Protein AF-A0A550CIJ0-F1 (afdb_monomer_lite)

Sequence (759 aa):
MATFLWRVHLRMCKKSGADGKILPYISVFTTYPGNWCGNLCRLDPSELFADLLSFPNITYSDICFMHTDADVDGALDAFTRAWPRIETLQFVSRPALAHELWRGRRMRVNSLESLACLARRCPRLRLLNLEVDFTSFPEPVPSAKNELMHGRSMVLRVAKSQLKTKTNDYLVALARYLASIFPGRTLQMIESEHADQNGLLNTVDMTKPREKVLSERLRAEHVANTHKRRATNSIFSPRPRPECTKYTAGAHVASIPELMLPIMQQLQETAGNRALVPLTVASRFLGAIALDVLWESQSNLVPLFRVLSRVVLRDHVSIRVAGIPATQLDFKLLTVDGSKQVYDGNTKTFKMDYTLSDAEWKRLQVYASRIKDLDDSTLPDDAGYVSIDHSLLKAALQCGPLLPNLHSLYGGDHLDHFFRALSIRPEFLARADKIRHEPVASVIHICDLEQRHCLGTLFPLSRVRILTLEVDPELAILPVLRELESLESLSLAGVGEEPMTASKAAPAPGFRALRTFRIGAPDDLHSAALLLRKLSTEMLRLDELSVMGWSNENDDQAAALDFYAAVRATCDPDYLTRLSVTTGVVDTLPASELFADLLVFPNIETAAIGILHEDADVDGAVDLMTEAWPKLVEIYFVTPPVITLELEGQAQPQTGMHCGTLQALAPLARRCPRLELVTFTALDMTEVPAPLEVAEEEQMLDRRVSLYVLETEAEDGAVERAGAFLASVFPPETLVSVQTKSKAVWDRILEARLAKFQD

Structure (mmCIF, N/CA/C/O backbone):
data_AF-A0A550CIJ0-F1
#
_entry.id   AF-A0A550CIJ0-F1
#
loop_
_atom_site.group_PDB
_atom_site.id
_atom_site.type_symbol
_atom_site.label_atom_id
_atom_site.label_alt_id
_atom_site.label_comp_id
_atom_site.label_asym_id
_atom_site.label_entity_id
_atom_site.label_seq_id
_atom_site.pdbx_PDB_ins_code
_atom_site.Cartn_x
_atom_site.Cartn_y
_atom_site.Cartn_z
_atom_site.occupancy
_atom_site.B_iso_or_equiv
_atom_site.auth_seq_id
_atom_site.auth_comp_id
_atom_site.auth_asym_id
_atom_site.auth_atom_id
_atom_site.pdbx_PDB_model_num
ATOM 1 N N . MET A 1 1 ? -10.664 35.269 25.369 1.00 28.17 1 MET A N 1
ATOM 2 C CA . MET A 1 1 ? -9.228 34.972 25.185 1.00 28.17 1 MET A CA 1
ATOM 3 C C . MET A 1 1 ? -9.155 33.896 24.126 1.00 28.17 1 MET A C 1
ATOM 5 O O . MET A 1 1 ? -9.600 32.795 24.399 1.00 28.17 1 MET A O 1
ATOM 9 N N . ALA A 1 2 ? -8.763 34.246 22.903 1.00 23.61 2 ALA A N 1
ATOM 10 C CA . ALA A 1 2 ? -8.684 33.289 21.805 1.00 23.61 2 ALA A CA 1
ATOM 11 C C . ALA A 1 2 ? -7.323 32.584 21.861 1.00 23.61 2 ALA A C 1
ATOM 13 O O . ALA A 1 2 ? -6.283 33.241 21.806 1.00 23.61 2 ALA A O 1
ATOM 14 N N . THR A 1 3 ? -7.344 31.268 22.039 1.00 29.42 3 THR A N 1
ATOM 15 C CA . THR A 1 3 ? -6.171 30.395 21.990 1.00 29.42 3 THR A CA 1
ATOM 16 C C . THR A 1 3 ? -5.843 30.165 20.514 1.00 29.42 3 THR A C 1
ATOM 18 O O . THR A 1 3 ? -6.637 29.563 19.798 1.00 29.42 3 THR A O 1
ATOM 21 N N . PHE A 1 4 ? -4.729 30.706 20.020 1.00 33.28 4 PHE A N 1
ATOM 22 C CA . PHE A 1 4 ? -4.335 30.588 18.610 1.00 33.28 4 PHE A CA 1
ATOM 23 C C . PHE A 1 4 ? -3.301 29.463 18.441 1.00 33.28 4 PHE A C 1
ATOM 25 O O . PHE A 1 4 ? -2.239 29.501 19.059 1.00 33.28 4 PHE A O 1
ATOM 32 N N . LEU A 1 5 ? -3.617 28.465 17.609 1.00 36.47 5 LEU A N 1
ATOM 33 C CA . LEU A 1 5 ? -2.809 27.261 17.379 1.00 36.47 5 LEU A CA 1
ATOM 34 C C . LEU A 1 5 ? -1.725 27.498 16.314 1.00 36.47 5 LEU A C 1
ATOM 36 O O . LEU A 1 5 ? -2.019 27.607 15.126 1.00 36.47 5 LEU A O 1
ATOM 40 N N . TRP A 1 6 ? -0.458 27.516 16.727 1.00 37.88 6 TRP A N 1
ATOM 41 C CA . TRP A 1 6 ? 0.661 27.182 15.841 1.00 37.88 6 TRP A CA 1
ATOM 42 C C . TRP A 1 6 ? 0.775 25.654 15.772 1.00 37.88 6 TRP A C 1
ATOM 44 O O . TRP A 1 6 ? 0.900 25.009 16.812 1.00 37.88 6 TRP A O 1
ATOM 54 N N . ARG A 1 7 ? 0.767 25.055 14.573 1.00 41.97 7 ARG A N 1
ATOM 55 C CA . ARG A 1 7 ? 1.125 23.634 14.420 1.00 41.97 7 ARG A CA 1
ATOM 56 C C . ARG A 1 7 ? 2.640 23.525 14.272 1.00 41.97 7 ARG A C 1
ATOM 58 O O . ARG A 1 7 ? 3.210 23.869 13.236 1.00 41.97 7 ARG A O 1
ATOM 65 N N . VAL A 1 8 ? 3.289 23.072 15.341 1.00 46.56 8 VAL A N 1
ATOM 66 C CA . VAL A 1 8 ? 4.693 22.657 15.335 1.00 46.56 8 VAL A CA 1
ATOM 67 C C . VAL A 1 8 ? 4.709 21.139 15.187 1.00 46.56 8 VAL A C 1
ATOM 69 O O . VAL A 1 8 ? 4.397 20.415 16.130 1.00 46.56 8 VAL A O 1
ATOM 72 N N . HIS A 1 9 ? 5.062 20.636 14.004 1.00 44.03 9 HIS A N 1
ATOM 73 C CA . HIS A 1 9 ? 5.257 19.200 13.824 1.00 44.03 9 HIS A CA 1
ATOM 74 C C . HIS A 1 9 ? 6.630 18.823 14.378 1.00 44.03 9 HIS A C 1
ATOM 76 O O . HIS A 1 9 ? 7.657 19.104 13.756 1.00 44.03 9 HIS A O 1
ATOM 82 N N . LEU A 1 10 ? 6.642 18.211 15.563 1.00 42.16 10 LEU A N 1
ATOM 83 C CA . LEU A 1 10 ? 7.842 17.669 16.193 1.00 42.16 10 LEU A CA 1
ATOM 84 C C . LEU A 1 10 ? 7.969 16.184 15.853 1.00 42.16 10 LEU A C 1
ATOM 86 O O . LEU A 1 10 ? 7.147 15.372 16.273 1.00 42.16 10 LEU A O 1
ATOM 90 N N . ARG A 1 11 ? 9.034 15.807 15.141 1.00 43.12 11 ARG A N 1
ATOM 91 C CA . ARG A 1 11 ? 9.400 14.399 14.941 1.00 43.12 11 ARG A CA 1
ATOM 92 C C . ARG A 1 11 ? 10.673 14.096 15.723 1.00 43.12 11 ARG A C 1
ATOM 94 O O . ARG A 1 11 ? 11.761 14.527 15.337 1.00 43.12 11 ARG A O 1
ATOM 101 N N . MET A 1 12 ? 10.539 13.358 16.825 1.00 40.81 12 MET A N 1
ATOM 102 C CA . MET A 1 12 ? 11.679 12.811 17.565 1.00 40.81 12 MET A CA 1
ATOM 103 C C . MET A 1 12 ? 11.994 11.412 17.039 1.00 40.81 12 MET A C 1
ATOM 105 O O . MET A 1 12 ? 11.195 10.492 17.193 1.00 40.81 12 MET A O 1
ATOM 109 N N . CYS A 1 13 ? 13.163 11.242 16.425 1.00 48.78 13 CYS A N 1
ATOM 110 C CA . CYS A 1 13 ? 13.604 9.950 15.897 1.00 48.78 13 CYS A CA 1
ATOM 111 C C . CYS A 1 13 ? 14.932 9.524 16.524 1.00 48.78 13 CYS A C 1
ATOM 113 O O . CYS A 1 13 ? 15.751 10.342 16.945 1.00 48.78 13 CYS A O 1
ATOM 115 N N . LYS A 1 14 ? 15.181 8.214 16.528 1.00 43.41 14 LYS A N 1
ATOM 116 C CA . LYS A 1 14 ? 16.511 7.644 16.747 1.00 43.41 14 LYS A CA 1
ATOM 117 C C . LYS A 1 14 ? 17.178 7.500 15.382 1.00 43.41 14 LYS A C 1
ATOM 119 O O . LYS A 1 14 ? 16.807 6.617 14.617 1.00 43.41 14 LYS A O 1
ATOM 124 N N . LYS A 1 15 ? 18.137 8.370 15.050 1.00 45.22 15 LYS A N 1
ATOM 125 C CA . LYS A 1 15 ? 18.921 8.244 13.809 1.00 45.22 15 LYS A CA 1
ATOM 126 C C . LYS A 1 15 ? 20.241 7.545 14.130 1.00 45.22 15 LYS A C 1
ATOM 128 O O . LYS A 1 15 ? 20.956 7.974 15.037 1.00 45.22 15 LYS A O 1
ATOM 133 N N . SER A 1 16 ? 20.556 6.467 13.409 1.00 39.38 16 SER A N 1
ATOM 134 C CA . SER A 1 16 ? 21.871 5.828 13.503 1.00 39.38 16 SER A CA 1
ATOM 135 C C . SER A 1 16 ? 22.913 6.759 12.889 1.00 39.38 16 SER A C 1
ATOM 137 O O . SER A 1 16 ? 22.833 7.089 11.705 1.00 39.38 16 SER A O 1
ATOM 139 N N . GLY A 1 17 ? 23.890 7.187 13.687 1.00 47.50 17 GLY A N 1
ATOM 140 C CA . GLY A 1 17 ? 25.078 7.868 13.188 1.00 47.50 17 GLY A CA 1
ATOM 141 C C . GLY A 1 17 ? 25.874 6.976 12.231 1.00 47.50 17 GLY A C 1
ATOM 142 O O . GLY A 1 17 ? 25.705 5.754 12.204 1.00 47.50 17 GLY A O 1
ATOM 143 N N . ALA A 1 18 ? 26.785 7.582 11.463 1.00 43.53 1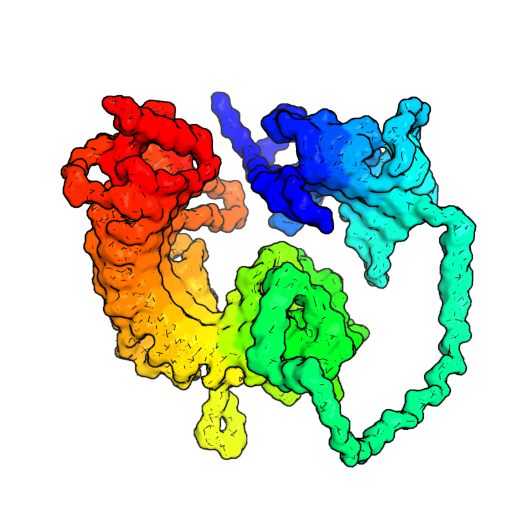8 ALA A N 1
ATOM 144 C CA . ALA A 1 18 ? 27.717 6.852 10.595 1.00 43.53 18 ALA A CA 1
ATOM 145 C C . ALA A 1 18 ? 28.642 5.888 11.374 1.00 43.53 18 ALA A C 1
ATOM 147 O O . ALA A 1 18 ? 29.263 5.013 10.778 1.00 43.53 18 ALA A O 1
ATOM 148 N N . ASP A 1 19 ? 28.720 6.044 12.700 1.00 44.81 19 ASP A N 1
ATOM 149 C CA . ASP A 1 19 ? 29.442 5.194 13.648 1.00 44.81 19 ASP A CA 1
ATOM 150 C C . ASP A 1 19 ? 28.536 4.197 14.405 1.00 44.81 19 ASP A C 1
ATOM 152 O O . ASP A 1 19 ? 29.002 3.527 15.324 1.00 44.81 19 ASP A O 1
ATOM 156 N N . GLY A 1 20 ? 27.250 4.093 14.048 1.00 45.53 20 GLY A N 1
ATOM 157 C CA . GLY A 1 20 ? 26.292 3.174 14.673 1.00 45.53 20 GLY A CA 1
ATOM 158 C C . GLY A 1 20 ? 25.722 3.640 16.017 1.00 45.53 20 GLY A C 1
ATOM 159 O O . GLY A 1 20 ? 24.955 2.906 16.639 1.00 45.53 20 GLY A O 1
ATOM 160 N N . LYS A 1 21 ? 26.056 4.848 16.495 1.00 51.50 21 LYS A N 1
ATOM 161 C CA . LYS A 1 21 ? 25.465 5.391 17.727 1.00 51.50 21 LYS A CA 1
ATOM 162 C C . LYS A 1 21 ? 24.087 5.981 17.461 1.00 51.50 21 LYS A C 1
ATOM 164 O O . LYS A 1 21 ? 23.890 6.732 16.509 1.00 51.50 21 LYS A O 1
ATOM 169 N N . ILE A 1 22 ? 23.145 5.678 18.348 1.00 51.81 22 ILE A N 1
ATOM 170 C CA . ILE A 1 22 ? 21.819 6.293 18.354 1.00 51.81 22 ILE A CA 1
ATOM 171 C C . ILE A 1 22 ? 21.957 7.710 18.914 1.00 51.81 22 ILE A C 1
ATOM 173 O O . ILE A 1 22 ? 22.294 7.880 20.086 1.00 51.81 22 ILE A O 1
ATOM 177 N N . LEU A 1 23 ? 21.704 8.719 18.081 1.00 60.00 23 LEU A N 1
ATOM 178 C CA . LEU A 1 23 ? 21.738 10.123 18.486 1.00 60.00 23 LEU A CA 1
ATOM 179 C C . LEU A 1 23 ? 20.313 10.696 18.572 1.00 60.00 23 LEU A C 1
ATOM 181 O O . LEU A 1 23 ? 19.470 10.337 17.743 1.00 60.00 23 LEU A O 1
ATOM 185 N N . PRO A 1 24 ? 20.031 11.577 19.551 1.00 61.84 24 PRO A N 1
ATOM 186 C CA . PRO A 1 24 ? 18.766 12.298 19.610 1.00 61.84 24 PRO A CA 1
ATOM 187 C C . PRO A 1 24 ? 18.649 13.225 18.391 1.00 61.84 24 PRO A C 1
ATOM 189 O O . PRO A 1 24 ? 19.496 14.095 18.180 1.00 61.84 24 PRO A O 1
ATOM 192 N N . TYR A 1 25 ? 17.609 13.008 17.586 1.00 66.31 25 TYR A N 1
ATOM 193 C CA . TYR A 1 25 ? 17.286 13.778 16.385 1.00 66.31 25 TYR A CA 1
ATOM 194 C C . TYR A 1 25 ? 15.934 14.460 16.580 1.00 66.31 25 TYR A C 1
ATOM 196 O O . TYR A 1 25 ? 14.959 13.795 16.943 1.00 66.31 25 TYR A O 1
ATOM 204 N N . ILE A 1 26 ? 15.878 15.763 16.303 1.00 73.62 26 ILE A N 1
ATOM 205 C CA . ILE A 1 26 ? 14.628 16.521 16.231 1.00 73.62 26 ILE A CA 1
ATOM 206 C C . ILE A 1 26 ? 14.490 17.116 14.831 1.00 73.62 26 ILE A C 1
ATOM 208 O O . ILE A 1 26 ? 15.417 17.749 14.325 1.00 73.62 26 ILE A O 1
ATOM 212 N N . SER A 1 27 ? 13.316 16.932 14.230 1.00 66.62 27 SER A N 1
ATOM 213 C CA . SER A 1 27 ? 12.875 17.707 13.073 1.00 66.62 27 SER A CA 1
ATOM 214 C C . SER A 1 27 ? 11.647 18.529 13.441 1.00 66.62 27 SER A C 1
ATOM 216 O O . SER A 1 27 ? 10.730 18.008 14.083 1.00 66.62 27 SER A O 1
ATOM 218 N N . VAL A 1 28 ? 11.674 19.811 13.078 1.00 72.06 28 VAL A N 1
ATOM 219 C CA . VAL A 1 28 ? 10.643 20.799 13.395 1.00 72.06 28 VAL A CA 1
ATOM 220 C C . VAL A 1 28 ? 10.160 21.460 12.117 1.00 72.06 28 VAL A C 1
ATOM 222 O O . VAL A 1 28 ? 10.922 22.160 11.446 1.00 72.06 28 VAL A O 1
ATOM 225 N N . PHE A 1 29 ? 8.874 21.290 11.821 1.00 63.41 29 PHE A N 1
ATOM 226 C CA . PHE A 1 29 ? 8.196 22.022 10.755 1.00 63.41 29 PHE A CA 1
ATOM 227 C C . PHE A 1 29 ? 7.194 22.988 11.373 1.00 63.41 29 PHE A C 1
ATOM 229 O O . PHE A 1 29 ? 6.314 22.578 12.132 1.00 63.41 29 PHE A O 1
ATOM 236 N N . THR A 1 30 ? 7.344 24.274 11.055 1.00 60.81 30 THR A N 1
ATOM 237 C CA . THR A 1 30 ? 6.357 25.294 11.422 1.00 60.81 30 THR A CA 1
ATOM 238 C C . THR A 1 30 ? 5.430 25.524 10.237 1.00 60.81 30 THR A C 1
ATOM 240 O O . THR A 1 30 ? 5.888 25.890 9.157 1.00 60.81 30 THR A O 1
ATOM 243 N N . THR A 1 31 ? 4.133 25.288 10.418 1.00 49.97 31 THR A N 1
ATOM 244 C CA . THR A 1 31 ? 3.110 25.540 9.391 1.00 49.97 31 THR A CA 1
ATOM 245 C C . THR A 1 31 ? 2.063 26.497 9.943 1.00 49.97 31 THR A C 1
ATOM 247 O O . THR A 1 31 ? 1.625 26.318 11.082 1.00 49.97 31 THR A O 1
ATOM 250 N N . TYR A 1 32 ? 1.650 27.492 9.154 1.00 53.31 32 TYR A N 1
ATOM 251 C CA . TYR A 1 32 ? 0.578 28.412 9.535 1.00 53.31 32 TYR A CA 1
ATOM 252 C C . TYR A 1 32 ? -0.500 28.490 8.444 1.00 53.31 32 TYR A C 1
ATOM 254 O O . TYR A 1 32 ? -0.149 28.727 7.285 1.00 53.31 32 TYR A O 1
ATOM 262 N N . PRO A 1 33 ? -1.790 28.349 8.795 1.00 43.84 33 PRO A N 1
ATOM 263 C CA . PRO A 1 33 ? -2.893 28.547 7.867 1.00 43.84 33 PRO A CA 1
ATOM 264 C C . PRO A 1 33 ? -3.361 30.018 7.886 1.00 43.84 33 PRO A C 1
ATOM 266 O O . PRO A 1 33 ? -3.984 30.477 8.839 1.00 43.84 33 PRO A O 1
ATOM 269 N N . GLY A 1 34 ? -3.089 30.779 6.819 1.00 47.91 34 GLY A N 1
ATOM 270 C CA . GLY A 1 34 ? -3.891 31.965 6.462 1.00 47.91 34 GLY A CA 1
ATOM 271 C C . GLY A 1 34 ? -3.305 33.379 6.670 1.00 47.91 34 GLY A C 1
ATOM 272 O O . GLY A 1 34 ? -2.334 33.615 7.382 1.00 47.91 34 GLY A O 1
ATOM 273 N N . ASN A 1 35 ? -3.955 34.352 6.008 1.00 42.59 35 ASN A N 1
ATOM 274 C CA . ASN A 1 35 ? -3.571 35.771 5.840 1.00 42.59 35 ASN A CA 1
ATOM 275 C C . ASN A 1 35 ? -3.889 36.703 7.035 1.00 42.59 35 ASN A C 1
ATOM 277 O O . ASN A 1 35 ? -3.819 37.928 6.905 1.00 42.59 35 ASN A O 1
ATOM 281 N N . TRP A 1 36 ? -4.248 36.169 8.201 1.00 44.16 36 TRP A N 1
ATOM 282 C CA . TRP A 1 36 ? -4.655 36.975 9.354 1.00 44.16 36 TRP A CA 1
ATOM 283 C C . TRP A 1 36 ? -3.491 37.222 10.313 1.00 44.16 36 TRP A C 1
ATOM 285 O O . TRP A 1 36 ? -3.502 36.691 11.416 1.00 44.16 36 TRP A O 1
ATOM 295 N N . CYS A 1 37 ? -2.508 38.062 9.955 1.00 41.34 37 CYS A N 1
ATOM 296 C CA . CYS A 1 37 ? -1.867 38.881 10.991 1.00 41.34 37 CYS A CA 1
ATOM 297 C C . CYS A 1 37 ? -0.991 40.048 10.534 1.00 41.34 37 CYS A C 1
ATOM 299 O O . CYS A 1 37 ? 0.162 39.885 10.148 1.00 41.34 37 CYS A O 1
ATOM 301 N N . GLY A 1 38 ? -1.486 41.261 10.785 1.00 46.97 38 GLY A N 1
ATOM 302 C CA . GLY A 1 38 ? -0.640 42.445 10.940 1.00 46.97 38 GLY A CA 1
ATOM 303 C C . GLY A 1 38 ? 0.073 42.531 12.301 1.00 46.97 38 GLY A C 1
ATOM 304 O O . GLY A 1 38 ? 0.977 43.348 12.436 1.00 46.97 38 GLY A O 1
ATOM 305 N N . ASN A 1 39 ? -0.295 41.703 13.299 1.00 48.16 39 ASN A N 1
ATOM 306 C CA . ASN A 1 39 ? 0.150 41.888 14.693 1.00 48.16 39 ASN A CA 1
ATOM 307 C C . ASN A 1 39 ? 0.849 40.678 15.360 1.00 48.16 39 ASN A C 1
ATOM 309 O O . ASN A 1 39 ? 1.632 40.913 16.277 1.00 48.16 39 ASN A O 1
ATOM 313 N N . LEU A 1 40 ? 0.646 39.421 14.924 1.00 47.09 40 LEU A N 1
ATOM 314 C CA . LEU A 1 40 ? 1.287 38.231 15.539 1.00 47.09 40 LEU A CA 1
ATOM 315 C C . LEU A 1 40 ? 2.690 37.903 14.996 1.00 47.09 40 LEU A C 1
ATOM 317 O O . LEU A 1 40 ? 3.404 37.121 15.615 1.00 47.09 40 LEU A O 1
ATOM 321 N N . CYS A 1 41 ? 3.153 38.560 13.926 1.00 51.91 41 CYS A N 1
ATOM 322 C CA . CYS A 1 41 ? 4.525 38.432 13.396 1.00 51.91 41 CYS A CA 1
ATOM 323 C C . CYS A 1 41 ? 5.608 39.053 14.312 1.00 51.91 41 CYS A C 1
ATOM 325 O O . CYS A 1 41 ? 6.692 39.403 13.852 1.00 51.91 41 CYS A O 1
ATOM 327 N N . ARG A 1 42 ? 5.292 39.272 15.594 1.00 57.84 42 ARG A N 1
ATOM 328 C CA . ARG A 1 42 ? 6.163 39.884 16.607 1.00 57.84 42 ARG A CA 1
ATOM 329 C C . ARG A 1 42 ? 6.378 39.005 17.838 1.00 57.84 42 ARG A C 1
ATOM 331 O O . ARG A 1 42 ? 7.007 39.479 18.779 1.00 57.84 42 ARG A O 1
ATOM 338 N N . LEU A 1 43 ? 5.843 37.781 17.864 1.00 63.03 43 LEU A N 1
ATOM 339 C CA . LEU A 1 43 ? 6.148 36.855 18.953 1.00 63.03 43 LEU A CA 1
ATOM 340 C C . LEU A 1 43 ? 7.645 36.542 18.933 1.00 63.03 43 LEU A C 1
ATOM 342 O O . LEU A 1 43 ? 8.200 36.211 17.883 1.00 63.03 43 LEU A O 1
ATOM 346 N N . ASP A 1 44 ? 8.282 36.696 20.091 1.00 77.62 44 ASP A N 1
ATOM 347 C CA . ASP A 1 44 ? 9.695 36.398 20.273 1.00 77.62 44 ASP A CA 1
ATOM 348 C C . ASP A 1 44 ? 9.900 34.891 20.021 1.00 77.62 44 ASP A C 1
ATOM 350 O O . ASP A 1 44 ? 9.216 34.069 20.642 1.00 77.62 44 ASP A O 1
ATOM 354 N N . PRO A 1 45 ? 10.811 34.483 19.118 1.00 77.62 45 PRO A N 1
ATOM 355 C CA . PRO A 1 45 ? 11.099 33.073 18.874 1.00 77.62 45 PRO A CA 1
ATOM 356 C C . PRO A 1 45 ? 11.422 32.273 20.143 1.00 77.62 45 PRO A C 1
ATOM 358 O O . PRO A 1 45 ? 11.167 31.071 20.191 1.00 77.62 45 PRO A O 1
ATOM 361 N N . SER A 1 46 ? 11.960 32.919 21.181 1.00 78.56 46 SER A N 1
ATOM 362 C CA . SER A 1 46 ? 12.212 32.272 22.469 1.00 78.56 46 SER A CA 1
ATOM 363 C C . SER A 1 46 ? 10.934 31.858 23.204 1.00 78.56 46 SER A C 1
ATOM 365 O O . SER A 1 46 ? 10.941 30.826 23.871 1.00 78.56 46 SER A O 1
ATOM 367 N N . GLU A 1 47 ? 9.836 32.597 23.038 1.00 79.62 47 GLU A N 1
ATOM 368 C CA . GLU A 1 47 ? 8.517 32.227 23.559 1.00 79.62 47 GLU A CA 1
ATOM 369 C C . GLU A 1 47 ? 7.881 31.141 22.689 1.00 79.62 47 GLU A C 1
ATOM 371 O O . GLU A 1 47 ? 7.387 30.142 23.209 1.00 79.62 47 GLU A O 1
ATOM 376 N N . LEU A 1 48 ? 7.958 31.291 21.361 1.00 76.31 48 LEU A N 1
ATOM 377 C CA . LEU A 1 48 ? 7.356 30.347 20.413 1.00 76.31 48 LEU A CA 1
ATOM 378 C C . LEU A 1 48 ? 7.953 28.936 20.529 1.00 76.31 48 LEU A C 1
ATOM 380 O O . LEU A 1 48 ? 7.245 27.943 20.371 1.00 76.31 48 LEU A O 1
ATOM 384 N N . PHE A 1 49 ? 9.256 28.845 20.796 1.00 83.75 49 PHE A N 1
ATOM 385 C CA . PHE A 1 49 ? 9.979 27.580 20.899 1.00 83.75 49 PHE A CA 1
ATOM 386 C C . PHE A 1 49 ? 10.361 27.216 22.340 1.00 83.75 49 PHE A C 1
ATOM 388 O O . PHE A 1 49 ? 11.199 26.334 22.515 1.00 83.75 49 PHE A O 1
ATOM 395 N N . ALA A 1 50 ? 9.782 27.850 23.367 1.00 83.75 50 ALA A N 1
ATOM 396 C CA . ALA A 1 50 ? 10.208 27.698 24.765 1.00 83.75 50 ALA A CA 1
ATOM 397 C C . ALA A 1 50 ? 10.366 26.226 25.204 1.00 83.75 50 ALA A C 1
ATOM 399 O O . ALA A 1 50 ? 11.416 25.841 25.726 1.00 83.75 50 ALA A O 1
ATOM 400 N N . ASP A 1 51 ? 9.378 25.382 24.897 1.00 77.50 51 ASP A N 1
ATOM 401 C CA . ASP A 1 51 ? 9.401 23.954 25.241 1.00 77.50 51 ASP A CA 1
ATOM 402 C C . ASP A 1 51 ? 10.510 23.200 24.505 1.00 77.50 51 ASP A C 1
ATOM 404 O O . ASP A 1 51 ? 11.224 22.381 25.082 1.00 77.50 51 ASP A O 1
ATOM 408 N N . LEU A 1 52 ? 10.719 23.510 23.229 1.00 83.50 52 LEU A N 1
ATOM 409 C CA . LEU A 1 52 ? 11.755 22.898 22.404 1.00 83.50 52 LEU A CA 1
ATOM 410 C C . LEU A 1 52 ? 13.172 23.352 22.813 1.00 83.50 52 LEU A C 1
ATOM 412 O O . LEU A 1 52 ? 14.140 22.588 22.739 1.00 83.50 52 LEU A O 1
ATOM 416 N N . LEU A 1 53 ? 13.303 24.590 23.282 1.00 88.38 53 LEU A N 1
ATOM 417 C CA . LEU A 1 53 ? 14.550 25.152 23.796 1.00 88.38 53 LEU A CA 1
ATOM 418 C C . LEU A 1 53 ? 14.938 24.558 25.163 1.00 88.38 53 LEU A C 1
ATOM 420 O O . LEU A 1 53 ? 16.090 24.686 25.578 1.00 88.38 53 LEU A O 1
ATOM 424 N N . SER A 1 54 ? 14.033 23.840 25.838 1.00 87.25 54 SER A N 1
ATOM 425 C CA . SER A 1 54 ? 14.304 23.186 27.126 1.00 87.25 54 SER A CA 1
ATOM 426 C C . SER A 1 54 ? 15.209 21.942 27.036 1.00 87.25 54 SER A C 1
ATOM 428 O O . SER A 1 54 ? 15.633 21.419 28.068 1.00 87.25 54 SER A O 1
ATOM 430 N N . PHE A 1 55 ? 15.561 21.473 25.828 1.00 85.88 55 PHE A N 1
ATOM 431 C CA . PHE A 1 55 ? 16.372 20.266 25.605 1.00 85.88 55 PHE A CA 1
ATOM 432 C C . PHE A 1 55 ? 17.856 20.586 25.305 1.00 85.88 55 PHE A C 1
ATOM 434 O O . PHE A 1 55 ? 18.249 20.661 24.143 1.00 85.88 55 PHE A O 1
ATOM 441 N N . PRO A 1 56 ? 18.764 20.692 26.297 1.00 90.38 56 PRO A N 1
ATOM 442 C CA . PRO A 1 56 ? 20.145 21.147 26.067 1.00 90.38 56 PRO A CA 1
ATOM 443 C C . PRO A 1 56 ? 21.075 20.127 25.387 1.00 90.38 56 PRO A C 1
ATOM 445 O O . PRO A 1 56 ? 22.220 20.439 25.048 1.00 90.38 56 PRO A O 1
ATOM 448 N N . ASN A 1 57 ? 20.621 18.881 25.220 1.00 88.19 57 ASN A N 1
ATOM 449 C CA . ASN A 1 57 ? 21.435 17.763 24.733 1.00 88.19 57 ASN A CA 1
ATOM 450 C C . ASN A 1 57 ? 21.259 17.461 23.237 1.00 88.19 57 ASN A C 1
ATOM 452 O O . ASN A 1 57 ? 21.760 16.437 22.771 1.00 88.19 57 ASN A O 1
ATOM 456 N N . ILE A 1 58 ? 20.578 18.326 22.483 1.00 89.44 58 ILE A N 1
ATOM 457 C CA . ILE A 1 58 ? 20.393 18.143 21.041 1.00 89.44 58 ILE A CA 1
ATOM 458 C C . ILE A 1 58 ? 21.734 18.258 20.310 1.00 89.44 58 ILE A C 1
ATOM 460 O O . ILE A 1 58 ? 22.458 19.247 20.442 1.00 89.44 58 ILE A O 1
ATOM 464 N N . THR A 1 59 ? 22.066 17.218 19.541 1.00 91.56 59 THR A N 1
ATOM 465 C CA . THR A 1 59 ? 23.270 17.147 18.697 1.00 91.56 59 THR A CA 1
ATOM 466 C C . THR A 1 59 ? 22.941 17.241 17.206 1.00 91.56 59 THR A C 1
ATOM 468 O O . THR A 1 59 ? 23.809 17.610 16.417 1.00 91.56 59 THR A O 1
ATOM 471 N N . TYR A 1 60 ? 21.696 16.968 16.809 1.00 90.75 60 TYR A N 1
ATOM 472 C CA . TYR A 1 60 ? 21.209 17.123 15.441 1.00 90.75 60 TYR A CA 1
ATOM 473 C C . TYR A 1 60 ? 19.843 17.811 15.441 1.00 90.75 60 TYR A C 1
ATOM 475 O O . TYR A 1 60 ? 18.942 17.369 16.156 1.00 90.75 60 TYR A O 1
ATOM 483 N N . SER A 1 61 ? 19.665 18.822 14.590 1.00 89.56 61 SER A N 1
ATOM 484 C CA . SER A 1 61 ? 18.359 19.446 14.363 1.00 89.56 61 SER A CA 1
ATOM 485 C C . SER A 1 61 ? 18.128 19.799 12.892 1.00 89.56 61 SER A C 1
ATOM 487 O O . SER A 1 61 ? 19.064 20.208 12.200 1.00 89.56 61 SER A O 1
ATOM 489 N N . ASP A 1 62 ? 16.888 19.630 12.433 1.00 88.75 62 ASP A N 1
ATOM 490 C CA . ASP A 1 62 ? 16.390 20.095 11.133 1.00 88.75 62 ASP A CA 1
ATOM 491 C C . ASP A 1 62 ? 15.145 20.961 11.340 1.00 88.75 62 ASP A C 1
ATOM 493 O O . ASP A 1 62 ? 14.093 20.458 11.738 1.00 88.75 62 ASP A O 1
ATOM 497 N N . ILE A 1 63 ? 15.287 22.266 11.125 1.00 87.62 63 ILE A N 1
ATOM 498 C CA . ILE A 1 63 ? 14.268 23.278 11.388 1.00 87.62 63 ILE A CA 1
ATOM 499 C C . ILE A 1 63 ? 13.890 23.945 10.075 1.00 87.62 63 ILE A C 1
ATOM 501 O O . ILE A 1 63 ? 14.740 24.516 9.385 1.00 87.62 63 ILE A O 1
ATOM 505 N N . CYS A 1 64 ? 12.596 23.908 9.768 1.00 83.81 64 CYS A N 1
ATOM 506 C CA . CYS A 1 64 ? 12.036 24.540 8.588 1.00 83.81 64 CYS A CA 1
ATOM 507 C C . CYS A 1 64 ? 11.033 25.645 8.953 1.00 83.81 64 CYS A C 1
ATOM 509 O O . CYS A 1 64 ? 10.031 25.392 9.634 1.00 83.81 64 CYS A O 1
ATOM 511 N N . PHE A 1 65 ? 11.282 26.862 8.458 1.00 81.56 65 PHE A N 1
ATOM 512 C CA . PHE A 1 65 ? 10.352 27.992 8.566 1.00 81.56 65 PHE A CA 1
ATOM 513 C C . PHE A 1 65 ? 9.519 28.115 7.295 1.00 81.56 65 PHE A C 1
ATOM 515 O O . PHE A 1 65 ? 10.070 28.163 6.198 1.00 81.56 65 PHE A O 1
ATOM 522 N N . MET A 1 66 ? 8.196 28.213 7.443 1.00 76.06 66 MET A N 1
ATOM 523 C CA . MET A 1 66 ? 7.278 28.447 6.318 1.00 76.06 66 MET A CA 1
ATOM 524 C C . MET A 1 66 ? 6.634 29.845 6.345 1.00 76.06 66 MET A C 1
ATOM 526 O O . MET A 1 66 ? 5.597 30.054 5.725 1.00 76.06 66 MET A O 1
ATOM 530 N N . HIS A 1 67 ? 7.228 30.818 7.049 1.00 76.94 67 HIS A N 1
ATOM 531 C CA . HIS A 1 67 ? 6.630 32.143 7.258 1.00 76.94 67 HIS A CA 1
ATOM 532 C C . HIS A 1 67 ? 7.497 33.287 6.706 1.00 76.94 67 HIS A C 1
ATOM 534 O O . HIS A 1 67 ? 8.705 33.331 6.938 1.00 76.94 67 HIS A O 1
ATOM 540 N N . THR A 1 68 ? 6.881 34.254 6.013 1.00 76.19 68 THR A N 1
ATOM 541 C CA . THR A 1 68 ? 7.604 35.358 5.349 1.00 76.19 68 THR A CA 1
ATOM 542 C C . THR A 1 68 ? 8.242 36.345 6.317 1.00 76.19 68 THR A C 1
ATOM 544 O O . THR A 1 68 ? 9.331 36.845 6.045 1.00 76.19 68 THR A O 1
ATOM 547 N N . ASP A 1 69 ? 7.590 36.584 7.453 1.00 79.19 69 ASP A N 1
ATOM 548 C CA . ASP A 1 69 ? 8.007 37.562 8.467 1.00 79.19 69 ASP A CA 1
ATOM 549 C C . ASP A 1 69 ? 8.533 36.917 9.756 1.00 79.19 69 ASP A C 1
ATOM 551 O O . ASP A 1 69 ? 8.587 37.579 10.788 1.00 79.19 69 ASP A O 1
ATOM 555 N N . ALA A 1 70 ? 8.901 35.629 9.722 1.00 82.25 70 ALA A N 1
ATOM 556 C CA . ALA A 1 70 ? 9.533 35.005 10.881 1.00 82.25 70 ALA A CA 1
ATOM 557 C C . ALA A 1 70 ? 10.852 35.718 11.217 1.00 82.25 70 ALA A C 1
ATOM 559 O O . ALA A 1 70 ? 11.661 36.006 10.328 1.00 82.25 70 ALA A O 1
ATOM 560 N N . ASP A 1 71 ? 11.078 35.971 12.506 1.00 88.62 71 ASP A N 1
ATOM 561 C CA . ASP A 1 71 ? 12.381 36.393 13.016 1.00 88.62 71 ASP A CA 1
ATOM 562 C C . ASP A 1 71 ? 13.335 35.190 13.053 1.00 88.62 71 ASP A C 1
ATOM 564 O O . ASP A 1 71 ? 13.599 34.586 14.093 1.00 88.62 71 ASP A O 1
ATOM 568 N N . VAL A 1 72 ? 13.798 34.794 11.866 1.00 90.81 72 VAL A N 1
ATOM 569 C CA . VAL A 1 72 ? 14.712 33.660 11.676 1.00 90.81 72 VAL A CA 1
ATOM 570 C C . VAL A 1 72 ? 16.038 33.861 12.416 1.00 90.81 72 VAL A C 1
ATOM 572 O O . VAL A 1 72 ? 16.573 32.899 12.963 1.00 90.81 72 VAL A O 1
ATOM 575 N N . ASP A 1 73 ? 16.511 35.106 12.526 1.00 92.75 73 ASP A N 1
ATOM 576 C CA . ASP A 1 73 ? 17.735 35.451 13.252 1.00 92.75 73 ASP A CA 1
ATOM 577 C C . ASP A 1 73 ? 17.550 35.301 14.767 1.00 92.75 73 ASP A C 1
ATOM 579 O O . ASP A 1 73 ? 18.389 34.686 15.434 1.00 92.75 73 ASP A O 1
ATOM 583 N N . GLY A 1 74 ? 16.438 35.807 15.314 1.00 93.00 74 GLY A N 1
ATOM 584 C CA . GLY A 1 74 ? 16.078 35.619 16.720 1.00 93.00 74 GLY A CA 1
ATOM 585 C C . GLY A 1 74 ? 15.875 34.145 17.073 1.00 93.00 74 GLY A C 1
ATOM 586 O O . GLY A 1 74 ? 16.359 33.680 18.107 1.00 93.00 74 GLY A O 1
ATOM 587 N N . ALA A 1 75 ? 15.252 33.374 16.178 1.00 91.56 75 ALA A N 1
ATOM 588 C CA . ALA A 1 75 ? 15.090 31.934 16.345 1.00 91.56 75 ALA A CA 1
ATOM 589 C C . ALA A 1 75 ? 16.450 31.226 16.373 1.00 91.56 75 ALA A C 1
ATOM 591 O O . ALA A 1 75 ? 16.719 30.443 17.287 1.00 91.56 75 ALA A O 1
ATOM 592 N N . LEU A 1 76 ? 17.344 31.539 15.431 1.00 94.38 76 LEU A N 1
ATOM 593 C CA . LEU A 1 76 ? 18.693 30.981 15.408 1.00 94.38 76 LEU A CA 1
ATOM 594 C C . LEU A 1 76 ? 19.484 31.352 16.678 1.00 94.38 76 LEU A C 1
ATOM 596 O O . LEU A 1 76 ? 20.146 30.491 17.265 1.00 94.38 76 LEU A O 1
ATOM 600 N N . ASP A 1 77 ? 19.388 32.594 17.170 1.00 94.50 77 ASP A N 1
ATOM 601 C CA . ASP A 1 77 ? 20.001 32.994 18.448 1.00 94.50 77 ASP A CA 1
ATOM 602 C C . ASP A 1 77 ? 19.458 32.171 19.628 1.00 94.50 77 ASP A C 1
ATOM 604 O O . ASP A 1 77 ? 20.241 31.689 20.456 1.00 94.50 77 ASP A O 1
ATOM 608 N N . ALA A 1 78 ? 18.143 31.956 19.684 1.00 93.38 78 ALA A N 1
ATOM 609 C CA . ALA A 1 78 ? 17.501 31.170 20.730 1.00 93.38 78 ALA A CA 1
ATOM 610 C C . ALA A 1 78 ? 17.973 29.705 20.706 1.00 93.38 78 ALA A C 1
ATOM 612 O O . ALA A 1 78 ? 18.455 29.194 21.723 1.00 93.38 78 ALA A O 1
ATOM 613 N N . PHE A 1 79 ? 17.951 29.051 19.539 1.00 94.12 79 PHE A N 1
ATOM 614 C CA . PHE A 1 79 ? 18.392 27.659 19.390 1.00 94.12 79 PHE A CA 1
ATOM 615 C C . PHE A 1 79 ? 19.865 27.463 19.729 1.00 94.12 79 PHE A C 1
ATOM 617 O O . PHE A 1 79 ? 20.225 26.520 20.431 1.00 94.12 79 PHE A O 1
ATOM 624 N N . THR A 1 80 ? 20.738 28.371 19.293 1.00 94.06 80 THR A N 1
ATOM 625 C CA . THR A 1 80 ? 22.171 28.272 19.611 1.00 94.06 80 THR A CA 1
ATOM 626 C C . THR A 1 80 ? 22.470 28.481 21.091 1.00 94.06 80 THR A C 1
ATOM 628 O O . THR A 1 80 ? 23.459 27.950 21.595 1.00 94.06 80 THR A O 1
ATOM 631 N N . ARG A 1 81 ? 21.623 29.230 21.808 1.00 94.56 81 ARG A N 1
ATOM 632 C CA . ARG A 1 81 ? 21.704 29.370 23.267 1.00 94.56 81 ARG A CA 1
ATOM 633 C C . ARG A 1 81 ? 21.273 28.094 23.978 1.00 94.56 81 ARG A C 1
ATOM 635 O O . ARG A 1 81 ? 21.944 27.669 24.915 1.00 94.56 81 ARG A O 1
ATOM 642 N N . ALA A 1 82 ? 20.175 27.501 23.522 1.00 92.88 82 ALA A N 1
ATOM 643 C CA . ALA A 1 82 ? 19.617 26.286 24.094 1.00 92.88 82 ALA A CA 1
ATOM 644 C C . ALA A 1 82 ? 20.481 25.050 23.819 1.00 92.88 82 ALA A C 1
ATOM 646 O O . ALA A 1 82 ? 20.600 24.184 24.682 1.00 92.88 82 ALA A O 1
ATOM 647 N N . TRP A 1 83 ? 21.110 24.960 22.642 1.00 96.19 83 TRP A N 1
ATOM 648 C CA . TRP A 1 83 ? 21.760 23.739 22.153 1.00 96.19 83 TRP A CA 1
ATOM 649 C C . TRP A 1 83 ? 23.271 23.906 21.934 1.00 96.19 83 TRP A C 1
ATOM 651 O O . TRP A 1 83 ? 23.772 23.804 20.808 1.00 96.19 83 TRP A O 1
ATOM 661 N N . PRO A 1 84 ? 24.066 24.076 23.004 1.00 94.81 84 PRO A N 1
ATOM 662 C CA . PRO A 1 84 ? 25.516 24.240 22.885 1.00 94.81 84 PRO A CA 1
ATOM 663 C C . PRO A 1 84 ? 26.233 22.973 22.380 1.00 94.81 84 PRO A C 1
ATOM 665 O O . PRO A 1 84 ? 27.423 23.000 22.066 1.00 94.81 84 PRO A O 1
ATOM 668 N N . ARG A 1 85 ? 25.541 21.828 22.314 1.00 93.25 85 ARG A N 1
ATOM 669 C CA . ARG A 1 85 ? 26.091 20.541 21.859 1.00 93.25 85 ARG A CA 1
ATOM 670 C C . ARG A 1 85 ? 25.751 20.198 20.408 1.00 93.25 85 ARG A C 1
ATOM 672 O O . ARG A 1 85 ? 26.170 19.133 19.962 1.00 93.25 85 ARG A O 1
ATOM 679 N N . ILE A 1 86 ? 25.054 21.078 19.687 1.00 95.38 86 ILE A N 1
ATOM 680 C CA . ILE A 1 86 ? 24.654 20.847 18.297 1.00 95.38 86 ILE A CA 1
ATOM 681 C C . ILE A 1 86 ? 25.887 20.565 17.417 1.00 95.38 86 ILE A C 1
ATOM 683 O O . ILE A 1 86 ? 26.877 21.300 17.433 1.00 95.38 86 ILE A O 1
ATOM 687 N N . GLU A 1 87 ? 25.839 19.460 16.676 1.00 94.44 87 GLU A N 1
ATOM 688 C CA . GLU A 1 87 ? 26.873 19.016 15.736 1.00 94.44 87 GLU A CA 1
ATOM 689 C C . GLU A 1 87 ? 26.418 19.196 14.288 1.00 94.44 87 GLU A C 1
ATOM 691 O O . GLU A 1 87 ? 27.228 19.520 13.420 1.00 94.44 87 GLU A O 1
ATOM 696 N N . THR A 1 88 ? 25.124 19.005 14.024 1.00 91.44 88 THR A N 1
ATOM 697 C CA . THR A 1 88 ? 24.505 19.256 12.720 1.00 91.44 88 THR A CA 1
ATOM 698 C C . THR A 1 88 ? 23.254 20.102 12.888 1.00 91.44 88 THR A C 1
ATOM 700 O O . THR A 1 88 ? 22.357 19.729 13.642 1.00 91.44 88 THR A O 1
ATOM 703 N N . LEU A 1 89 ? 23.195 21.221 12.171 1.00 93.38 89 LEU A N 1
ATOM 704 C CA . LEU A 1 89 ? 22.025 22.088 12.129 1.00 93.38 89 LEU A CA 1
ATOM 705 C C . LEU A 1 89 ? 21.623 22.325 10.677 1.00 93.38 89 LEU A C 1
ATOM 707 O O . LEU A 1 89 ? 22.391 22.905 9.909 1.00 93.38 89 LEU A O 1
ATOM 711 N N . GLN A 1 90 ? 20.423 21.888 10.318 1.00 90.94 90 GLN A N 1
ATOM 712 C CA . GLN A 1 90 ? 19.737 22.325 9.114 1.00 90.94 90 GLN A CA 1
ATOM 713 C C . GLN A 1 90 ? 18.666 23.330 9.525 1.00 90.94 90 GLN A C 1
ATOM 715 O O . GLN A 1 90 ? 17.860 23.059 10.407 1.00 90.94 90 GLN A O 1
ATOM 720 N N . PHE A 1 91 ? 18.722 24.521 8.946 1.00 90.00 91 PHE A N 1
ATOM 721 C CA . PHE A 1 91 ? 17.893 25.654 9.324 1.00 90.00 91 PHE A CA 1
ATOM 722 C C . PHE A 1 91 ? 17.533 26.414 8.049 1.00 90.00 91 PHE A C 1
ATOM 724 O O . PHE A 1 91 ? 18.284 27.257 7.557 1.00 90.00 91 PHE A O 1
ATOM 731 N N . VAL A 1 92 ? 16.425 26.021 7.432 1.00 84.00 92 VAL A N 1
ATOM 732 C CA . VAL A 1 92 ? 16.072 26.422 6.064 1.00 84.00 92 VAL A CA 1
ATOM 733 C C . VAL A 1 92 ? 14.677 27.033 6.025 1.00 84.00 92 VAL A C 1
ATOM 735 O O . VAL A 1 92 ? 13.781 26.590 6.737 1.00 84.00 92 VAL A O 1
ATOM 738 N N . SER A 1 93 ? 14.465 28.026 5.167 1.00 78.44 93 SER A N 1
ATOM 739 C CA . SER A 1 93 ? 13.137 28.581 4.910 1.00 78.44 93 SER A CA 1
ATOM 740 C C . SER A 1 93 ? 12.609 27.982 3.600 1.00 78.44 93 SER A C 1
ATOM 742 O O . SER A 1 93 ? 12.674 28.602 2.541 1.00 78.44 93 SER A O 1
ATOM 744 N N . ARG A 1 94 ? 12.147 26.718 3.617 1.00 65.81 94 ARG A N 1
ATOM 745 C CA . ARG A 1 94 ? 11.717 26.037 2.377 1.00 65.81 94 ARG A CA 1
ATOM 746 C C . ARG A 1 94 ? 10.283 26.418 1.983 1.00 65.81 94 ARG A C 1
ATOM 748 O O . ARG A 1 94 ? 9.365 26.167 2.752 1.00 65.81 94 ARG A O 1
ATOM 755 N N . PRO A 1 95 ? 10.049 26.834 0.724 1.00 52.34 95 PRO A N 1
ATOM 756 C CA . PRO A 1 95 ? 8.709 26.927 0.144 1.00 52.34 95 PRO A CA 1
ATOM 757 C C . PRO A 1 95 ? 8.278 25.644 -0.596 1.00 52.34 95 PRO A C 1
ATOM 759 O O . PRO A 1 95 ? 7.341 25.693 -1.384 1.00 52.34 95 PRO A O 1
ATOM 762 N N . ALA A 1 96 ? 8.983 24.515 -0.430 1.00 43.44 96 ALA A N 1
ATOM 763 C CA . ALA A 1 96 ? 8.949 23.403 -1.392 1.00 43.44 96 ALA A CA 1
ATOM 764 C C . ALA A 1 96 ? 7.553 22.792 -1.636 1.00 43.44 96 ALA A C 1
ATOM 766 O O . ALA A 1 96 ? 7.301 22.347 -2.747 1.00 43.44 96 ALA A O 1
ATOM 767 N N . LEU A 1 97 ? 6.648 22.838 -0.654 1.00 43.72 97 LEU A N 1
ATOM 768 C CA . LEU A 1 97 ? 5.265 22.355 -0.798 1.00 43.72 97 LEU A CA 1
ATOM 769 C C . LEU A 1 97 ? 4.224 23.482 -0.938 1.00 43.72 97 LEU A C 1
ATOM 771 O O . LEU A 1 97 ? 3.083 23.214 -1.276 1.00 43.72 97 LEU A O 1
ATOM 775 N N . ALA A 1 98 ? 4.603 24.749 -0.735 1.00 46.78 98 ALA A N 1
ATOM 776 C CA . ALA A 1 98 ? 3.682 25.895 -0.719 1.00 46.78 98 ALA A CA 1
ATOM 777 C C . ALA A 1 98 ? 3.935 26.889 -1.872 1.00 46.78 98 ALA A C 1
ATOM 779 O O . ALA A 1 98 ? 3.621 28.077 -1.780 1.00 46.78 98 ALA A O 1
ATOM 780 N N . HIS A 1 99 ? 4.548 26.435 -2.967 1.00 46.22 99 HIS A N 1
ATOM 781 C CA . HIS A 1 99 ? 5.054 27.308 -4.032 1.00 46.22 99 HIS A CA 1
ATOM 782 C C . HIS A 1 99 ? 3.956 28.086 -4.794 1.00 46.22 99 HIS A C 1
ATOM 784 O O . HIS A 1 99 ? 4.259 29.060 -5.493 1.00 46.22 99 HIS A O 1
ATOM 790 N N . GLU A 1 100 ? 2.689 27.692 -4.647 1.00 46.66 100 GLU A N 1
ATOM 791 C CA . GLU A 1 100 ? 1.547 28.336 -5.304 1.00 46.66 100 GLU A CA 1
ATOM 792 C C . GLU A 1 100 ? 1.017 29.562 -4.548 1.00 46.66 100 GLU A C 1
ATOM 794 O O . GLU A 1 100 ? 0.724 30.581 -5.175 1.00 46.66 100 GLU A O 1
ATOM 799 N N . LEU A 1 101 ? 0.988 29.522 -3.211 1.00 48.78 101 LEU A N 1
ATOM 800 C CA . LEU A 1 101 ? 0.343 30.548 -2.377 1.00 48.78 101 LEU A CA 1
ATOM 801 C C . LEU A 1 101 ? 1.231 31.774 -2.094 1.00 48.78 101 LEU A C 1
ATOM 803 O O . LEU A 1 101 ? 0.725 32.864 -1.831 1.00 48.78 101 LEU A O 1
ATOM 807 N N . TRP A 1 102 ? 2.559 31.637 -2.184 1.00 53.31 102 TRP A N 1
ATOM 808 C CA . TRP A 1 102 ? 3.516 32.670 -1.743 1.00 53.31 102 TRP A CA 1
ATOM 809 C C . TRP A 1 102 ? 4.191 33.450 -2.884 1.00 53.31 102 TRP A C 1
ATOM 811 O O . TRP A 1 102 ? 5.249 34.063 -2.694 1.00 53.31 102 TRP A O 1
ATOM 821 N N . ARG A 1 103 ? 3.595 33.471 -4.087 1.00 51.19 103 ARG A N 1
ATOM 822 C CA . ARG A 1 103 ? 4.135 34.226 -5.234 1.00 51.19 103 ARG A CA 1
ATOM 823 C C . ARG A 1 103 ? 4.311 35.712 -4.884 1.00 51.19 103 ARG A C 1
ATOM 825 O O . ARG A 1 103 ? 3.353 36.432 -4.632 1.00 51.19 103 ARG A O 1
ATOM 832 N N . GLY A 1 104 ? 5.561 36.181 -4.918 1.00 59.47 104 GLY A N 1
ATOM 833 C CA . GLY A 1 104 ? 5.924 37.599 -4.796 1.00 59.47 104 GLY A CA 1
ATOM 834 C C . GLY A 1 104 ? 6.357 38.065 -3.404 1.00 59.47 104 GLY A C 1
ATOM 835 O O . GLY A 1 104 ? 6.918 39.157 -3.297 1.00 59.47 104 GLY A O 1
ATOM 836 N N . ARG A 1 105 ? 6.189 37.256 -2.350 1.00 61.97 105 ARG A N 1
ATOM 837 C CA . ARG A 1 105 ? 6.727 37.585 -1.021 1.00 61.97 105 ARG A CA 1
ATOM 838 C C . ARG A 1 105 ? 8.082 36.910 -0.830 1.00 61.97 105 ARG A C 1
ATOM 840 O O . ARG A 1 105 ? 8.197 35.692 -0.912 1.00 61.97 105 ARG A O 1
ATOM 847 N N . ARG A 1 106 ? 9.130 37.704 -0.596 1.00 66.69 106 ARG A N 1
ATOM 848 C CA . ARG A 1 106 ? 10.438 37.165 -0.199 1.00 66.69 106 ARG A CA 1
ATOM 849 C C . ARG A 1 106 ? 10.337 36.711 1.252 1.00 66.69 106 ARG A C 1
ATOM 851 O O . ARG A 1 106 ? 10.035 37.535 2.110 1.00 66.69 106 ARG A O 1
ATOM 858 N N . MET A 1 107 ? 10.591 35.431 1.516 1.00 75.44 107 MET A N 1
ATOM 859 C CA . MET A 1 107 ? 10.802 34.975 2.887 1.00 75.44 107 MET A CA 1
ATOM 860 C C . MET A 1 107 ? 12.060 35.633 3.447 1.00 75.44 107 MET A C 1
ATOM 862 O O . MET A 1 107 ? 13.060 35.771 2.734 1.00 75.44 107 MET A O 1
ATOM 866 N N . ARG A 1 108 ? 12.008 36.052 4.714 1.00 81.56 108 ARG A N 1
ATOM 867 C CA . ARG A 1 108 ? 13.224 36.411 5.439 1.00 81.56 108 ARG A CA 1
ATOM 868 C C . ARG A 1 108 ? 14.096 35.165 5.569 1.00 81.56 108 ARG A C 1
ATOM 870 O O . ARG A 1 108 ? 13.640 34.099 5.977 1.00 81.56 108 ARG A O 1
ATOM 877 N N . VAL A 1 109 ? 15.350 35.318 5.180 1.00 87.25 109 VAL A N 1
ATOM 878 C CA . VAL A 1 109 ? 16.413 34.334 5.380 1.00 87.25 109 VAL A CA 1
ATOM 879 C C . VAL A 1 109 ? 17.396 34.918 6.394 1.00 87.25 109 VAL A C 1
ATOM 881 O O . VAL A 1 109 ? 17.349 36.117 6.674 1.00 87.25 109 VAL A O 1
ATOM 884 N N . ASN A 1 110 ? 18.254 34.083 6.971 1.00 89.94 110 ASN A N 1
ATOM 885 C CA . ASN A 1 110 ? 19.111 34.498 8.079 1.00 89.94 110 ASN A CA 1
ATOM 886 C C . ASN A 1 110 ? 20.085 35.581 7.628 1.00 89.94 110 ASN A C 1
ATOM 888 O O . ASN A 1 110 ? 20.720 35.445 6.583 1.00 89.94 110 ASN A O 1
ATOM 892 N N . SER A 1 111 ? 20.258 36.638 8.408 1.00 91.94 111 SER A N 1
ATOM 893 C CA . SER A 1 111 ? 21.309 37.607 8.127 1.00 91.94 111 SER A CA 1
ATOM 894 C C . SER A 1 111 ? 22.677 36.952 8.280 1.00 91.94 111 SER A C 1
ATOM 896 O O . SER A 1 111 ? 22.876 36.027 9.072 1.00 91.94 111 SER A O 1
ATOM 898 N N . LEU A 1 112 ? 23.671 37.461 7.553 1.00 90.12 112 LEU A N 1
ATOM 899 C CA . LEU A 1 112 ? 25.049 37.012 7.729 1.00 90.12 112 LEU A CA 1
ATOM 900 C C . LEU A 1 112 ? 25.548 37.246 9.173 1.00 90.12 112 LEU A C 1
ATOM 902 O O . LEU A 1 112 ? 26.387 36.488 9.652 1.00 90.12 112 LEU A O 1
ATOM 906 N N . GLU A 1 113 ? 24.999 38.248 9.875 1.00 91.25 113 GLU A N 1
ATOM 907 C CA . GLU A 1 113 ? 25.320 38.570 11.272 1.00 91.25 113 GLU A CA 1
ATOM 908 C C . GLU A 1 113 ? 24.964 37.442 12.245 1.00 91.25 113 GLU A C 1
ATOM 910 O O . GLU A 1 113 ? 25.732 37.148 13.169 1.00 91.25 113 GLU A O 1
ATOM 915 N N . SER A 1 114 ? 23.841 36.764 12.002 1.00 91.31 114 SER A N 1
ATOM 916 C CA . SER A 1 114 ? 23.350 35.670 12.842 1.00 91.31 114 SER A CA 1
ATOM 917 C C . SER A 1 114 ? 24.352 34.511 12.954 1.00 91.31 114 SER A C 1
ATOM 919 O O . SER A 1 114 ? 24.443 33.865 13.995 1.00 91.31 114 SER A O 1
ATOM 921 N N . LEU A 1 115 ? 25.224 34.302 11.958 1.00 91.88 115 LEU A N 1
ATOM 922 C CA . LEU A 1 115 ? 26.270 33.271 12.010 1.00 91.88 115 LEU A CA 1
ATOM 923 C C . LEU A 1 115 ? 27.238 33.440 13.193 1.00 91.88 115 LEU A C 1
ATOM 925 O O . LEU A 1 115 ? 27.849 32.465 13.644 1.00 91.88 115 LEU A O 1
ATOM 929 N N . ALA A 1 116 ? 27.382 34.657 13.726 1.00 90.56 116 ALA A N 1
ATOM 930 C CA . ALA A 1 116 ? 28.229 34.912 14.883 1.00 90.56 116 ALA A CA 1
ATOM 931 C C . ALA A 1 116 ? 27.729 34.201 16.157 1.00 90.56 116 ALA A C 1
ATOM 933 O O . ALA A 1 116 ? 28.555 33.843 17.005 1.00 90.56 116 ALA A O 1
ATOM 934 N N . CYS A 1 117 ? 26.417 33.962 16.312 1.00 91.44 117 CYS A N 1
ATOM 935 C CA . CYS A 1 117 ? 25.882 33.263 17.487 1.00 91.44 117 CYS A CA 1
ATOM 936 C C . CYS A 1 117 ? 26.279 31.776 17.477 1.00 91.44 117 CYS A C 1
ATOM 938 O O . CYS A 1 117 ? 26.768 31.269 18.491 1.00 91.44 117 CYS A O 1
ATOM 940 N N . LEU A 1 118 ? 26.217 31.124 16.309 1.00 90.31 118 LEU A N 1
ATOM 941 C CA . LEU A 1 118 ? 26.645 29.738 16.086 1.00 90.31 118 LEU A CA 1
ATOM 942 C C . LEU A 1 118 ? 28.129 29.548 16.412 1.00 90.31 118 LEU A C 1
ATOM 944 O O . LEU A 1 118 ? 28.495 28.666 17.190 1.00 90.31 118 LEU A O 1
ATOM 948 N N . ALA A 1 119 ? 28.981 30.424 15.874 1.00 87.31 119 ALA A N 1
ATOM 949 C CA . ALA A 1 119 ? 30.424 30.383 16.097 1.00 87.31 119 ALA A CA 1
ATOM 950 C C . ALA A 1 119 ? 30.802 30.484 17.587 1.00 87.31 119 ALA A C 1
ATOM 952 O O . ALA A 1 119 ? 31.751 29.839 18.041 1.00 87.31 119 ALA A O 1
ATOM 953 N N . ARG A 1 120 ? 30.057 31.286 18.359 1.00 88.19 120 ARG A N 1
ATOM 954 C CA . ARG A 1 120 ? 30.316 31.509 19.789 1.00 88.19 120 ARG A CA 1
ATOM 955 C C . ARG A 1 120 ? 29.736 30.412 20.680 1.00 88.19 120 ARG A C 1
ATOM 957 O O . ARG A 1 120 ? 30.381 30.038 21.657 1.00 88.19 120 ARG A O 1
ATOM 964 N N . ARG A 1 121 ? 28.526 29.928 20.385 1.00 92.62 121 ARG A N 1
ATOM 965 C CA . ARG A 1 121 ? 27.732 29.110 21.321 1.00 92.62 121 ARG A CA 1
ATOM 966 C C . ARG A 1 121 ? 27.691 27.624 20.992 1.00 92.62 121 ARG A C 1
ATOM 968 O O . ARG A 1 121 ? 27.422 26.838 21.893 1.00 92.62 121 ARG A O 1
ATOM 975 N N . CYS A 1 122 ? 28.006 27.230 19.758 1.00 93.44 122 CYS A N 1
ATOM 976 C CA . CYS A 1 122 ? 27.877 25.849 19.289 1.00 93.44 122 CYS A CA 1
ATOM 977 C C . CYS A 1 122 ? 29.249 25.231 18.989 1.00 93.44 122 CYS A C 1
ATOM 979 O O . CYS A 1 122 ? 29.613 25.019 17.829 1.00 93.44 122 CYS A O 1
ATOM 981 N N . PRO A 1 123 ? 30.053 24.919 20.023 1.00 91.25 123 PRO A N 1
ATOM 982 C CA . PRO A 1 123 ? 31.428 24.496 19.845 1.00 91.25 123 PRO A CA 1
ATOM 983 C C . PRO A 1 123 ? 31.638 23.175 19.103 1.00 91.25 123 PRO A C 1
ATOM 985 O O . PRO A 1 123 ? 32.763 22.865 18.713 1.00 91.25 123 PRO A O 1
ATOM 988 N N . ARG A 1 124 ? 30.584 22.375 18.940 1.00 92.00 124 ARG A N 1
ATOM 989 C CA . ARG A 1 124 ? 30.649 21.065 18.290 1.00 92.00 124 ARG A CA 1
ATOM 990 C C . ARG A 1 124 ? 30.102 21.061 16.867 1.00 92.00 124 ARG A C 1
ATOM 992 O O . ARG A 1 124 ? 30.112 20.001 16.251 1.00 92.00 124 ARG A O 1
ATOM 999 N N . LEU A 1 125 ? 29.670 22.209 16.343 1.00 92.88 125 LEU A N 1
ATOM 1000 C CA . LEU A 1 125 ? 29.049 22.299 15.027 1.00 92.88 125 LEU A CA 1
ATOM 1001 C C . LEU A 1 125 ? 30.037 21.875 13.927 1.00 92.88 125 LEU A C 1
ATOM 1003 O O . LEU A 1 125 ? 31.114 22.453 13.777 1.00 92.88 125 LEU A O 1
ATOM 1007 N N . ARG A 1 126 ? 29.663 20.839 13.173 1.00 91.75 126 ARG A N 1
ATOM 1008 C CA . ARG A 1 126 ? 30.424 20.255 12.057 1.00 91.75 126 ARG A CA 1
ATOM 1009 C C . ARG A 1 126 ? 29.738 20.485 10.720 1.00 91.75 126 ARG A C 1
ATOM 1011 O O . ARG A 1 126 ? 30.422 20.670 9.719 1.00 91.75 126 ARG A O 1
ATOM 1018 N N . LEU A 1 127 ? 28.408 20.466 10.697 1.00 90.25 127 LEU A N 1
ATOM 1019 C CA . LEU A 1 127 ? 27.622 20.680 9.490 1.00 90.25 127 LEU A CA 1
ATOM 1020 C C . LEU A 1 127 ? 26.541 21.724 9.757 1.00 90.25 127 LEU A C 1
ATOM 1022 O O . LEU A 1 127 ? 25.724 21.562 10.661 1.00 90.25 127 LEU A O 1
ATOM 1026 N N . LEU A 1 128 ? 26.539 22.777 8.949 1.00 92.50 128 LEU A N 1
ATOM 1027 C CA . LEU A 1 128 ? 25.535 23.830 8.992 1.00 92.50 128 LEU A CA 1
ATOM 1028 C C . LEU A 1 128 ? 24.914 23.965 7.607 1.00 92.50 128 LEU A C 1
ATOM 1030 O O . LEU A 1 128 ? 25.637 24.261 6.661 1.00 92.50 128 LEU A O 1
ATOM 1034 N N . ASN A 1 129 ? 23.607 23.750 7.489 1.00 89.31 129 ASN A N 1
ATOM 1035 C CA . ASN A 1 129 ? 22.844 24.058 6.284 1.00 89.31 129 ASN A CA 1
ATOM 1036 C C . ASN A 1 129 ? 21.901 25.220 6.583 1.00 89.31 129 ASN A C 1
ATOM 1038 O O . ASN A 1 129 ? 20.995 25.069 7.399 1.00 89.31 129 ASN A O 1
ATOM 1042 N N . LEU A 1 130 ? 22.154 26.373 5.969 1.00 89.75 130 LEU A N 1
ATOM 1043 C CA . LEU A 1 130 ? 21.468 27.623 6.278 1.00 89.75 130 LEU A CA 1
ATOM 1044 C C . LEU A 1 130 ? 21.159 28.388 4.990 1.00 89.75 130 LEU A C 1
ATOM 1046 O O . LEU A 1 130 ? 22.008 28.500 4.100 1.00 89.75 130 LEU A O 1
ATOM 1050 N N . GLU A 1 131 ? 19.970 28.976 4.917 1.00 86.50 131 GLU A N 1
ATOM 1051 C CA . GLU A 1 131 ? 19.678 30.027 3.941 1.00 86.50 131 GLU A CA 1
ATOM 1052 C C . GLU A 1 131 ? 20.090 31.378 4.528 1.00 86.50 131 GLU A C 1
ATOM 1054 O O . GLU A 1 131 ? 19.609 31.769 5.597 1.00 86.50 131 GLU A O 1
ATOM 1059 N N . VAL A 1 132 ? 21.002 32.070 3.838 1.00 87.56 132 VAL A N 1
ATOM 1060 C CA . VAL A 1 132 ? 21.610 33.321 4.308 1.00 87.56 132 VAL A CA 1
ATOM 1061 C C . VAL A 1 132 ? 21.345 34.454 3.326 1.00 87.56 132 VAL A C 1
ATOM 1063 O O . VAL A 1 132 ? 21.546 34.305 2.115 1.00 87.56 132 VAL A O 1
ATOM 1066 N N . ASP A 1 133 ? 20.940 35.604 3.857 1.00 86.81 133 ASP A N 1
ATOM 1067 C CA . ASP A 1 133 ? 20.882 36.861 3.134 1.00 86.81 133 ASP A CA 1
ATOM 1068 C C . ASP A 1 133 ? 22.292 37.438 3.049 1.00 86.81 133 ASP A C 1
ATOM 1070 O O . ASP A 1 133 ? 22.890 37.858 4.041 1.00 86.81 133 ASP A O 1
ATOM 1074 N N . PHE A 1 134 ? 22.825 37.477 1.835 1.00 83.12 134 PHE A N 1
ATOM 1075 C CA . PHE A 1 134 ? 24.113 38.097 1.566 1.00 83.12 134 PHE A CA 1
ATOM 1076 C C . PHE A 1 134 ? 23.961 39.539 1.045 1.00 83.12 134 PHE A C 1
ATOM 1078 O O . PHE A 1 134 ? 24.906 40.104 0.492 1.00 83.12 134 PHE A O 1
ATOM 1085 N N . THR A 1 135 ? 22.779 40.155 1.109 1.00 81.00 135 THR A N 1
ATOM 1086 C CA . THR A 1 135 ? 22.590 41.531 0.621 1.00 81.00 135 THR A CA 1
ATOM 1087 C C . THR A 1 135 ? 23.284 42.577 1.494 1.00 81.00 135 THR A C 1
ATOM 1089 O O . THR A 1 135 ? 23.665 43.623 0.966 1.00 81.00 135 THR A O 1
ATOM 1092 N N . SER A 1 136 ? 23.531 42.276 2.771 1.00 83.69 136 SER A N 1
ATOM 1093 C CA . SER A 1 136 ? 24.268 43.113 3.721 1.00 83.69 136 SER A CA 1
ATOM 1094 C C . SER A 1 136 ? 25.466 42.364 4.324 1.00 83.69 136 SER A C 1
ATOM 1096 O O . SER A 1 136 ? 25.447 41.143 4.477 1.00 83.69 136 SER A O 1
ATOM 1098 N N . PHE A 1 137 ? 26.534 43.102 4.651 1.00 82.75 137 PHE A N 1
ATOM 1099 C CA . PHE A 1 137 ? 27.704 42.572 5.356 1.00 82.75 137 PHE A CA 1
ATOM 1100 C C . PHE A 1 137 ? 27.864 43.280 6.693 1.00 82.75 137 PHE A C 1
ATOM 1102 O O . PHE A 1 137 ? 27.978 44.509 6.699 1.00 82.75 137 PHE A O 1
ATOM 1109 N N . PRO A 1 138 ? 27.935 42.540 7.804 1.00 89.44 138 PRO A N 1
ATOM 1110 C CA . PRO A 1 138 ? 28.299 43.123 9.081 1.00 89.44 138 PRO A CA 1
ATOM 1111 C C . PRO A 1 138 ? 29.783 43.500 9.069 1.00 89.44 138 PRO A C 1
ATOM 1113 O O . PRO A 1 138 ? 30.586 42.933 8.314 1.00 89.44 138 PRO A O 1
ATOM 1116 N N . GLU A 1 139 ? 30.173 44.426 9.943 1.00 89.12 139 GLU A N 1
ATOM 1117 C CA . GLU A 1 139 ? 31.592 44.649 10.200 1.00 89.12 139 GLU A CA 1
ATOM 1118 C C . GLU A 1 139 ? 32.236 43.356 10.738 1.00 89.12 139 GLU A C 1
ATOM 1120 O O . GLU A 1 139 ? 31.602 42.617 11.501 1.00 89.12 139 GLU A O 1
ATOM 1125 N N . PRO A 1 140 ? 33.485 43.039 10.343 1.00 88.38 140 PRO A N 1
ATOM 1126 C CA . PRO A 1 140 ? 34.205 41.902 10.900 1.00 88.38 140 PRO A CA 1
ATOM 1127 C C . PRO A 1 140 ? 34.213 41.976 12.426 1.00 88.38 140 PRO A C 1
ATOM 1129 O O . PRO A 1 140 ? 34.581 43.001 13.002 1.00 88.38 140 PRO A O 1
ATOM 1132 N N . VAL A 1 141 ? 33.830 40.884 13.083 1.00 85.00 141 VAL A N 1
ATOM 1133 C CA . VAL A 1 141 ? 33.798 40.841 14.545 1.00 85.00 141 VAL A CA 1
ATOM 1134 C C . VAL A 1 141 ? 35.244 40.984 15.036 1.00 85.00 141 VAL A C 1
ATOM 1136 O O . VAL A 1 141 ? 36.087 40.181 14.621 1.00 85.00 141 VAL A O 1
ATOM 1139 N N . PRO A 1 142 ? 35.571 41.977 15.892 1.00 82.00 142 PRO A N 1
ATOM 1140 C CA . PRO A 1 142 ? 36.908 42.099 16.457 1.00 82.00 142 PRO A CA 1
ATOM 1141 C C . PRO A 1 142 ? 37.273 40.764 17.088 1.00 82.00 142 PRO A C 1
ATOM 1143 O O . PRO A 1 142 ? 36.433 40.199 17.788 1.00 82.00 142 PRO A O 1
ATOM 1146 N N . SER A 1 143 ? 38.481 40.258 16.823 1.00 65.25 143 SER A N 1
ATOM 1147 C CA . SER A 1 143 ? 38.989 38.996 17.365 1.00 65.25 143 SER A CA 1
ATOM 1148 C C . SER A 1 143 ? 38.988 39.031 18.896 1.00 65.25 143 SER A C 1
ATOM 1150 O O . SER A 1 143 ? 40.017 39.238 19.537 1.00 65.25 143 SER A O 1
ATOM 1152 N N . ALA A 1 144 ? 37.821 38.836 19.505 1.00 56.62 144 ALA A N 1
ATOM 1153 C CA . ALA A 1 144 ? 37.693 38.449 20.889 1.00 56.62 144 ALA A CA 1
ATOM 1154 C C . ALA A 1 144 ? 38.539 37.186 21.048 1.00 56.62 144 ALA A C 1
ATOM 1156 O O . ALA A 1 144 ? 38.679 36.423 20.089 1.00 56.62 144 ALA A O 1
ATOM 1157 N N . LYS A 1 145 ? 39.137 36.990 22.226 1.00 57.16 145 LYS A N 1
ATOM 1158 C CA . LYS A 1 145 ? 39.955 35.820 22.579 1.00 57.16 145 LYS A CA 1
ATOM 1159 C C . LYS A 1 145 ? 39.124 34.525 22.507 1.00 57.16 145 LYS A C 1
ATOM 1161 O O . LYS A 1 145 ? 38.833 33.894 23.514 1.00 57.16 145 LYS A O 1
ATOM 1166 N N . ASN A 1 146 ? 38.715 34.134 21.305 1.00 55.09 146 ASN A N 1
ATOM 1167 C CA . ASN A 1 146 ? 37.978 32.929 20.972 1.00 55.09 146 ASN A CA 1
ATOM 1168 C C . ASN A 1 146 ? 38.987 31.780 20.901 1.00 55.09 146 ASN A C 1
ATOM 1170 O O . ASN A 1 146 ? 39.160 31.133 19.869 1.00 55.09 146 ASN A O 1
ATOM 1174 N N . GLU A 1 147 ? 39.665 31.531 22.024 1.00 58.34 147 GLU A N 1
ATOM 1175 C CA . GLU A 1 147 ? 40.575 30.393 22.212 1.00 58.34 147 GLU A CA 1
ATOM 1176 C C . GLU A 1 147 ? 39.842 29.054 22.004 1.00 58.34 147 GLU A C 1
ATOM 1178 O O . GLU A 1 147 ? 40.452 28.038 21.686 1.00 58.34 147 GLU A O 1
ATOM 1183 N N . LEU A 1 148 ? 38.506 29.063 22.078 1.00 58.81 148 LEU A N 1
ATOM 1184 C CA . LEU A 1 148 ? 37.650 27.891 21.924 1.00 58.81 148 LEU A CA 1
ATOM 1185 C C . LEU A 1 148 ? 37.630 27.291 20.504 1.00 58.81 148 LEU A C 1
ATOM 1187 O O . LEU A 1 148 ? 37.277 26.124 20.378 1.00 58.81 148 LEU A O 1
ATOM 1191 N N . MET A 1 149 ? 37.986 28.018 19.438 1.00 62.59 149 MET A N 1
ATOM 1192 C CA . MET A 1 149 ? 37.746 27.559 18.050 1.00 62.59 149 MET A CA 1
ATOM 1193 C C . MET A 1 149 ? 38.913 26.803 17.390 1.00 62.59 149 MET A C 1
ATOM 1195 O O . MET A 1 149 ? 38.750 26.266 16.296 1.00 62.59 149 MET A O 1
ATOM 1199 N N . HIS A 1 150 ? 40.095 26.741 18.008 1.00 66.50 150 HIS A N 1
ATOM 1200 C CA . HIS A 1 150 ? 41.257 26.097 17.383 1.00 66.50 150 HIS A CA 1
ATOM 1201 C C . HIS A 1 150 ? 41.087 24.568 17.290 1.00 66.50 150 HIS A C 1
ATOM 1203 O O . HIS A 1 150 ? 40.765 23.905 18.271 1.00 66.50 150 HIS A O 1
ATOM 1209 N N . GLY A 1 151 ? 41.308 24.007 16.092 1.00 72.56 151 GLY A N 1
ATOM 1210 C CA . GLY A 1 151 ? 41.240 22.560 15.828 1.00 72.56 151 GLY A CA 1
ATOM 1211 C C . GLY A 1 151 ? 39.886 22.031 15.336 1.00 72.56 151 GLY A C 1
ATOM 1212 O O . GLY A 1 151 ? 39.710 20.818 15.246 1.00 72.56 151 GLY A O 1
ATOM 1213 N N . ARG A 1 152 ? 38.929 22.908 15.012 1.00 78.50 152 ARG A N 1
ATOM 1214 C CA . ARG A 1 152 ? 37.610 22.511 14.497 1.00 78.50 152 ARG A CA 1
ATOM 1215 C C . ARG A 1 152 ? 37.593 22.384 12.978 1.00 78.50 152 ARG A C 1
ATOM 1217 O O . ARG A 1 152 ? 38.462 22.900 12.285 1.00 78.50 152 ARG A O 1
ATOM 1224 N N . SER A 1 153 ? 36.588 21.672 12.486 1.00 81.38 153 SER A N 1
ATOM 1225 C CA . SER A 1 153 ? 36.318 21.453 11.070 1.00 81.38 153 SER A CA 1
ATOM 1226 C C . SER A 1 153 ? 34.812 21.516 10.856 1.00 81.38 153 SER A C 1
ATOM 1228 O O . SER A 1 153 ? 34.089 20.675 11.390 1.00 81.38 153 SER A O 1
ATOM 1230 N N . MET A 1 154 ? 34.362 22.483 10.067 1.00 86.69 154 MET A N 1
ATOM 1231 C CA . MET A 1 154 ? 32.963 22.733 9.759 1.00 86.69 154 MET A CA 1
ATOM 1232 C C . MET A 1 154 ? 32.764 22.881 8.248 1.00 86.69 154 MET A C 1
ATOM 1234 O O . MET A 1 154 ? 33.570 23.517 7.561 1.00 86.69 154 MET A O 1
ATOM 1238 N N . VAL A 1 155 ? 31.667 22.316 7.753 1.00 85.75 155 VAL A N 1
ATOM 1239 C CA . VAL A 1 155 ? 31.155 22.504 6.394 1.00 85.75 155 VAL A CA 1
ATOM 1240 C C . VAL A 1 155 ? 29.925 23.405 6.460 1.00 85.75 155 VAL A C 1
ATOM 1242 O O . VAL A 1 155 ? 28.975 23.106 7.187 1.00 85.75 155 VAL A O 1
ATOM 1245 N N . LEU A 1 156 ? 29.950 24.504 5.704 1.00 86.50 156 LEU A N 1
ATOM 1246 C CA . LEU A 1 156 ? 28.819 25.415 5.542 1.00 86.50 156 LEU A CA 1
ATOM 1247 C C . LEU A 1 156 ? 28.138 25.133 4.201 1.00 86.50 156 LEU A C 1
ATOM 1249 O O . LEU A 1 156 ? 28.707 25.387 3.141 1.00 86.50 156 LEU A O 1
ATOM 1253 N N . ARG A 1 157 ? 26.910 24.628 4.250 1.00 83.31 157 ARG A N 1
ATOM 1254 C CA . ARG A 1 157 ? 26.018 24.509 3.100 1.00 83.31 157 ARG A CA 1
ATOM 1255 C C . ARG A 1 157 ? 25.128 25.736 3.052 1.00 83.31 157 ARG A C 1
ATOM 1257 O O . ARG A 1 157 ? 24.441 26.052 4.020 1.00 83.31 157 ARG A O 1
ATOM 1264 N N . VAL A 1 158 ? 25.180 26.436 1.931 1.00 79.31 158 VAL A N 1
ATOM 1265 C CA . VAL A 1 158 ? 24.377 27.627 1.690 1.00 79.31 158 VAL A CA 1
ATOM 1266 C C . VAL A 1 158 ? 23.301 27.262 0.678 1.00 79.31 158 VAL A C 1
ATOM 1268 O O . VAL A 1 158 ? 23.565 27.179 -0.528 1.00 79.31 158 VAL A O 1
ATOM 1271 N N . ALA A 1 159 ? 22.090 27.030 1.176 1.00 66.25 159 ALA A N 1
ATOM 1272 C CA . ALA A 1 159 ? 20.926 26.762 0.343 1.00 66.25 159 ALA A CA 1
ATOM 1273 C C . ALA A 1 159 ? 20.464 28.055 -0.363 1.00 66.25 159 ALA A C 1
ATOM 1275 O O . ALA A 1 159 ? 20.492 29.142 0.216 1.00 66.25 159 ALA A O 1
ATOM 1276 N N . LYS A 1 160 ? 20.103 27.938 -1.651 1.00 63.78 160 LYS A N 1
ATOM 1277 C CA . LYS A 1 160 ? 19.410 28.952 -2.483 1.00 63.78 160 LYS A CA 1
ATOM 1278 C C . LYS A 1 160 ? 19.880 30.418 -2.364 1.00 63.78 160 LYS A C 1
ATOM 1280 O O . LYS A 1 160 ? 19.080 31.347 -2.470 1.00 63.78 160 LYS A O 1
ATOM 1285 N N . SER A 1 161 ? 21.176 30.675 -2.208 1.00 59.47 161 SER A N 1
ATOM 1286 C CA . SER A 1 161 ? 21.676 32.054 -2.151 1.00 59.47 161 SER A CA 1
ATOM 1287 C C . SER A 1 161 ? 21.875 32.671 -3.539 1.00 59.47 161 SER A C 1
ATOM 1289 O O . SER A 1 161 ? 22.372 32.039 -4.475 1.00 59.47 161 SER A O 1
ATOM 1291 N N . GLN A 1 162 ? 21.535 33.956 -3.681 1.00 59.97 162 GLN A N 1
ATOM 1292 C CA . GLN A 1 162 ? 21.761 34.737 -4.907 1.00 59.97 162 GLN A CA 1
ATOM 1293 C C . GLN A 1 162 ? 23.239 35.138 -5.094 1.00 59.97 162 GLN A C 1
ATOM 1295 O O . GLN A 1 162 ? 23.556 36.276 -5.439 1.00 59.97 162 GLN A O 1
ATOM 1300 N N . LEU A 1 163 ? 24.170 34.201 -4.899 1.00 63.03 163 LEU A N 1
ATOM 1301 C CA . LEU A 1 163 ? 25.600 34.420 -5.150 1.00 63.03 163 LEU A CA 1
ATOM 1302 C C . LEU A 1 163 ? 25.913 34.629 -6.645 1.00 63.03 163 LEU A C 1
ATOM 1304 O O . LEU A 1 163 ? 26.984 35.128 -6.983 1.00 63.03 163 LEU A O 1
ATOM 1308 N N . LYS A 1 164 ? 24.977 34.289 -7.545 1.00 55.34 164 LYS A N 1
ATOM 1309 C CA . LYS A 1 164 ? 25.186 34.202 -9.003 1.00 55.34 164 LYS A CA 1
ATOM 1310 C C . LYS A 1 164 ? 25.516 35.529 -9.720 1.00 55.34 164 LYS A C 1
ATOM 1312 O O . LYS A 1 164 ? 25.814 35.483 -10.907 1.00 55.34 164 LYS A O 1
ATOM 1317 N N . THR A 1 165 ? 25.502 36.694 -9.060 1.00 57.34 165 THR A N 1
ATOM 1318 C CA . THR A 1 165 ? 25.680 38.007 -9.732 1.00 57.34 165 THR A CA 1
ATOM 1319 C C . THR A 1 165 ? 26.622 38.996 -9.032 1.00 57.34 165 THR A C 1
ATOM 1321 O O . THR A 1 165 ? 26.586 40.192 -9.324 1.00 57.34 165 THR A O 1
ATOM 1324 N N . LYS A 1 166 ? 27.467 38.552 -8.094 1.00 64.44 166 LYS A N 1
ATOM 1325 C CA . LYS A 1 166 ? 28.219 39.472 -7.221 1.00 64.44 166 LYS A CA 1
ATOM 1326 C C . LYS A 1 166 ? 29.692 39.651 -7.624 1.00 64.44 166 LYS A C 1
ATOM 1328 O O . LYS A 1 166 ? 30.320 38.750 -8.169 1.00 64.44 166 LYS A O 1
ATOM 1333 N N . THR A 1 167 ? 30.227 40.850 -7.376 1.00 73.81 167 THR A N 1
ATOM 1334 C CA . THR A 1 167 ? 31.588 41.285 -7.745 1.00 73.81 167 THR A CA 1
ATOM 1335 C C . THR A 1 167 ? 32.674 40.627 -6.881 1.00 73.81 167 THR A C 1
ATOM 1337 O O . THR A 1 167 ? 32.401 40.115 -5.800 1.00 73.81 167 THR A O 1
ATOM 1340 N N . ASN A 1 168 ? 33.942 40.664 -7.307 1.00 75.62 168 ASN A N 1
ATOM 1341 C CA . ASN A 1 168 ? 35.056 40.128 -6.505 1.00 75.62 168 ASN A CA 1
ATOM 1342 C C . ASN A 1 168 ? 35.154 40.766 -5.108 1.00 75.62 168 ASN A C 1
ATOM 1344 O O . ASN A 1 168 ? 35.436 40.067 -4.137 1.00 75.62 168 ASN A O 1
ATOM 1348 N N . ASP A 1 169 ? 34.874 42.065 -4.988 1.00 75.06 169 ASP A N 1
ATOM 1349 C CA . ASP A 1 169 ? 34.913 42.779 -3.705 1.00 75.06 169 ASP A CA 1
ATOM 1350 C C . ASP A 1 169 ? 33.901 42.220 -2.701 1.00 75.06 169 ASP A C 1
ATOM 1352 O O . ASP A 1 169 ? 34.173 42.147 -1.503 1.00 75.06 169 ASP A O 1
ATOM 1356 N N . TYR A 1 170 ? 32.764 41.741 -3.205 1.00 77.75 170 TYR A N 1
ATOM 1357 C CA . TYR A 1 170 ? 31.730 41.091 -2.416 1.00 77.75 170 TYR A CA 1
ATOM 1358 C C . TYR A 1 170 ? 32.206 39.760 -1.828 1.00 77.75 170 TYR A C 1
ATOM 1360 O O . TYR A 1 170 ? 32.032 39.501 -0.639 1.00 77.75 170 TYR A O 1
ATOM 1368 N N . LEU A 1 171 ? 32.867 38.928 -2.639 1.00 78.75 171 LEU A N 1
ATOM 1369 C CA . LEU A 1 171 ? 33.445 37.665 -2.171 1.00 78.75 171 LEU A CA 1
ATOM 1370 C C . LEU A 1 171 ? 34.573 37.905 -1.160 1.00 78.75 171 LEU A C 1
ATOM 1372 O O . LEU A 1 171 ? 34.713 37.146 -0.203 1.00 78.75 171 LEU A O 1
ATOM 1376 N N . VAL A 1 172 ? 35.350 38.978 -1.332 1.00 80.81 172 VAL A N 1
ATOM 1377 C CA . VAL A 1 172 ? 36.389 39.384 -0.375 1.00 80.81 172 VAL A CA 1
ATOM 1378 C C . VAL A 1 172 ? 35.774 39.850 0.947 1.00 80.81 172 VAL A C 1
ATOM 1380 O O . VAL A 1 172 ? 36.281 39.477 2.005 1.00 80.81 172 VAL A O 1
ATOM 1383 N N . ALA A 1 173 ? 34.690 40.630 0.910 1.00 82.50 173 ALA A N 1
ATOM 1384 C CA . ALA A 1 173 ? 33.966 41.051 2.108 1.00 82.50 173 ALA A CA 1
ATOM 1385 C C . ALA A 1 173 ? 33.369 39.849 2.856 1.00 82.50 173 ALA A C 1
ATOM 1387 O O . ALA A 1 173 ? 33.588 39.717 4.061 1.00 82.50 173 ALA A O 1
ATOM 1388 N N . LEU A 1 174 ? 32.728 38.924 2.132 1.00 85.06 174 LEU A N 1
ATOM 1389 C CA . LEU A 1 174 ? 32.204 37.677 2.688 1.00 85.06 174 LEU A CA 1
ATOM 1390 C C . LEU A 1 174 ? 33.310 36.839 3.334 1.00 85.06 174 LEU A C 1
ATOM 1392 O O . LEU A 1 174 ? 33.189 36.436 4.487 1.00 85.06 174 LEU A O 1
ATOM 1396 N N . ALA A 1 175 ? 34.413 36.613 2.619 1.00 84.19 175 ALA A N 1
ATOM 1397 C CA . ALA A 1 175 ? 35.540 35.842 3.130 1.00 84.19 175 ALA A CA 1
ATOM 1398 C C . ALA A 1 175 ? 36.160 36.493 4.375 1.00 84.19 175 ALA A C 1
ATOM 1400 O O . ALA A 1 175 ? 36.504 35.789 5.322 1.00 84.19 175 ALA A O 1
ATOM 1401 N N . ARG A 1 176 ? 36.274 37.829 4.406 1.00 85.56 176 ARG A N 1
ATOM 1402 C CA . ARG A 1 176 ? 36.782 38.572 5.569 1.00 85.56 176 ARG A CA 1
ATOM 1403 C C . ARG A 1 176 ? 35.854 38.429 6.773 1.00 85.56 176 ARG A C 1
ATOM 1405 O O . ARG A 1 176 ? 36.341 38.196 7.876 1.00 85.56 176 ARG A O 1
ATOM 1412 N N . TYR A 1 177 ? 34.543 38.533 6.562 1.00 89.81 177 TYR A N 1
ATOM 1413 C CA . TYR A 1 177 ? 33.560 38.343 7.622 1.00 89.81 177 TYR A CA 1
ATOM 1414 C C . TYR A 1 177 ? 33.583 36.902 8.151 1.00 89.81 177 TYR A C 1
ATOM 1416 O O . TYR A 1 177 ? 33.790 36.700 9.346 1.00 89.81 177 TYR A O 1
ATOM 1424 N N . LEU A 1 178 ? 33.497 35.896 7.272 1.00 89.44 178 LEU A N 1
ATOM 1425 C CA . LEU A 1 178 ? 33.553 34.479 7.655 1.00 89.44 178 LEU A CA 1
ATOM 1426 C C . LEU A 1 178 ? 34.857 34.127 8.381 1.00 89.44 178 LEU A C 1
ATOM 1428 O O . LEU A 1 178 ? 34.822 33.409 9.376 1.00 89.44 178 LEU A O 1
ATOM 1432 N N . ALA A 1 179 ? 35.997 34.670 7.947 1.00 86.38 179 ALA A N 1
ATOM 1433 C CA . ALA A 1 179 ? 37.278 34.479 8.627 1.00 86.38 179 ALA A CA 1
ATOM 1434 C C . ALA A 1 179 ? 37.319 35.120 10.026 1.00 86.38 179 ALA A C 1
ATOM 1436 O O . ALA A 1 179 ? 38.055 34.642 10.889 1.00 86.38 179 ALA A O 1
ATOM 1437 N N . SER A 1 180 ? 36.536 36.181 10.262 1.00 88.19 180 SER A N 1
ATOM 1438 C CA . SER A 1 180 ? 36.429 36.816 11.582 1.00 88.19 180 SER A CA 1
ATOM 1439 C C . SER A 1 180 ? 35.604 35.989 12.575 1.00 88.19 180 SER A C 1
ATOM 1441 O O . SER A 1 180 ? 35.945 35.935 13.755 1.00 88.19 180 SER A O 1
ATOM 1443 N N . ILE A 1 181 ? 34.564 35.287 12.105 1.00 88.62 181 ILE A N 1
ATOM 1444 C CA . ILE A 1 181 ? 33.705 34.446 12.957 1.00 88.62 181 ILE A CA 1
ATOM 1445 C C . ILE A 1 181 ? 34.208 32.998 13.078 1.00 88.62 181 ILE A C 1
ATOM 1447 O O . ILE A 1 181 ? 34.079 32.393 14.140 1.00 88.62 181 ILE A O 1
ATOM 1451 N N . PHE A 1 182 ? 34.853 32.459 12.039 1.00 87.62 182 PHE A N 1
ATOM 1452 C CA . PHE A 1 182 ? 35.434 31.113 12.002 1.00 87.62 182 PHE A CA 1
ATOM 1453 C C . PHE A 1 182 ? 36.961 31.179 11.819 1.00 87.62 182 PHE A C 1
ATOM 1455 O O . PHE A 1 182 ? 37.471 30.820 10.754 1.00 87.62 182 PHE A O 1
ATOM 1462 N N . PRO A 1 183 ? 37.724 31.631 12.834 1.00 80.31 183 PRO A N 1
ATOM 1463 C CA . PRO A 1 183 ? 39.166 31.798 12.703 1.00 80.31 183 PRO A CA 1
ATOM 1464 C C . PRO A 1 183 ? 39.884 30.461 12.461 1.00 80.31 183 PRO A C 1
ATOM 1466 O O . PRO A 1 183 ? 39.495 29.407 12.975 1.00 80.31 183 PRO A O 1
ATOM 1469 N N . GLY A 1 184 ? 40.981 30.515 11.703 1.00 77.50 184 GLY A N 1
ATOM 1470 C CA . GLY A 1 184 ? 41.826 29.358 11.394 1.00 77.50 184 GLY A CA 1
ATOM 1471 C C . GLY A 1 184 ? 41.266 28.461 10.283 1.00 77.50 184 GLY A C 1
ATOM 1472 O O . GLY A 1 184 ? 40.581 28.922 9.379 1.00 77.50 184 GLY A O 1
ATOM 1473 N N . ARG A 1 185 ? 41.574 27.157 10.341 1.00 75.94 185 ARG A N 1
ATOM 1474 C CA . ARG A 1 185 ? 41.075 26.135 9.392 1.00 75.94 185 ARG A CA 1
ATOM 1475 C C . ARG A 1 185 ? 39.689 25.589 9.772 1.00 75.94 185 ARG A C 1
ATOM 1477 O O . ARG A 1 185 ? 39.353 24.466 9.409 1.00 75.94 185 ARG A O 1
ATOM 1484 N N . THR A 1 186 ? 38.922 26.368 10.537 1.00 81.94 186 THR A N 1
ATOM 1485 C CA . THR A 1 186 ? 37.636 25.944 11.103 1.00 81.94 186 THR A CA 1
ATOM 1486 C C . THR A 1 186 ? 36.588 25.740 10.022 1.00 81.94 186 THR A C 1
ATOM 1488 O O . THR A 1 186 ? 35.902 24.727 10.032 1.00 81.94 186 THR A O 1
ATOM 1491 N N . LEU A 1 187 ? 36.493 26.657 9.061 1.00 84.94 187 LEU A N 1
ATOM 1492 C CA . LEU A 1 187 ? 35.628 26.497 7.899 1.00 84.94 187 LEU A CA 1
ATOM 1493 C C . LEU A 1 187 ? 36.411 25.787 6.788 1.00 84.94 187 LEU A C 1
ATOM 1495 O O . LEU A 1 187 ? 37.328 26.368 6.212 1.00 84.94 187 LEU A O 1
ATOM 1499 N N . GLN A 1 188 ? 36.078 24.526 6.511 1.00 83.69 188 GLN A N 1
ATOM 1500 C CA . GLN A 1 188 ? 36.771 23.742 5.485 1.00 83.69 188 GLN A CA 1
ATOM 1501 C C . GLN A 1 188 ? 36.222 24.022 4.091 1.00 83.69 188 GLN A C 1
ATOM 1503 O O . GLN A 1 188 ? 36.982 24.203 3.140 1.00 83.69 188 GLN A O 1
ATOM 1508 N N . MET A 1 189 ? 34.897 24.058 3.980 1.00 79.38 189 MET A N 1
ATOM 1509 C CA . MET A 1 189 ? 34.215 24.066 2.697 1.00 79.38 189 MET A CA 1
ATOM 1510 C C . MET A 1 189 ? 32.924 24.872 2.775 1.00 79.38 189 MET A C 1
ATOM 1512 O O . MET A 1 189 ? 32.179 24.772 3.755 1.00 79.38 189 MET A O 1
ATOM 1516 N N . ILE A 1 190 ? 32.677 25.646 1.720 1.00 80.25 190 ILE A N 1
ATOM 1517 C CA . ILE A 1 190 ? 31.377 26.251 1.439 1.00 80.25 190 ILE A CA 1
ATOM 1518 C C . ILE A 1 190 ? 30.793 25.519 0.230 1.00 80.25 190 ILE A C 1
ATOM 1520 O O . ILE A 1 190 ? 31.378 25.564 -0.855 1.00 80.25 190 ILE A O 1
ATOM 1524 N N . GLU A 1 191 ? 29.671 24.831 0.426 1.00 78.88 191 GLU A N 1
ATOM 1525 C CA . GLU A 1 191 ? 28.912 24.184 -0.649 1.00 78.88 191 GLU A CA 1
ATOM 1526 C C . GLU A 1 191 ? 27.684 25.041 -0.968 1.00 78.88 191 GLU A C 1
ATOM 1528 O O . GLU A 1 191 ? 26.927 25.411 -0.071 1.00 78.88 191 GLU A O 1
ATOM 1533 N N . SER A 1 192 ? 27.472 25.356 -2.244 1.00 75.06 192 SER A N 1
ATOM 1534 C CA . SER A 1 192 ? 26.209 25.929 -2.713 1.00 75.06 192 SER A CA 1
ATOM 1535 C C . SER A 1 192 ? 25.383 24.838 -3.386 1.00 75.06 192 SER A C 1
ATOM 1537 O O . SER A 1 192 ? 25.887 24.154 -4.274 1.00 75.06 192 SER A O 1
ATOM 1539 N N . GLU A 1 193 ? 24.110 24.697 -3.004 1.00 62.06 193 GLU A N 1
ATOM 1540 C CA . GLU A 1 193 ? 23.179 23.737 -3.631 1.00 62.06 193 GLU A CA 1
ATOM 1541 C C . GLU A 1 193 ? 22.847 24.088 -5.094 1.00 62.06 193 GLU A C 1
ATOM 1543 O O . GLU A 1 193 ? 22.273 23.282 -5.823 1.00 62.06 193 GLU A O 1
ATOM 1548 N N . HIS A 1 194 ? 23.229 25.277 -5.568 1.00 58.25 194 HIS A N 1
ATOM 1549 C CA . HIS A 1 194 ? 23.102 25.626 -6.974 1.00 58.25 194 HIS A CA 1
ATOM 1550 C C . HIS A 1 194 ? 24.325 25.175 -7.772 1.00 58.25 194 HIS A C 1
ATOM 1552 O O . HIS A 1 194 ? 25.357 25.853 -7.791 1.00 58.25 194 HIS A O 1
ATOM 1558 N N . ALA A 1 195 ? 24.148 24.093 -8.531 1.00 45.34 195 ALA A N 1
ATOM 1559 C CA . ALA A 1 195 ? 24.935 23.874 -9.734 1.00 45.34 195 ALA A CA 1
ATOM 1560 C C . ALA A 1 195 ? 24.801 25.108 -10.652 1.00 45.34 195 ALA A C 1
ATOM 1562 O O . ALA A 1 195 ? 23.733 25.737 -10.768 1.00 45.34 195 ALA A O 1
ATOM 1563 N N . ASP A 1 196 ? 25.906 25.522 -11.265 1.00 44.03 196 ASP A N 1
ATOM 1564 C CA . ASP A 1 196 ? 25.823 26.429 -12.402 1.00 44.03 196 ASP A CA 1
ATOM 1565 C C . ASP A 1 196 ? 25.081 25.740 -13.569 1.00 44.03 196 ASP A C 1
ATOM 1567 O O . ASP A 1 196 ? 24.783 24.546 -13.527 1.00 44.03 196 ASP A O 1
ATOM 1571 N N . GLN A 1 197 ? 24.763 26.479 -14.636 1.00 40.69 197 GLN A N 1
ATOM 1572 C CA . GLN A 1 197 ? 24.141 25.902 -15.843 1.00 40.69 197 GLN A CA 1
ATOM 1573 C C . GLN A 1 197 ? 25.012 24.816 -16.521 1.00 40.69 197 GLN A C 1
ATOM 1575 O O . GLN A 1 197 ? 24.565 24.203 -17.486 1.00 40.69 197 GLN A O 1
ATOM 1580 N N . ASN A 1 198 ? 26.226 24.564 -16.015 1.00 37.28 198 ASN A N 1
ATOM 1581 C CA . ASN A 1 198 ? 27.168 23.567 -16.511 1.00 37.28 198 ASN A CA 1
ATOM 1582 C C . ASN A 1 198 ? 27.298 22.342 -15.584 1.00 37.28 198 ASN A C 1
ATOM 1584 O O . ASN A 1 198 ? 28.140 21.483 -15.844 1.00 37.28 198 ASN A O 1
ATOM 1588 N N . GLY A 1 199 ? 26.497 22.232 -14.518 1.00 33.47 199 GLY A N 1
ATOM 1589 C CA . GLY A 1 199 ? 26.507 21.064 -13.631 1.00 33.47 199 GLY A CA 1
ATOM 1590 C C . GLY A 1 199 ? 27.704 20.988 -12.675 1.00 33.47 199 GLY A C 1
ATOM 1591 O O . GLY A 1 199 ? 27.920 19.945 -12.057 1.00 33.47 199 GLY A O 1
ATOM 1592 N N . LEU A 1 200 ? 28.486 22.062 -12.519 1.00 34.38 200 LEU A N 1
ATOM 1593 C CA . LEU A 1 200 ? 29.540 22.130 -11.508 1.00 34.38 200 LEU A CA 1
ATOM 1594 C C . LEU A 1 200 ? 28.947 22.675 -10.204 1.00 34.38 200 LEU A C 1
ATOM 1596 O O . LEU A 1 200 ? 28.501 23.821 -10.126 1.00 34.38 200 LEU A O 1
ATOM 1600 N N . LEU A 1 201 ? 28.956 21.846 -9.155 1.00 40.50 201 LEU A N 1
ATOM 1601 C CA . LEU A 1 201 ? 28.787 22.319 -7.781 1.00 40.50 201 LEU A CA 1
ATOM 1602 C C . LEU A 1 201 ? 29.886 23.350 -7.502 1.00 40.50 201 LEU A C 1
ATOM 1604 O O . LEU A 1 201 ? 31.075 23.041 -7.591 1.00 40.50 201 LEU A O 1
ATOM 1608 N N . ASN A 1 202 ? 29.498 24.578 -7.157 1.00 51.81 202 ASN A N 1
ATOM 1609 C CA . ASN A 1 202 ? 30.445 25.606 -6.740 1.00 51.81 202 ASN A CA 1
ATOM 1610 C C . ASN A 1 202 ? 30.937 25.287 -5.322 1.00 51.81 202 ASN A C 1
ATOM 1612 O O . ASN A 1 202 ? 30.432 25.828 -4.339 1.00 51.81 202 ASN A O 1
ATOM 1616 N N . THR A 1 203 ? 31.900 24.374 -5.210 1.00 48.09 203 THR A N 1
ATOM 1617 C CA . THR A 1 203 ? 32.596 24.078 -3.954 1.00 48.09 203 THR A CA 1
ATOM 1618 C C . THR A 1 203 ? 33.810 24.985 -3.823 1.00 48.09 203 THR A C 1
ATOM 1620 O O . THR A 1 203 ? 34.750 24.889 -4.618 1.00 48.09 203 THR A O 1
ATOM 1623 N N . VAL A 1 204 ? 33.819 25.849 -2.808 1.00 59.81 204 VAL A N 1
ATOM 1624 C CA . VAL A 1 204 ? 35.013 26.623 -2.448 1.00 59.81 204 VAL A CA 1
ATOM 1625 C C . VAL A 1 204 ? 35.695 25.923 -1.276 1.00 59.81 204 VAL A C 1
ATOM 1627 O O . VAL A 1 204 ? 35.229 25.991 -0.139 1.00 59.81 204 VAL A O 1
ATOM 1630 N N . ASP A 1 205 ? 36.793 25.223 -1.570 1.00 56.56 205 ASP A N 1
ATOM 1631 C CA . ASP A 1 205 ? 37.675 24.625 -0.564 1.00 56.56 205 ASP A CA 1
ATOM 1632 C C . ASP A 1 205 ? 38.614 25.703 -0.009 1.00 56.56 205 ASP A C 1
ATOM 1634 O O . ASP A 1 205 ? 39.540 26.166 -0.683 1.00 56.56 205 ASP A O 1
ATOM 1638 N N . MET A 1 206 ? 38.362 26.107 1.235 1.00 58.66 206 MET A N 1
ATOM 1639 C CA . MET A 1 206 ? 39.105 27.167 1.918 1.00 58.66 206 MET A CA 1
ATOM 1640 C C . MET A 1 206 ? 40.443 26.668 2.490 1.00 58.66 206 MET A C 1
ATOM 1642 O O . MET A 1 206 ? 41.237 27.464 2.993 1.00 58.66 206 MET A O 1
ATOM 1646 N N . THR A 1 207 ? 40.729 25.362 2.407 1.00 51.69 207 THR A N 1
ATOM 1647 C CA . THR A 1 207 ? 41.953 24.754 2.952 1.00 51.69 207 THR A CA 1
ATOM 1648 C C . THR A 1 207 ? 43.134 24.759 1.977 1.00 51.69 207 THR A C 1
ATOM 1650 O O . THR A 1 207 ? 44.279 24.533 2.388 1.00 51.69 207 THR A O 1
ATOM 1653 N N . LYS A 1 208 ? 42.900 25.061 0.692 1.00 47.53 208 LYS A N 1
ATOM 1654 C CA . LYS A 1 208 ? 43.953 25.119 -0.332 1.00 47.53 208 LYS A CA 1
ATOM 1655 C C . LYS A 1 208 ? 44.673 26.482 -0.326 1.00 47.53 208 LYS A C 1
ATOM 1657 O O . LYS A 1 208 ? 44.023 27.518 -0.446 1.00 47.53 208 LYS A O 1
ATOM 1662 N N . PRO A 1 209 ? 46.019 26.529 -0.250 1.00 44.81 209 PRO A N 1
ATOM 1663 C CA . PRO A 1 209 ? 46.764 27.785 -0.350 1.00 44.81 209 PRO A CA 1
ATOM 1664 C C . PRO A 1 209 ? 46.599 28.435 -1.736 1.00 44.81 209 PRO A C 1
ATOM 1666 O O . PRO A 1 209 ? 46.564 27.746 -2.758 1.00 44.81 209 PRO A O 1
ATOM 1669 N N . ARG A 1 210 ? 46.540 29.777 -1.759 1.00 40.41 210 ARG A N 1
ATOM 1670 C CA . ARG A 1 210 ? 46.265 30.651 -2.925 1.00 40.41 210 ARG A CA 1
ATOM 1671 C C . ARG A 1 210 ? 47.077 30.326 -4.196 1.00 40.41 210 ARG A C 1
ATOM 1673 O O . ARG A 1 210 ? 46.597 30.571 -5.297 1.00 40.41 210 ARG A O 1
ATOM 1680 N N . GLU A 1 211 ? 48.263 29.733 -4.065 1.00 39.41 211 GLU A N 1
ATOM 1681 C CA . GLU A 1 211 ? 49.144 29.355 -5.186 1.00 39.41 211 GLU A CA 1
ATOM 1682 C C . GLU A 1 211 ? 48.681 28.102 -5.961 1.00 39.41 211 GLU A C 1
ATOM 1684 O O . GLU A 1 211 ? 49.048 27.905 -7.123 1.00 39.41 211 GLU A O 1
ATOM 1689 N N . LYS A 1 212 ? 47.826 27.254 -5.369 1.00 41.25 212 LYS A N 1
ATOM 1690 C CA . LYS A 1 212 ? 47.372 26.002 -6.004 1.00 41.25 212 LYS A CA 1
ATOM 1691 C C . LYS A 1 212 ? 46.189 26.190 -6.963 1.00 41.25 212 LYS A C 1
ATOM 1693 O O . LYS A 1 212 ? 46.099 25.502 -7.973 1.00 41.25 212 LYS A O 1
ATOM 1698 N N . VAL A 1 213 ? 45.337 27.183 -6.708 1.00 43.56 213 VAL A N 1
ATOM 1699 C CA . VAL A 1 213 ? 44.176 27.508 -7.562 1.00 43.56 213 VAL A CA 1
ATOM 1700 C C . VAL A 1 213 ? 44.615 28.138 -8.896 1.00 43.56 213 VAL A C 1
ATOM 1702 O O . VAL A 1 213 ? 44.012 27.887 -9.937 1.00 43.56 213 VAL A O 1
ATOM 1705 N N . LEU A 1 214 ? 45.723 28.889 -8.901 1.00 39.25 214 LEU A N 1
ATOM 1706 C CA . LEU A 1 214 ? 46.335 29.444 -10.119 1.00 39.25 214 LEU A CA 1
ATOM 1707 C C . LEU A 1 214 ? 47.042 28.375 -10.972 1.00 39.25 214 LEU A C 1
ATOM 1709 O O . LEU A 1 214 ? 46.976 28.426 -12.199 1.00 39.25 214 LEU A O 1
ATOM 1713 N N . SER A 1 215 ? 47.659 27.367 -10.345 1.00 42.25 215 SER A N 1
ATOM 1714 C CA . SER A 1 215 ? 48.318 26.262 -11.061 1.00 42.25 215 SER A CA 1
ATOM 1715 C C . SER A 1 215 ? 47.339 25.209 -11.600 1.00 42.25 215 SER A C 1
ATOM 1717 O O . SER A 1 215 ? 47.607 24.610 -12.641 1.00 42.25 215 SER A O 1
ATOM 1719 N N . GLU A 1 216 ? 46.177 25.018 -10.966 1.00 43.84 216 GLU A N 1
ATOM 1720 C CA . GLU A 1 216 ? 45.091 24.173 -11.491 1.00 43.84 216 GLU A CA 1
ATOM 1721 C C . GLU A 1 216 ? 44.402 24.817 -12.714 1.00 43.84 216 GLU A C 1
ATOM 1723 O O . GLU A 1 216 ? 44.067 24.110 -13.667 1.00 43.84 216 GLU A O 1
ATOM 1728 N N . ARG A 1 217 ? 44.316 26.157 -12.772 1.00 42.34 217 ARG A N 1
ATOM 1729 C CA . ARG A 1 217 ? 43.816 26.899 -13.948 1.00 42.34 217 ARG A CA 1
ATOM 1730 C C . ARG A 1 217 ? 44.785 26.849 -15.143 1.00 42.34 217 ARG A C 1
ATOM 1732 O O . ARG A 1 217 ? 44.341 26.669 -16.270 1.00 42.34 217 ARG A O 1
ATOM 1739 N N . LEU A 1 218 ? 46.098 26.888 -14.891 1.00 41.97 218 LEU A N 1
ATOM 1740 C CA . LEU A 1 218 ? 47.142 26.682 -15.915 1.00 41.97 218 LEU A CA 1
ATOM 1741 C C . LEU A 1 218 ? 47.232 25.221 -16.401 1.00 41.97 218 LEU A C 1
ATOM 1743 O O . LEU A 1 218 ? 47.613 24.960 -17.541 1.00 41.97 218 LEU A O 1
ATOM 1747 N N . ARG A 1 219 ? 46.842 24.243 -15.569 1.00 46.94 219 ARG A N 1
ATOM 1748 C CA . ARG A 1 219 ? 46.721 22.833 -15.984 1.00 46.94 219 ARG A CA 1
ATOM 1749 C C . ARG A 1 219 ? 45.513 22.581 -16.885 1.00 46.94 219 ARG A C 1
ATOM 1751 O O . ARG A 1 219 ? 45.619 21.739 -17.773 1.00 46.94 219 ARG A O 1
ATOM 1758 N N . ALA A 1 220 ? 44.414 23.314 -16.705 1.00 44.12 220 ALA A N 1
ATOM 1759 C CA . ALA A 1 220 ? 43.241 23.219 -17.575 1.00 44.12 220 ALA A CA 1
ATOM 1760 C C . ALA A 1 220 ? 43.536 23.689 -19.017 1.00 44.12 220 ALA A C 1
ATOM 1762 O O . ALA A 1 220 ? 43.040 23.083 -19.962 1.00 44.12 220 ALA A O 1
ATOM 1763 N N . GLU A 1 221 ? 44.432 24.666 -19.208 1.00 41.22 221 GLU A N 1
ATOM 1764 C CA . GLU A 1 221 ? 44.935 25.058 -20.540 1.00 41.22 221 GLU A CA 1
ATOM 1765 C C . GLU A 1 221 ? 45.868 24.010 -21.172 1.00 41.22 221 GLU A C 1
ATOM 1767 O O . GLU A 1 221 ? 45.945 23.893 -22.394 1.00 41.22 221 GLU A O 1
ATOM 1772 N N . HIS A 1 222 ? 46.548 23.189 -20.366 1.00 40.25 222 HIS A N 1
ATOM 1773 C CA . HIS A 1 222 ? 47.465 22.162 -20.872 1.00 40.25 222 HIS A CA 1
ATOM 1774 C C . HIS A 1 222 ? 46.753 20.869 -21.316 1.00 40.25 222 HIS A C 1
ATOM 1776 O O . HIS A 1 222 ? 47.269 20.133 -22.159 1.00 40.25 222 HIS A O 1
ATOM 1782 N N . VAL A 1 223 ? 45.545 20.606 -20.801 1.00 44.50 223 VAL A N 1
ATOM 1783 C CA . VAL A 1 223 ? 44.710 19.446 -21.178 1.00 44.50 223 VAL A CA 1
ATOM 1784 C C . VAL A 1 223 ? 44.051 19.625 -22.556 1.00 44.50 223 VAL A C 1
ATOM 1786 O O . VAL A 1 223 ? 43.711 18.638 -23.205 1.00 44.50 223 VAL A O 1
ATOM 1789 N N . ALA A 1 224 ? 43.990 20.852 -23.085 1.00 41.75 224 ALA A N 1
ATOM 1790 C CA . ALA A 1 224 ? 43.542 21.110 -24.455 1.00 41.75 224 ALA A CA 1
ATOM 1791 C C . ALA A 1 224 ? 44.514 20.585 -25.542 1.00 41.75 224 ALA A C 1
ATOM 1793 O O . ALA A 1 224 ? 44.125 20.473 -26.702 1.00 41.75 224 ALA A O 1
ATOM 1794 N N . ASN A 1 225 ? 45.753 20.204 -25.190 1.00 38.47 225 ASN A N 1
ATOM 1795 C CA . ASN A 1 225 ? 46.788 19.790 -26.152 1.00 38.47 225 ASN A CA 1
ATOM 1796 C C . ASN A 1 225 ? 47.122 18.284 -26.173 1.00 38.47 225 ASN A C 1
ATOM 1798 O O . ASN A 1 225 ? 48.016 17.864 -26.910 1.00 38.47 225 ASN A O 1
ATOM 1802 N N . THR A 1 226 ? 46.408 17.432 -25.431 1.00 38.03 226 THR A N 1
ATOM 1803 C CA . THR A 1 226 ? 46.703 15.983 -25.347 1.00 38.03 226 THR A CA 1
ATOM 1804 C C . THR A 1 226 ? 45.780 15.071 -26.165 1.00 38.03 226 THR A C 1
ATOM 1806 O O . THR A 1 226 ? 45.873 13.846 -26.059 1.00 38.03 226 THR A O 1
ATOM 1809 N N . HIS A 1 227 ? 44.984 15.611 -27.092 1.00 38.84 227 HIS A N 1
ATOM 1810 C CA . HIS A 1 227 ? 44.306 14.818 -28.127 1.00 38.84 227 HIS A CA 1
ATOM 1811 C C . HIS A 1 227 ? 45.185 14.616 -29.371 1.00 38.84 227 HIS A C 1
ATOM 1813 O O . HIS A 1 227 ? 44.909 15.140 -30.447 1.00 38.84 227 HIS A O 1
ATOM 1819 N N . LYS A 1 228 ? 46.261 13.821 -29.254 1.00 39.72 228 LYS A N 1
ATOM 1820 C CA . LYS A 1 228 ? 46.930 13.275 -30.457 1.00 39.72 228 LYS A CA 1
ATOM 1821 C C . LYS A 1 228 ? 47.614 11.913 -30.330 1.00 39.72 228 LYS A C 1
ATOM 1823 O O . LYS A 1 228 ? 48.307 11.505 -31.257 1.00 39.72 228 LYS A O 1
ATOM 1828 N N . ARG A 1 229 ? 47.419 11.158 -29.244 1.00 42.91 229 ARG A N 1
ATOM 1829 C CA . ARG A 1 229 ? 47.953 9.785 -29.149 1.00 42.91 229 ARG A CA 1
ATOM 1830 C C . ARG A 1 229 ? 47.036 8.846 -28.372 1.00 42.91 229 ARG A C 1
ATOM 1832 O O . ARG A 1 229 ? 47.205 8.673 -27.172 1.00 42.91 229 ARG A O 1
ATOM 1839 N N . ARG A 1 230 ? 46.113 8.196 -29.083 1.00 35.66 230 ARG A N 1
ATOM 1840 C CA . ARG A 1 230 ? 45.633 6.837 -28.775 1.00 35.66 230 ARG A CA 1
ATOM 1841 C C . ARG A 1 230 ? 44.890 6.270 -29.986 1.00 35.66 230 ARG A C 1
ATOM 1843 O O . ARG A 1 230 ? 43.671 6.290 -30.068 1.00 35.66 230 ARG A O 1
ATOM 1850 N N . ALA A 1 231 ? 45.670 5.779 -30.940 1.00 40.34 231 ALA A N 1
ATOM 1851 C CA . ALA A 1 231 ? 45.246 4.754 -31.880 1.00 40.34 231 ALA A CA 1
ATOM 1852 C C . ALA A 1 231 ? 46.203 3.571 -31.692 1.00 40.34 231 ALA A C 1
ATOM 1854 O O . ALA A 1 231 ? 47.389 3.790 -31.452 1.00 40.34 231 ALA A O 1
ATOM 1855 N N . THR A 1 232 ? 45.669 2.356 -31.816 1.00 39.44 232 THR A N 1
ATOM 1856 C CA . THR A 1 232 ? 46.282 1.028 -31.599 1.00 39.44 232 THR A CA 1
ATOM 1857 C C . THR A 1 232 ? 46.198 0.475 -30.170 1.00 39.44 232 THR A C 1
ATOM 1859 O O . THR A 1 232 ? 47.039 0.719 -29.317 1.00 39.44 232 THR A O 1
ATOM 1862 N N . ASN A 1 233 ? 45.119 -0.274 -29.919 1.00 31.33 233 ASN A N 1
ATOM 1863 C CA . ASN A 1 233 ? 45.167 -1.597 -29.289 1.00 31.33 233 ASN A CA 1
ATOM 1864 C C . ASN A 1 233 ? 43.821 -2.290 -29.529 1.00 31.33 233 ASN A C 1
ATOM 1866 O O . ASN A 1 233 ? 42.866 -2.153 -28.770 1.00 31.33 233 ASN A O 1
ATOM 1870 N N . SER A 1 234 ? 43.767 -2.990 -30.657 1.00 34.16 234 SER A N 1
ATOM 1871 C CA . SER A 1 234 ? 42.750 -3.971 -31.010 1.00 34.16 234 SER A CA 1
ATOM 1872 C C . SER A 1 234 ? 43.462 -5.316 -31.148 1.00 34.16 234 SER A C 1
ATOM 1874 O O . SER A 1 234 ? 44.621 -5.353 -31.558 1.00 34.16 234 SER A O 1
ATOM 1876 N N . ILE A 1 235 ? 42.716 -6.391 -30.887 1.00 39.44 235 ILE A N 1
ATOM 1877 C CA . ILE A 1 235 ? 43.036 -7.804 -31.130 1.00 39.44 235 ILE A CA 1
ATOM 1878 C C . ILE A 1 235 ? 43.816 -8.505 -30.003 1.00 39.44 235 ILE A C 1
ATOM 1880 O O . ILE A 1 235 ? 45.024 -8.680 -30.067 1.00 39.44 235 ILE A O 1
ATOM 1884 N N . PHE A 1 236 ? 43.071 -9.054 -29.039 1.00 32.94 236 PHE A N 1
ATOM 1885 C CA . PHE A 1 236 ? 43.352 -10.385 -28.488 1.00 32.94 236 PHE A CA 1
ATOM 1886 C C . PHE A 1 236 ? 42.024 -11.108 -28.230 1.00 32.94 236 PHE A C 1
ATOM 1888 O O . PHE A 1 236 ? 41.334 -10.855 -27.248 1.00 32.94 236 PHE A O 1
ATOM 1895 N N . SER A 1 237 ? 41.655 -12.005 -29.146 1.00 33.69 237 SER A N 1
ATOM 1896 C CA . SER A 1 237 ? 40.669 -13.060 -28.887 1.00 33.69 237 SER A CA 1
ATOM 1897 C C . SER A 1 237 ? 41.417 -14.287 -28.357 1.00 33.69 237 SER A C 1
ATOM 1899 O O . SER A 1 237 ? 42.307 -14.774 -29.062 1.00 33.69 237 SER A O 1
ATOM 1901 N N . PRO A 1 238 ? 41.105 -14.820 -27.163 1.00 41.03 238 PRO A N 1
ATOM 1902 C CA . PRO A 1 238 ? 41.699 -16.069 -26.720 1.00 41.03 238 PRO A CA 1
ATOM 1903 C C . PRO A 1 238 ? 40.943 -17.248 -27.346 1.00 41.03 238 PRO A C 1
ATOM 1905 O O . PRO A 1 238 ? 39.727 -17.375 -27.215 1.00 41.03 238 PRO A O 1
ATOM 1908 N N . ARG A 1 239 ? 41.681 -18.123 -28.040 1.00 39.84 239 ARG A N 1
ATOM 1909 C CA . ARG A 1 239 ? 41.194 -19.445 -28.464 1.00 39.84 239 ARG A CA 1
ATOM 1910 C C . ARG A 1 239 ? 40.927 -20.316 -27.224 1.00 39.84 239 ARG A C 1
ATOM 1912 O O . ARG A 1 239 ? 41.755 -20.293 -26.312 1.00 39.84 239 ARG A O 1
ATOM 1919 N N . PRO A 1 240 ? 39.857 -21.129 -27.191 1.00 41.66 240 PRO A N 1
ATOM 1920 C CA . PRO A 1 240 ? 39.639 -22.067 -26.100 1.00 41.66 240 PRO A CA 1
ATOM 1921 C C . PRO A 1 240 ? 40.611 -23.245 -26.244 1.00 41.66 240 PRO A C 1
ATOM 1923 O O . PRO A 1 240 ? 40.595 -23.956 -27.248 1.00 41.66 240 PRO A O 1
ATOM 1926 N N . ARG A 1 241 ? 41.473 -23.450 -25.244 1.00 41.66 241 ARG A N 1
ATOM 1927 C CA . ARG A 1 241 ? 42.147 -24.738 -25.036 1.00 41.66 241 ARG A CA 1
ATOM 1928 C C . ARG A 1 241 ? 41.265 -25.586 -24.116 1.00 41.66 241 ARG A C 1
ATOM 1930 O O . ARG A 1 241 ? 40.860 -25.074 -23.073 1.00 41.66 241 ARG A O 1
ATOM 1937 N N . PRO A 1 242 ? 40.970 -26.850 -24.456 1.00 48.28 242 PRO A N 1
ATOM 1938 C CA . PRO A 1 242 ? 40.297 -27.761 -23.551 1.00 48.28 242 PRO A CA 1
ATOM 1939 C C . PRO A 1 242 ? 41.357 -28.362 -22.624 1.00 48.28 242 PRO A C 1
ATOM 1941 O O . PRO A 1 242 ? 41.904 -29.426 -22.894 1.00 48.28 242 PRO A O 1
ATOM 1944 N N . GLU A 1 243 ? 41.687 -27.658 -21.546 1.00 46.44 243 GLU A N 1
ATOM 1945 C CA . GLU A 1 243 ? 42.455 -28.241 -20.449 1.00 46.44 243 GLU A CA 1
ATOM 1946 C C . GLU A 1 243 ? 41.520 -28.419 -19.256 1.00 46.44 243 GLU A C 1
ATOM 1948 O O . GLU A 1 243 ? 40.945 -27.467 -18.735 1.00 46.44 243 GLU A O 1
ATOM 1953 N N . CYS A 1 244 ? 41.336 -29.685 -18.886 1.00 51.09 244 CYS A N 1
ATOM 1954 C CA . CYS A 1 244 ? 40.571 -30.165 -17.746 1.00 51.09 244 CYS A CA 1
ATOM 1955 C C . CYS A 1 244 ? 41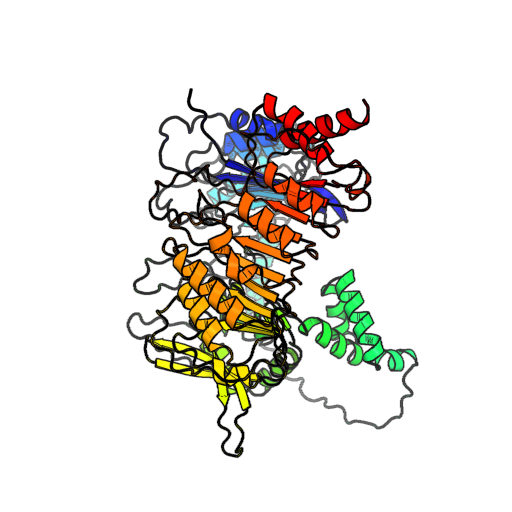.224 -29.667 -16.445 1.00 51.09 244 CYS A C 1
ATOM 1957 O O . CYS A 1 244 ? 41.984 -30.381 -15.791 1.00 51.09 244 CYS A O 1
ATOM 1959 N N . THR A 1 245 ? 40.981 -28.408 -16.085 1.00 55.94 245 THR A N 1
ATOM 1960 C CA . THR A 1 245 ? 41.345 -27.871 -14.778 1.00 55.94 245 THR A CA 1
ATOM 1961 C C . THR A 1 245 ? 40.303 -28.344 -13.778 1.00 55.94 245 THR A C 1
ATOM 1963 O O . THR A 1 245 ? 39.146 -27.931 -13.794 1.00 55.94 245 THR A O 1
ATOM 1966 N N . LYS A 1 246 ? 40.712 -29.264 -12.901 1.00 70.06 246 LYS A N 1
ATOM 1967 C CA . LYS A 1 246 ? 39.915 -29.656 -11.738 1.00 70.06 246 LYS A CA 1
ATOM 1968 C C . LYS A 1 246 ? 39.626 -28.388 -10.933 1.00 70.06 246 LYS A C 1
ATOM 1970 O O . LYS A 1 246 ? 40.553 -27.791 -10.385 1.00 70.06 246 LYS A O 1
ATOM 1975 N N . TYR A 1 247 ? 38.366 -27.959 -10.908 1.00 70.69 247 TYR A N 1
ATOM 1976 C CA . TYR A 1 247 ? 37.922 -26.870 -10.044 1.00 70.69 247 TYR A CA 1
ATOM 1977 C C . TYR A 1 247 ? 38.355 -27.172 -8.608 1.00 70.69 247 TYR A C 1
ATOM 1979 O O . TYR A 1 247 ? 38.250 -28.309 -8.143 1.00 70.69 247 TYR A O 1
ATOM 1987 N N . THR A 1 248 ? 38.856 -26.163 -7.896 1.00 83.44 248 THR A N 1
ATOM 1988 C CA . THR A 1 248 ? 39.029 -26.298 -6.449 1.00 83.44 248 THR A CA 1
ATOM 1989 C C . THR A 1 248 ? 37.659 -26.563 -5.825 1.00 83.44 248 THR A C 1
ATOM 1991 O O . THR A 1 248 ? 36.643 -26.105 -6.351 1.00 83.44 248 THR A O 1
ATOM 1994 N N . ALA A 1 249 ? 37.609 -27.276 -4.697 1.00 82.50 249 ALA A N 1
ATOM 1995 C CA . ALA A 1 249 ? 36.346 -27.533 -4.001 1.00 82.50 249 ALA A CA 1
ATOM 1996 C C . ALA A 1 249 ? 35.559 -26.229 -3.751 1.00 82.50 249 ALA A C 1
ATOM 1998 O O . ALA A 1 249 ? 34.353 -26.186 -3.963 1.00 82.50 249 ALA A O 1
ATOM 1999 N N . GLY A 1 250 ? 36.261 -25.136 -3.424 1.00 80.94 250 GLY A N 1
ATOM 2000 C CA . GLY A 1 250 ? 35.658 -23.809 -3.282 1.00 80.94 250 GLY A CA 1
ATOM 2001 C C . GLY A 1 250 ? 35.070 -23.248 -4.581 1.00 80.94 250 GLY A C 1
ATOM 2002 O O . GLY A 1 250 ? 33.969 -22.711 -4.560 1.00 80.94 250 GLY A O 1
ATOM 2003 N N . ALA A 1 251 ? 35.749 -23.403 -5.723 1.00 81.69 251 ALA A N 1
ATOM 2004 C CA . ALA A 1 251 ? 35.206 -22.980 -7.016 1.00 81.69 251 ALA A CA 1
ATOM 2005 C C . ALA A 1 251 ? 34.000 -23.830 -7.445 1.00 81.69 251 ALA A C 1
ATOM 2007 O O . ALA A 1 251 ? 33.088 -23.306 -8.076 1.00 81.69 251 ALA A O 1
ATOM 2008 N N . HIS A 1 252 ? 33.975 -25.115 -7.075 1.00 83.62 252 HIS A N 1
ATOM 2009 C CA . HIS A 1 252 ? 32.824 -25.978 -7.317 1.00 83.62 252 HIS A CA 1
ATOM 2010 C C . HIS A 1 252 ? 31.620 -25.560 -6.464 1.00 83.62 252 HIS A C 1
ATOM 2012 O O . HIS A 1 252 ? 30.544 -25.354 -7.012 1.00 83.62 252 HIS A O 1
ATOM 2018 N N . VAL A 1 253 ? 31.800 -25.324 -5.162 1.00 85.19 253 VAL A N 1
ATOM 2019 C CA . VAL A 1 253 ? 30.727 -24.806 -4.290 1.00 85.19 253 VAL A CA 1
ATOM 2020 C C . VAL A 1 253 ? 30.213 -23.451 -4.786 1.00 85.19 253 VAL A C 1
ATOM 2022 O O . VAL A 1 253 ? 29.010 -23.272 -4.936 1.00 85.19 253 VAL A O 1
ATOM 2025 N N . ALA A 1 254 ? 31.115 -22.532 -5.147 1.00 84.94 254 ALA A N 1
ATOM 2026 C CA . ALA A 1 254 ? 30.760 -21.226 -5.706 1.00 84.94 254 ALA A CA 1
ATOM 2027 C C . ALA A 1 254 ? 30.037 -21.305 -7.065 1.00 84.94 254 ALA A C 1
ATOM 2029 O O . ALA A 1 254 ? 29.476 -20.308 -7.518 1.00 84.94 254 ALA A O 1
ATOM 2030 N N . SER A 1 255 ? 30.080 -22.464 -7.730 1.00 84.06 255 SER A N 1
ATOM 2031 C CA . SER A 1 255 ? 29.396 -22.705 -9.001 1.00 84.06 255 SER A CA 1
ATOM 2032 C C . SER A 1 255 ? 27.987 -23.280 -8.851 1.00 84.06 255 SER A C 1
ATOM 2034 O O . SER A 1 255 ? 27.314 -23.392 -9.868 1.00 84.06 255 SER A O 1
ATOM 2036 N N . ILE A 1 256 ? 27.550 -23.635 -7.633 1.00 91.31 256 ILE A N 1
ATOM 2037 C CA . ILE A 1 256 ? 26.220 -24.198 -7.345 1.00 91.31 256 ILE A CA 1
ATOM 2038 C C . ILE A 1 256 ? 25.276 -23.041 -6.971 1.00 91.31 256 ILE A C 1
ATOM 2040 O O . ILE A 1 256 ? 25.378 -22.522 -5.851 1.00 91.31 256 ILE A O 1
ATOM 2044 N N . PRO A 1 257 ? 24.381 -22.589 -7.875 1.00 91.75 257 PRO A N 1
ATOM 2045 C CA . PRO A 1 257 ? 23.534 -21.426 -7.622 1.00 91.75 257 PRO A CA 1
ATOM 2046 C C . PRO A 1 257 ? 22.620 -21.602 -6.413 1.00 91.75 257 PRO A C 1
ATOM 2048 O O . PRO A 1 257 ? 22.412 -20.650 -5.670 1.00 91.75 257 PRO A O 1
ATOM 2051 N N . GLU A 1 258 ? 22.154 -22.822 -6.162 1.00 93.50 258 GLU A N 1
ATOM 2052 C CA . GLU A 1 258 ? 21.254 -23.167 -5.060 1.00 93.50 258 GLU A CA 1
ATOM 2053 C C . GLU A 1 258 ? 21.893 -22.925 -3.684 1.00 93.50 258 GLU A C 1
ATOM 2055 O O . GLU A 1 258 ? 21.188 -22.646 -2.720 1.00 93.50 258 GLU A O 1
ATOM 2060 N N . LEU A 1 259 ? 23.226 -22.999 -3.588 1.00 93.81 259 LEU A N 1
ATOM 2061 C CA . LEU A 1 259 ? 23.959 -22.687 -2.358 1.00 93.81 259 LEU A CA 1
ATOM 2062 C C . LEU A 1 259 ? 24.332 -21.209 -2.278 1.00 93.81 259 LEU A C 1
ATOM 2064 O O . LEU A 1 259 ? 24.283 -20.610 -1.207 1.00 93.81 259 LEU A O 1
ATOM 2068 N N . MET A 1 260 ? 24.734 -20.618 -3.403 1.00 94.50 260 MET A N 1
ATOM 2069 C CA . MET A 1 260 ? 25.242 -19.250 -3.411 1.00 94.50 260 MET A CA 1
ATOM 2070 C C . MET A 1 260 ? 24.136 -18.195 -3.379 1.00 94.50 260 MET A C 1
ATOM 2072 O O . MET A 1 260 ? 24.363 -17.131 -2.810 1.00 94.50 260 MET A O 1
ATOM 2076 N N . LEU A 1 261 ? 22.960 -18.467 -3.951 1.00 94.50 261 LEU A N 1
ATOM 2077 C CA . LEU A 1 261 ? 21.840 -17.527 -3.974 1.00 94.50 261 LEU A CA 1
ATOM 2078 C C . LEU A 1 261 ? 21.378 -17.151 -2.549 1.00 94.50 261 LEU A C 1
ATOM 2080 O O . LEU A 1 261 ? 21.416 -15.955 -2.248 1.00 94.50 261 LEU A O 1
ATOM 2084 N N . PRO A 1 262 ? 21.093 -18.103 -1.630 1.00 96.31 262 PRO A N 1
ATOM 2085 C CA . PRO A 1 262 ? 20.744 -17.766 -0.246 1.00 96.31 262 PRO A CA 1
ATOM 2086 C C . PRO A 1 262 ? 21.847 -16.993 0.490 1.00 96.31 262 PRO A C 1
ATOM 2088 O O . PRO A 1 262 ? 21.562 -16.088 1.268 1.00 96.31 262 PRO A O 1
ATOM 2091 N N . ILE A 1 263 ? 23.125 -17.299 0.223 1.00 95.50 263 ILE A N 1
ATOM 2092 C CA . ILE A 1 263 ? 24.260 -16.579 0.829 1.00 95.50 263 ILE A CA 1
ATOM 2093 C C . ILE A 1 263 ? 24.281 -15.115 0.373 1.00 95.50 263 ILE A C 1
ATOM 2095 O O . ILE A 1 263 ? 24.527 -14.220 1.181 1.00 95.50 263 ILE A O 1
ATOM 2099 N N . MET A 1 264 ? 24.040 -14.858 -0.915 1.00 96.44 264 MET A N 1
ATOM 2100 C CA . MET A 1 264 ? 24.021 -13.498 -1.462 1.00 96.44 264 MET A CA 1
ATOM 2101 C C . MET A 1 264 ? 22.801 -12.708 -0.982 1.00 96.44 264 MET A C 1
ATOM 2103 O O . MET A 1 264 ? 22.953 -11.530 -0.669 1.00 96.44 264 MET A O 1
ATOM 2107 N N . GLN A 1 265 ? 21.633 -13.347 -0.864 1.00 95.56 265 GLN A N 1
ATOM 2108 C CA . GLN A 1 265 ? 20.432 -12.743 -0.274 1.00 95.56 265 GLN A CA 1
ATOM 2109 C C . GLN A 1 265 ? 20.681 -12.358 1.191 1.00 95.56 265 GLN A C 1
ATOM 2111 O O . GLN A 1 265 ? 20.542 -11.192 1.553 1.00 95.56 265 GLN A O 1
ATOM 2116 N N . GLN A 1 266 ? 21.225 -13.272 2.001 1.00 96.25 266 GLN A N 1
ATOM 2117 C CA . GLN A 1 266 ? 21.597 -12.972 3.387 1.00 96.25 266 GLN A CA 1
ATOM 2118 C C . GLN A 1 266 ? 22.630 -11.836 3.485 1.00 96.25 266 GLN A C 1
ATOM 2120 O O . GLN A 1 266 ? 22.587 -11.006 4.400 1.00 96.25 266 GLN A O 1
ATOM 2125 N N . LEU A 1 267 ? 23.588 -11.783 2.554 1.00 95.69 267 LEU A N 1
ATOM 2126 C CA . LEU A 1 267 ? 24.583 -10.713 2.493 1.00 95.69 267 LEU A CA 1
ATOM 2127 C C . LEU A 1 267 ? 23.948 -9.362 2.122 1.00 95.69 267 LEU A C 1
ATOM 2129 O O . LEU A 1 267 ? 24.343 -8.334 2.673 1.00 95.69 267 LEU A O 1
ATOM 2133 N N . GLN A 1 268 ? 22.962 -9.354 1.222 1.00 95.38 268 GLN A N 1
ATOM 2134 C CA . GLN A 1 268 ? 22.183 -8.166 0.876 1.00 95.38 268 GLN A CA 1
ATOM 2135 C C . GLN A 1 268 ? 21.375 -7.663 2.074 1.00 95.38 268 GLN A C 1
ATOM 2137 O O . GLN A 1 268 ? 21.443 -6.477 2.384 1.00 95.38 268 GLN A O 1
ATOM 2142 N N . GLU A 1 269 ? 20.681 -8.553 2.781 1.00 92.44 269 GLU A N 1
ATOM 2143 C CA . GLU A 1 269 ? 19.894 -8.218 3.974 1.00 92.44 269 GLU A CA 1
ATOM 2144 C C . GLU A 1 269 ? 20.768 -7.633 5.093 1.00 92.44 269 GLU A C 1
ATOM 2146 O O . GLU A 1 269 ? 20.407 -6.647 5.731 1.00 92.44 269 GLU A O 1
ATOM 2151 N N . THR A 1 270 ? 21.952 -8.211 5.320 1.00 95.12 270 THR A N 1
ATOM 2152 C CA . THR A 1 270 ? 22.831 -7.818 6.437 1.00 95.12 270 THR A CA 1
ATOM 2153 C C . THR A 1 270 ? 23.702 -6.599 6.141 1.00 95.12 270 THR A C 1
ATOM 2155 O O . THR A 1 270 ? 23.946 -5.782 7.031 1.00 95.12 270 THR A O 1
ATOM 2158 N N . ALA A 1 271 ? 24.215 -6.467 4.915 1.00 92.81 271 ALA A N 1
ATOM 2159 C CA . ALA A 1 271 ? 25.214 -5.456 4.564 1.00 92.81 271 ALA A CA 1
ATOM 2160 C C . ALA A 1 271 ? 24.774 -4.492 3.448 1.00 92.81 271 ALA A C 1
ATOM 2162 O O . ALA A 1 271 ? 25.504 -3.529 3.156 1.00 92.81 271 ALA A O 1
ATOM 2163 N N . GLY A 1 272 ? 23.595 -4.713 2.862 1.00 91.62 272 GLY A N 1
ATOM 2164 C CA . GLY A 1 272 ? 23.033 -3.954 1.749 1.00 91.62 272 GLY A CA 1
ATOM 2165 C C . GLY A 1 272 ? 23.678 -4.274 0.397 1.00 91.62 272 GLY A C 1
ATOM 2166 O O . GLY A 1 272 ? 24.703 -4.954 0.296 1.00 91.62 272 GLY A O 1
ATOM 2167 N N . ASN A 1 273 ? 23.138 -3.668 -0.665 1.00 90.44 273 ASN A N 1
ATOM 2168 C CA . ASN A 1 273 ? 23.609 -3.835 -2.051 1.00 90.44 273 ASN A CA 1
ATOM 2169 C C . ASN A 1 273 ? 25.117 -3.575 -2.235 1.00 90.44 273 ASN A C 1
ATOM 2171 O O . ASN A 1 273 ? 25.766 -4.186 -3.085 1.00 90.44 273 ASN A O 1
ATOM 2175 N N . ARG A 1 274 ? 25.712 -2.703 -1.408 1.00 93.44 274 ARG A N 1
ATOM 2176 C CA . ARG A 1 274 ? 27.149 -2.372 -1.447 1.00 93.44 274 ARG A CA 1
ATOM 2177 C C . ARG A 1 274 ? 28.070 -3.581 -1.257 1.00 93.44 274 ARG A C 1
ATOM 2179 O O . ARG A 1 274 ? 29.194 -3.544 -1.745 1.00 93.44 274 ARG A O 1
ATOM 2186 N N . ALA A 1 275 ? 27.620 -4.626 -0.560 1.00 93.50 275 ALA A N 1
ATOM 2187 C CA . ALA A 1 275 ? 28.413 -5.833 -0.343 1.00 93.50 275 ALA A CA 1
ATOM 2188 C C . ALA A 1 275 ? 28.429 -6.752 -1.575 1.00 93.50 275 ALA A C 1
ATOM 2190 O O . ALA A 1 275 ? 29.416 -7.448 -1.810 1.00 93.50 275 ALA A O 1
ATOM 2191 N N . LEU A 1 276 ? 27.377 -6.704 -2.397 1.00 94.62 276 LEU A N 1
ATOM 2192 C CA . LEU A 1 276 ? 27.259 -7.503 -3.616 1.00 94.62 276 LEU A CA 1
ATOM 2193 C C . LEU A 1 276 ? 27.984 -6.875 -4.808 1.00 94.62 276 LEU A C 1
ATOM 2195 O O . LEU A 1 276 ? 28.530 -7.597 -5.642 1.00 94.62 276 LEU A O 1
ATOM 2199 N N . VAL A 1 277 ? 28.053 -5.541 -4.883 1.00 93.31 277 VAL A N 1
ATOM 2200 C CA . VAL A 1 277 ? 28.677 -4.830 -6.015 1.00 93.31 277 VAL A CA 1
ATOM 2201 C C . VAL A 1 277 ? 30.111 -5.307 -6.303 1.00 93.31 277 VAL A C 1
ATOM 2203 O O . VAL A 1 277 ? 30.385 -5.638 -7.457 1.00 93.31 277 VAL A O 1
ATOM 2206 N N . PRO A 1 278 ? 31.032 -5.438 -5.325 1.00 94.06 278 PRO A N 1
ATOM 2207 C CA . PRO A 1 278 ? 32.371 -5.966 -5.594 1.00 94.06 278 PRO A CA 1
ATOM 2208 C C . PRO A 1 278 ? 32.361 -7.388 -6.169 1.00 94.06 278 PRO A C 1
ATOM 2210 O O . PRO A 1 278 ? 33.197 -7.718 -7.011 1.00 94.06 278 PRO A O 1
ATOM 2213 N N . LEU A 1 279 ? 31.400 -8.223 -5.761 1.00 93.38 279 LEU A N 1
ATOM 2214 C CA . LEU A 1 279 ? 31.282 -9.612 -6.210 1.00 93.38 279 LEU A CA 1
ATOM 2215 C C . LEU A 1 279 ? 30.858 -9.710 -7.676 1.00 93.38 279 LEU A C 1
ATOM 2217 O O . LEU A 1 279 ? 31.302 -10.630 -8.365 1.00 93.38 279 LEU A O 1
ATOM 2221 N N . THR A 1 280 ? 30.108 -8.720 -8.178 1.00 93.19 280 THR A N 1
ATOM 2222 C CA . THR A 1 280 ? 29.770 -8.608 -9.610 1.00 93.19 280 THR A CA 1
ATOM 2223 C C . THR A 1 280 ? 31.001 -8.494 -10.510 1.00 93.19 280 THR A C 1
ATOM 2225 O O . THR A 1 280 ? 30.962 -8.920 -11.663 1.00 93.19 280 THR A O 1
ATOM 2228 N N . VAL A 1 281 ? 32.110 -7.963 -9.980 1.00 91.75 281 VAL A N 1
ATOM 2229 C CA . VAL A 1 281 ? 33.358 -7.736 -10.724 1.00 91.75 281 VAL A CA 1
ATOM 2230 C C . VAL A 1 281 ? 34.433 -8.770 -10.373 1.00 91.75 281 VAL A C 1
ATOM 2232 O O . VAL A 1 281 ? 35.227 -9.147 -11.233 1.00 91.75 281 VAL A O 1
ATOM 2235 N N . ALA A 1 282 ? 34.471 -9.245 -9.124 1.00 89.06 282 ALA A N 1
ATOM 2236 C CA . ALA A 1 282 ? 35.561 -10.078 -8.613 1.00 89.06 282 ALA A CA 1
ATOM 2237 C C . ALA A 1 282 ? 35.565 -11.521 -9.151 1.00 89.06 282 ALA A C 1
ATOM 2239 O O . ALA A 1 282 ? 36.629 -12.131 -9.257 1.00 89.06 282 ALA A O 1
ATOM 2240 N N . SER A 1 283 ? 34.403 -12.091 -9.484 1.00 87.94 283 SER A N 1
ATOM 2241 C CA . SER A 1 283 ? 34.293 -13.469 -9.976 1.00 87.94 283 SER A CA 1
ATOM 2242 C C . SER A 1 283 ? 33.174 -13.592 -10.997 1.00 87.94 283 SER A C 1
ATOM 2244 O O . SER A 1 283 ? 32.072 -13.112 -10.772 1.00 87.94 283 SER A O 1
ATOM 2246 N N . ARG A 1 284 ? 33.424 -14.291 -12.110 1.00 86.56 284 ARG A N 1
ATOM 2247 C CA . ARG A 1 284 ? 32.405 -14.504 -13.151 1.00 86.56 284 ARG A CA 1
ATOM 2248 C C . ARG A 1 284 ? 31.222 -15.344 -12.654 1.00 86.56 284 ARG A C 1
ATOM 2250 O O . ARG A 1 284 ? 30.099 -15.092 -13.072 1.00 86.56 284 ARG A O 1
ATOM 2257 N N . PHE A 1 285 ? 31.477 -16.331 -11.792 1.00 85.75 285 PHE A N 1
ATOM 2258 C CA . PHE A 1 285 ? 30.436 -17.214 -11.251 1.00 85.75 285 PHE A CA 1
ATOM 2259 C C . PHE A 1 285 ? 29.593 -16.485 -10.210 1.00 85.75 285 PHE A C 1
ATOM 2261 O O . PHE A 1 285 ? 28.381 -16.371 -10.359 1.00 85.75 285 PHE A O 1
ATOM 2268 N N . LEU A 1 286 ? 30.263 -15.911 -9.206 1.00 92.25 286 LEU A N 1
ATOM 2269 C CA . LEU A 1 286 ? 29.587 -15.154 -8.155 1.00 92.25 286 LEU A CA 1
ATOM 2270 C C . LEU A 1 286 ? 28.924 -13.905 -8.716 1.00 92.25 286 LEU A C 1
ATOM 2272 O O . LEU A 1 286 ? 27.874 -13.511 -8.234 1.00 92.25 286 LEU A O 1
ATOM 2276 N N . GLY A 1 287 ? 29.515 -13.299 -9.743 1.00 94.06 287 GLY A N 1
ATOM 2277 C CA . GLY A 1 287 ? 29.013 -12.064 -10.309 1.00 94.06 287 GLY A CA 1
ATOM 2278 C C . GLY A 1 287 ? 27.684 -12.227 -11.029 1.00 94.06 287 GLY A C 1
ATOM 2279 O O . GLY A 1 287 ? 26.862 -11.327 -10.938 1.00 94.06 287 GLY A O 1
ATOM 2280 N N . ALA A 1 288 ? 27.430 -13.371 -11.675 1.00 94.06 288 ALA A N 1
ATOM 2281 C CA . ALA A 1 288 ? 26.120 -13.651 -12.261 1.00 94.06 288 ALA A CA 1
ATOM 2282 C C . ALA A 1 288 ? 25.036 -13.749 -11.176 1.00 94.06 288 ALA A C 1
ATOM 2284 O O . ALA A 1 288 ? 24.027 -13.064 -11.274 1.00 94.06 288 ALA A O 1
ATOM 2285 N N . ILE A 1 289 ? 25.299 -14.507 -10.108 1.00 95.38 289 ILE A N 1
ATOM 2286 C CA . ILE A 1 289 ? 24.361 -14.699 -8.990 1.00 95.38 289 ILE A CA 1
ATOM 2287 C C . ILE A 1 289 ? 24.163 -13.394 -8.211 1.00 95.38 289 ILE A C 1
ATOM 2289 O O . ILE A 1 289 ? 23.041 -13.022 -7.893 1.00 95.38 289 ILE A O 1
ATOM 2293 N N . ALA A 1 290 ? 25.242 -12.656 -7.944 1.00 96.00 290 ALA A N 1
ATOM 2294 C CA . ALA A 1 290 ? 25.174 -11.354 -7.291 1.00 96.00 290 ALA A CA 1
ATOM 2295 C C . ALA A 1 290 ? 24.380 -10.344 -8.131 1.00 96.00 290 ALA A C 1
ATOM 2297 O O . ALA A 1 290 ? 23.658 -9.531 -7.566 1.00 96.00 290 ALA A O 1
ATOM 2298 N N . LEU A 1 291 ? 24.491 -10.390 -9.465 1.00 96.44 291 LEU A N 1
ATOM 2299 C CA . LEU A 1 291 ? 23.651 -9.585 -10.351 1.00 96.44 291 LEU A CA 1
ATOM 2300 C C . LEU A 1 291 ? 22.194 -10.036 -10.330 1.00 96.44 291 LEU A C 1
ATOM 2302 O O . LEU A 1 291 ? 21.330 -9.171 -10.358 1.00 96.44 291 LEU A O 1
ATOM 2306 N N . ASP A 1 292 ? 21.920 -11.340 -10.278 1.00 96.31 292 ASP A N 1
ATOM 2307 C CA . ASP A 1 292 ? 20.552 -11.843 -10.163 1.00 96.31 292 ASP A CA 1
ATOM 2308 C C . ASP A 1 292 ? 19.909 -11.302 -8.873 1.00 96.31 292 ASP A C 1
ATOM 2310 O O . ASP A 1 292 ? 18.870 -10.667 -8.960 1.00 96.31 292 ASP A O 1
ATOM 2314 N N . VAL A 1 293 ? 20.586 -11.387 -7.720 1.00 96.44 293 VAL A N 1
ATOM 2315 C CA . VAL A 1 293 ? 20.092 -10.832 -6.438 1.00 96.44 293 VAL A CA 1
ATOM 2316 C C . VAL A 1 293 ? 19.961 -9.304 -6.457 1.00 96.44 293 VAL A C 1
ATOM 2318 O O . VAL A 1 293 ? 18.985 -8.752 -5.962 1.00 96.44 293 VAL A O 1
ATOM 2321 N N . LEU A 1 294 ? 20.932 -8.590 -7.038 1.00 95.94 294 LEU A N 1
ATOM 2322 C CA . LEU A 1 294 ? 20.895 -7.123 -7.101 1.00 95.94 294 LEU A CA 1
ATOM 2323 C C . LEU A 1 294 ? 19.764 -6.578 -7.978 1.00 95.94 294 LEU A C 1
ATOM 2325 O O . LEU A 1 294 ? 19.351 -5.440 -7.760 1.00 95.94 294 LEU A O 1
ATOM 2329 N N . TRP A 1 295 ? 19.344 -7.340 -8.991 1.00 97.25 295 TRP A N 1
ATOM 2330 C CA . TRP A 1 295 ? 18.374 -6.907 -9.998 1.00 97.25 295 TRP A CA 1
ATOM 2331 C C . TRP A 1 295 ? 17.018 -7.602 -9.899 1.00 97.25 295 TRP A C 1
ATOM 2333 O O . TRP A 1 295 ? 16.103 -7.154 -10.579 1.00 97.25 295 TRP A O 1
ATOM 2343 N N . GLU A 1 296 ? 16.875 -8.650 -9.084 1.00 96.94 296 GLU A N 1
ATOM 2344 C CA . GLU A 1 296 ? 15.633 -9.422 -8.938 1.00 96.94 296 GLU A CA 1
ATOM 2345 C C . GLU A 1 296 ? 14.440 -8.536 -8.585 1.00 96.94 296 GLU A C 1
ATOM 2347 O O . GLU A 1 296 ? 13.438 -8.561 -9.302 1.00 96.94 296 GLU A O 1
ATOM 2352 N N . SER A 1 297 ? 14.594 -7.697 -7.562 1.00 96.12 297 SER A N 1
ATOM 2353 C CA . SER A 1 297 ? 13.578 -6.737 -7.136 1.00 96.12 297 SER A CA 1
ATOM 2354 C C . SER A 1 297 ? 14.105 -5.319 -7.320 1.00 96.12 297 SER A C 1
ATOM 2356 O O . SER A 1 297 ? 15.170 -4.977 -6.802 1.00 96.12 297 SER A O 1
ATOM 2358 N N . GLN A 1 298 ? 13.401 -4.492 -8.086 1.00 95.88 298 GLN A N 1
ATOM 2359 C CA . GLN A 1 298 ? 13.724 -3.078 -8.294 1.00 95.88 298 GLN A CA 1
ATOM 2360 C C . GLN A 1 298 ? 12.546 -2.215 -7.859 1.00 95.88 298 GLN A C 1
ATOM 2362 O O . GLN A 1 298 ? 11.406 -2.623 -8.022 1.00 95.88 298 GLN A O 1
ATOM 2367 N N . SER A 1 299 ? 12.810 -1.006 -7.370 1.00 93.44 299 SER A N 1
ATOM 2368 C CA . SER A 1 299 ? 11.744 -0.044 -7.065 1.00 93.44 299 SER A CA 1
ATOM 2369 C C . SER A 1 299 ? 11.486 0.967 -8.177 1.00 93.44 299 SER A C 1
ATOM 2371 O O . SER A 1 299 ? 10.439 1.590 -8.230 1.00 93.44 299 SER A O 1
ATOM 2373 N N . ASN A 1 300 ? 12.419 1.120 -9.119 1.00 92.94 300 ASN A N 1
ATOM 2374 C CA . ASN A 1 300 ? 12.206 1.899 -10.334 1.00 92.94 300 ASN A CA 1
ATOM 2375 C C . ASN A 1 300 ? 13.124 1.417 -11.467 1.00 92.94 300 ASN A C 1
ATOM 2377 O O . ASN A 1 300 ? 14.100 0.695 -11.255 1.00 92.94 300 ASN A O 1
ATOM 2381 N N . LEU A 1 301 ? 12.832 1.855 -12.692 1.00 95.50 301 LEU A N 1
ATOM 2382 C CA . LEU A 1 301 ? 13.573 1.458 -13.894 1.00 95.50 301 LEU A CA 1
ATOM 2383 C C . LEU A 1 301 ? 14.730 2.407 -14.251 1.00 95.50 301 LEU A C 1
ATOM 2385 O O . LEU A 1 301 ? 15.411 2.202 -15.258 1.00 95.50 301 LEU A O 1
ATOM 2389 N N . VAL A 1 302 ? 15.016 3.431 -13.440 1.00 94.44 302 VAL A N 1
ATOM 2390 C CA . VAL A 1 302 ? 16.086 4.400 -13.734 1.00 94.44 302 VAL A CA 1
ATOM 2391 C C . VAL A 1 302 ? 17.465 3.725 -13.825 1.00 94.44 302 VAL A C 1
ATOM 2393 O O . VAL A 1 302 ? 18.171 3.975 -14.810 1.00 94.44 302 VAL A O 1
ATOM 2396 N N . PRO A 1 303 ? 17.884 2.843 -12.887 1.00 94.75 303 PRO A N 1
ATOM 2397 C CA . PRO A 1 303 ? 19.146 2.116 -12.999 1.00 94.75 303 PRO A CA 1
ATOM 2398 C C . PRO A 1 303 ? 19.258 1.313 -14.293 1.00 94.75 303 PRO A C 1
ATOM 2400 O O . PRO A 1 303 ? 20.339 1.276 -14.884 1.00 94.75 303 PRO A O 1
ATOM 2403 N N . LEU A 1 304 ? 18.152 0.708 -14.750 1.00 96.62 304 LEU A N 1
ATOM 2404 C CA . LEU A 1 304 ? 18.130 -0.133 -15.944 1.00 96.62 304 LEU A CA 1
ATOM 2405 C C . LEU A 1 304 ? 18.568 0.663 -17.173 1.00 96.62 304 LEU A C 1
ATOM 2407 O O . LEU A 1 304 ? 19.479 0.251 -17.881 1.00 96.62 304 LEU A O 1
ATOM 2411 N N . PHE A 1 305 ? 17.993 1.841 -17.398 1.00 95.50 305 PHE A N 1
ATOM 2412 C CA . PHE A 1 305 ? 18.350 2.668 -18.553 1.00 95.50 305 PHE A CA 1
ATOM 2413 C C . PHE A 1 305 ? 19.722 3.344 -18.410 1.00 95.50 305 PHE A C 1
ATOM 2415 O O . PHE A 1 305 ? 20.392 3.586 -19.414 1.00 95.50 305 PHE A O 1
ATOM 2422 N N . ARG A 1 306 ? 20.209 3.573 -17.182 1.00 94.38 306 ARG A N 1
ATOM 2423 C CA . ARG A 1 306 ? 21.560 4.117 -16.933 1.00 94.38 306 ARG A CA 1
ATOM 2424 C C . ARG A 1 306 ? 22.700 3.167 -17.307 1.00 94.38 306 ARG A C 1
ATOM 2426 O O . ARG A 1 306 ? 23.852 3.601 -17.354 1.00 94.38 306 ARG A O 1
ATOM 2433 N N . VAL A 1 307 ? 22.424 1.896 -17.615 1.00 94.19 307 VAL A N 1
ATOM 2434 C CA . VAL A 1 307 ? 23.448 0.989 -18.171 1.00 94.19 307 VAL A CA 1
ATOM 2435 C C . VAL A 1 307 ? 23.860 1.389 -19.592 1.00 94.19 307 VAL A C 1
ATOM 2437 O O . VAL A 1 307 ? 24.923 0.979 -20.067 1.00 94.19 307 VAL A O 1
ATOM 2440 N N . LEU A 1 308 ? 23.046 2.201 -20.272 1.00 92.62 308 LEU A N 1
ATOM 2441 C CA . LEU A 1 308 ? 23.347 2.764 -21.581 1.00 92.62 308 LEU A CA 1
ATOM 2442 C C . LEU A 1 308 ? 24.212 4.017 -21.408 1.00 92.62 308 LEU A C 1
ATOM 2444 O O . LEU A 1 308 ? 23.793 5.004 -20.815 1.00 92.62 308 LEU A O 1
ATOM 2448 N N . SER A 1 309 ? 25.427 4.006 -21.961 1.00 88.38 309 SER A N 1
ATOM 2449 C CA . SER A 1 309 ? 26.429 5.059 -21.718 1.00 88.38 309 SER A CA 1
ATOM 2450 C C . SER A 1 309 ? 26.028 6.450 -22.207 1.00 88.38 309 SER A C 1
ATOM 2452 O O . SER A 1 309 ? 26.593 7.434 -21.746 1.00 88.38 309 SER A O 1
ATOM 2454 N N . ARG A 1 310 ? 25.094 6.530 -23.159 1.00 88.12 310 ARG A N 1
ATOM 2455 C CA . ARG A 1 310 ? 24.570 7.794 -23.689 1.00 88.12 310 ARG A CA 1
ATOM 2456 C C . ARG A 1 310 ? 23.356 8.313 -22.926 1.00 88.12 310 ARG A C 1
ATOM 2458 O O . ARG A 1 310 ? 22.896 9.396 -23.246 1.00 88.12 310 ARG A O 1
ATOM 2465 N N . VAL A 1 311 ? 22.806 7.563 -21.975 1.00 88.62 311 VAL A N 1
ATOM 2466 C CA . VAL A 1 311 ? 21.654 8.011 -21.190 1.00 88.62 311 VAL A CA 1
ATOM 2467 C C . VAL A 1 311 ? 22.152 8.824 -20.001 1.00 88.62 311 VAL A C 1
ATOM 2469 O O . VAL A 1 311 ? 22.960 8.357 -19.199 1.00 88.62 311 VAL A O 1
ATOM 2472 N N . VAL A 1 312 ? 21.664 10.054 -19.898 1.00 89.19 312 VAL A N 1
ATOM 2473 C CA . VAL A 1 312 ? 21.992 11.012 -18.846 1.00 89.19 312 VAL A CA 1
ATOM 2474 C C . VAL A 1 312 ? 20.726 11.406 -18.098 1.00 89.19 312 VAL A C 1
ATOM 2476 O O . VAL A 1 312 ? 19.643 11.521 -18.672 1.00 89.19 312 VAL A O 1
ATOM 2479 N N . LEU A 1 313 ? 20.874 11.621 -16.795 1.00 88.19 313 LEU A N 1
ATOM 2480 C CA . LEU A 1 313 ? 19.827 12.205 -15.972 1.00 88.19 313 LEU A CA 1
ATOM 2481 C C . LEU A 1 313 ? 19.984 13.723 -16.037 1.00 88.19 313 LEU A C 1
ATOM 2483 O O . LEU A 1 313 ? 21.041 14.239 -15.677 1.00 88.19 313 LEU A O 1
ATOM 2487 N N . ARG A 1 314 ? 18.966 14.425 -16.532 1.00 84.94 314 ARG A N 1
ATOM 2488 C CA . ARG A 1 314 ? 18.939 15.887 -16.562 1.00 84.94 314 ARG A CA 1
ATOM 2489 C C . ARG A 1 314 ? 18.067 16.401 -15.430 1.00 84.94 314 ARG A C 1
ATOM 2491 O O . ARG A 1 314 ? 16.915 15.987 -15.295 1.00 84.94 314 ARG A O 1
ATOM 2498 N N . ASP A 1 315 ? 18.630 17.304 -14.639 1.00 80.25 315 ASP A N 1
ATOM 2499 C CA . ASP A 1 315 ? 17.887 18.016 -13.609 1.00 80.25 315 ASP A CA 1
ATOM 2500 C C . ASP A 1 315 ? 17.000 19.095 -14.256 1.00 80.25 315 ASP A C 1
ATOM 2502 O O . ASP A 1 315 ? 17.422 19.768 -15.198 1.00 80.25 315 ASP A O 1
ATOM 2506 N N . HIS A 1 316 ? 15.786 19.258 -13.725 1.00 64.19 316 HIS A N 1
ATOM 2507 C CA . HIS A 1 316 ? 14.835 20.335 -14.026 1.00 64.19 316 HIS A CA 1
ATOM 2508 C C . HIS A 1 316 ? 14.449 20.504 -15.504 1.00 64.19 316 HIS A C 1
ATOM 2510 O O . HIS A 1 316 ? 14.939 21.394 -16.205 1.00 64.19 316 HIS A O 1
ATOM 2516 N N . VAL A 1 317 ? 13.457 19.729 -15.952 1.00 57.53 317 VAL A N 1
ATOM 2517 C CA . VAL A 1 317 ? 12.694 20.075 -17.159 1.00 57.53 317 VAL A CA 1
ATOM 2518 C C . VAL A 1 317 ? 11.381 20.717 -16.730 1.00 57.53 317 VAL A C 1
ATOM 2520 O O . VAL A 1 317 ? 10.451 20.037 -16.310 1.00 57.53 317 VAL A O 1
ATOM 2523 N N . SER A 1 318 ? 11.286 22.042 -16.842 1.00 56.97 318 SER A N 1
ATOM 2524 C CA . SER A 1 318 ? 10.010 22.736 -16.676 1.00 56.97 318 SER A CA 1
ATOM 2525 C C . SER A 1 318 ? 9.130 22.475 -17.900 1.00 56.97 318 SER A C 1
ATOM 2527 O O . SER A 1 318 ? 9.223 23.161 -18.918 1.00 56.97 318 SER A O 1
ATOM 2529 N N . ILE A 1 319 ? 8.267 21.460 -17.820 1.00 54.00 319 ILE A N 1
ATOM 2530 C CA . ILE A 1 319 ? 7.235 21.246 -18.839 1.00 54.00 319 ILE A CA 1
ATOM 2531 C C . ILE A 1 319 ? 6.119 22.261 -18.602 1.00 54.00 319 ILE A C 1
ATOM 2533 O O . ILE A 1 319 ? 5.474 22.266 -17.556 1.00 54.00 319 ILE A O 1
ATOM 2537 N N . ARG A 1 320 ? 5.862 23.115 -19.596 1.00 51.53 320 ARG A N 1
ATOM 2538 C CA . ARG A 1 320 ? 4.610 23.875 -19.662 1.00 51.53 320 ARG A CA 1
ATOM 2539 C C . ARG A 1 320 ? 3.560 23.002 -20.336 1.00 51.53 320 ARG A C 1
ATOM 2541 O O . ARG A 1 320 ? 3.617 22.807 -21.547 1.00 51.53 320 ARG A O 1
ATOM 2548 N N . VAL A 1 321 ? 2.613 22.485 -19.562 1.00 49.03 321 VAL A N 1
ATOM 2549 C CA . VAL A 1 321 ? 1.410 21.848 -20.112 1.00 49.03 321 VAL A CA 1
ATOM 2550 C C . VAL A 1 321 ? 0.436 22.959 -20.512 1.00 49.03 321 VAL A C 1
ATOM 2552 O O . VAL A 1 321 ? 0.146 23.845 -19.713 1.00 49.03 321 VAL A O 1
ATOM 2555 N N . ALA A 1 322 ? -0.026 22.973 -21.763 1.00 42.06 322 ALA A N 1
ATOM 2556 C CA . ALA A 1 322 ? -0.996 23.966 -22.222 1.00 42.06 322 ALA A CA 1
ATOM 2557 C C . ALA A 1 322 ? -2.335 23.783 -21.484 1.00 42.06 322 ALA A C 1
ATOM 2559 O O . ALA A 1 322 ? -2.824 22.664 -21.385 1.00 42.06 322 ALA A O 1
ATOM 2560 N N . GLY A 1 323 ? -2.921 24.869 -20.969 1.00 40.44 323 GLY A N 1
ATOM 2561 C CA . GLY A 1 323 ? -4.210 24.843 -20.259 1.00 40.44 323 GLY A CA 1
ATOM 2562 C C . GLY A 1 323 ? -4.121 24.617 -18.745 1.00 40.44 323 GLY A C 1
ATOM 2563 O O . GLY A 1 323 ? -5.063 24.961 -18.042 1.00 40.44 323 GLY A O 1
ATOM 2564 N N . ILE A 1 324 ? -2.976 24.156 -18.232 1.00 43.22 324 ILE A N 1
ATOM 2565 C CA . ILE A 1 324 ? -2.694 24.095 -16.792 1.00 43.22 324 ILE A CA 1
ATOM 2566 C C . ILE A 1 324 ? -1.734 25.253 -16.475 1.00 43.22 324 ILE A C 1
ATOM 2568 O O . ILE A 1 324 ? -0.663 25.330 -17.090 1.00 43.22 324 ILE A O 1
ATOM 2572 N N . PRO A 1 325 ? -2.079 26.204 -15.583 1.00 41.38 325 PRO A N 1
ATOM 2573 C CA . PRO A 1 325 ? -1.155 27.268 -15.203 1.00 41.38 325 PRO A CA 1
ATOM 2574 C C . PRO A 1 325 ? 0.132 26.623 -14.690 1.00 41.38 325 PRO A C 1
ATOM 2576 O O . PRO A 1 325 ? 0.076 25.886 -13.722 1.00 41.38 325 PRO A O 1
ATOM 2579 N N . ALA A 1 326 ? 1.257 26.862 -15.380 1.00 45.66 326 ALA A N 1
ATOM 2580 C CA . ALA A 1 326 ? 2.510 26.111 -15.251 1.00 45.66 326 ALA A CA 1
ATOM 2581 C C . ALA A 1 326 ? 2.851 25.719 -13.800 1.00 45.66 326 ALA A C 1
ATOM 2583 O O . ALA A 1 326 ? 3.495 26.484 -13.076 1.00 45.66 326 ALA A O 1
ATOM 2584 N N . THR A 1 327 ? 2.434 24.520 -13.395 1.00 44.53 327 THR A N 1
ATOM 2585 C CA . THR A 1 327 ? 2.882 23.871 -12.173 1.00 44.53 327 THR A CA 1
ATOM 2586 C C . THR A 1 327 ? 4.290 23.388 -12.467 1.00 44.53 327 THR A C 1
ATOM 2588 O O . THR A 1 327 ? 4.524 22.492 -13.280 1.00 44.53 327 THR A O 1
ATOM 2591 N N . GLN A 1 328 ? 5.275 24.079 -11.898 1.00 50.81 328 GLN A N 1
ATOM 2592 C CA . GLN A 1 328 ? 6.670 23.687 -12.021 1.00 50.81 328 GLN A CA 1
ATOM 2593 C C . GLN A 1 328 ? 6.888 22.454 -11.140 1.00 50.81 328 GLN A C 1
ATOM 2595 O O . GLN A 1 328 ? 7.353 22.556 -10.012 1.00 50.81 328 GLN A O 1
ATOM 2600 N N . LEU A 1 329 ? 6.496 21.287 -11.649 1.00 54.97 329 LEU A N 1
ATOM 2601 C CA . LEU A 1 329 ? 6.890 20.013 -11.068 1.00 54.97 329 LEU A CA 1
ATOM 2602 C C . LEU A 1 329 ? 8.384 19.841 -11.352 1.00 54.97 329 LEU A C 1
ATOM 2604 O O . LEU A 1 329 ? 8.793 19.687 -12.504 1.00 54.97 329 LEU A O 1
ATOM 2608 N N . ASP A 1 330 ? 9.201 19.918 -10.305 1.00 63.03 330 ASP A N 1
ATOM 2609 C CA . ASP A 1 330 ? 10.632 19.642 -10.381 1.00 63.03 330 ASP A CA 1
ATOM 2610 C C . ASP A 1 330 ? 10.840 18.123 -10.438 1.00 63.03 330 ASP A C 1
ATOM 2612 O O . ASP A 1 330 ? 11.083 17.467 -9.429 1.00 63.03 330 ASP A O 1
ATOM 2616 N N . PHE A 1 331 ? 10.733 17.551 -11.635 1.00 69.25 331 PHE A N 1
ATOM 2617 C CA . PHE A 1 331 ? 11.124 16.166 -11.886 1.00 69.25 331 PHE A CA 1
ATOM 2618 C C . PHE A 1 331 ? 12.420 16.118 -12.699 1.00 69.25 331 PHE A C 1
ATOM 2620 O O . PHE A 1 331 ? 12.789 17.053 -13.425 1.00 69.25 331 PHE A O 1
ATOM 2627 N N . LYS A 1 332 ? 13.135 15.002 -12.567 1.00 81.38 332 LYS A N 1
ATOM 2628 C CA . LYS A 1 332 ? 14.325 14.715 -13.369 1.00 81.38 332 LYS A CA 1
ATOM 2629 C C . LYS A 1 332 ? 13.914 13.964 -14.624 1.00 81.38 332 LYS A C 1
ATOM 2631 O O . LYS A 1 332 ? 13.038 13.105 -14.580 1.00 81.38 332 LYS A O 1
ATOM 2636 N N . LEU A 1 333 ? 14.560 14.262 -15.743 1.00 79.56 333 LEU A N 1
ATOM 2637 C CA . LEU A 1 333 ? 14.298 13.579 -17.006 1.00 79.56 333 LEU A CA 1
ATOM 2638 C C . LEU A 1 333 ? 15.470 12.669 -17.363 1.00 79.56 333 LEU A C 1
ATOM 2640 O O . LEU A 1 333 ? 16.612 13.119 -17.482 1.00 79.56 333 LEU A O 1
ATOM 2644 N N . LEU A 1 334 ? 15.181 11.393 -17.586 1.00 80.69 334 LEU A N 1
ATOM 2645 C CA . LEU A 1 334 ? 16.128 10.426 -18.113 1.00 80.69 334 LEU A CA 1
ATOM 2646 C C . LEU A 1 334 ? 16.085 10.463 -19.644 1.00 80.69 334 LEU A C 1
ATOM 2648 O O . LEU A 1 334 ? 15.131 9.996 -20.262 1.00 80.69 334 LEU A O 1
ATOM 2652 N N . THR A 1 335 ? 17.114 11.039 -20.263 1.00 82.31 335 THR A N 1
ATOM 2653 C CA . THR A 1 335 ? 17.169 11.260 -21.717 1.00 82.31 335 THR A CA 1
ATOM 2654 C C . THR A 1 335 ? 18.550 10.923 -22.274 1.00 82.31 335 THR A C 1
ATOM 2656 O O . THR A 1 335 ? 19.481 10.597 -21.544 1.00 82.31 335 THR A O 1
ATOM 2659 N N . VAL A 1 336 ? 18.698 10.974 -23.591 1.00 78.44 336 VAL A N 1
ATOM 2660 C CA . VAL A 1 336 ? 19.961 10.708 -24.282 1.00 78.44 336 VAL A CA 1
ATOM 2661 C C . VAL A 1 336 ? 20.802 11.985 -24.333 1.00 78.44 336 VAL A C 1
ATOM 2663 O O . VAL A 1 336 ? 20.294 13.072 -24.606 1.00 78.44 336 VAL A O 1
ATOM 2666 N N . ASP A 1 337 ? 22.102 11.878 -24.087 1.00 79.12 337 ASP A N 1
ATOM 2667 C CA . ASP A 1 337 ? 23.025 13.002 -24.177 1.00 79.12 337 ASP A CA 1
ATOM 2668 C C . ASP A 1 337 ? 23.011 13.612 -25.587 1.00 79.12 337 ASP A C 1
ATOM 2670 O O . ASP A 1 337 ? 22.937 12.911 -26.596 1.00 79.12 337 ASP A O 1
ATOM 2674 N N . GLY A 1 338 ? 23.023 14.941 -25.657 1.00 67.00 338 GLY A N 1
ATOM 2675 C CA . GLY A 1 338 ? 22.877 15.681 -26.910 1.00 67.00 338 GLY A CA 1
ATOM 2676 C C . GLY A 1 338 ? 21.460 15.735 -27.498 1.00 67.00 338 GLY A C 1
ATOM 2677 O O . GLY A 1 338 ? 21.265 16.445 -28.487 1.00 67.00 338 GLY A O 1
ATOM 2678 N N . SER A 1 339 ? 20.451 15.078 -26.901 1.00 65.94 339 SER A N 1
ATOM 2679 C CA . SER A 1 339 ? 19.053 15.282 -27.305 1.00 65.94 339 SER A CA 1
ATOM 2680 C C . SER A 1 339 ? 18.664 16.747 -27.044 1.00 65.94 339 SER A C 1
ATOM 2682 O O . SER A 1 339 ? 18.736 17.243 -25.914 1.00 65.94 339 SER A O 1
ATOM 2684 N N . LYS A 1 340 ? 18.303 17.487 -28.098 1.00 59.56 340 LYS A N 1
ATOM 2685 C CA . LYS A 1 340 ? 17.643 18.793 -27.971 1.00 59.56 340 LYS A CA 1
ATOM 2686 C C . LYS A 1 340 ? 16.146 18.547 -28.048 1.00 59.56 340 LYS A C 1
ATOM 2688 O O . LYS A 1 340 ? 15.636 18.274 -29.131 1.00 59.56 340 LYS A O 1
ATOM 2693 N N . GLN A 1 341 ? 15.447 18.647 -26.922 1.00 58.22 341 GLN A N 1
ATOM 2694 C CA . GLN A 1 341 ? 13.992 18.746 -26.958 1.00 58.22 341 GLN A CA 1
ATOM 2695 C C . GLN A 1 341 ? 13.643 20.120 -27.535 1.00 58.22 341 GLN A C 1
ATOM 2697 O O . GLN A 1 341 ? 13.774 21.143 -26.867 1.00 58.22 341 GLN A O 1
ATOM 2702 N N . VAL A 1 342 ? 13.281 20.153 -28.816 1.00 51.19 342 VAL A N 1
ATOM 2703 C CA . VAL A 1 342 ? 12.691 21.341 -29.432 1.00 51.19 342 VAL A CA 1
ATOM 2704 C C . VAL A 1 342 ? 11.196 21.249 -29.169 1.00 51.19 342 VAL A C 1
ATOM 2706 O O . VAL A 1 342 ? 10.483 20.534 -29.867 1.00 51.19 342 VAL A O 1
ATOM 2709 N N . TYR A 1 343 ? 10.737 21.925 -28.118 1.00 49.94 343 TYR A N 1
ATOM 2710 C CA . TYR A 1 343 ? 9.313 22.158 -27.904 1.00 49.94 343 TYR A CA 1
ATOM 2711 C C . TYR A 1 343 ? 8.867 23.211 -28.921 1.00 49.94 343 TYR A C 1
ATOM 2713 O O . TYR A 1 343 ? 9.062 24.408 -28.710 1.00 49.94 343 TYR A O 1
ATOM 2721 N N . ASP A 1 344 ? 8.332 22.768 -30.058 1.00 45.00 344 ASP A N 1
ATOM 2722 C CA . ASP A 1 344 ? 7.631 23.663 -30.972 1.00 45.00 344 ASP A CA 1
ATOM 2723 C C . ASP A 1 344 ? 6.204 23.842 -30.448 1.00 45.00 344 ASP A C 1
ATOM 2725 O O . ASP A 1 344 ? 5.427 22.888 -30.387 1.00 45.00 344 ASP A O 1
ATOM 2729 N N . GLY A 1 345 ? 5.883 25.058 -30.001 1.00 44.97 345 GLY A N 1
ATOM 2730 C CA . GLY A 1 345 ? 4.683 25.381 -29.223 1.00 44.97 345 GLY A CA 1
ATOM 2731 C C . GLY A 1 345 ? 3.345 25.079 -29.904 1.00 44.97 345 GLY A C 1
ATOM 2732 O O . GLY A 1 345 ? 2.321 25.193 -29.241 1.00 44.97 345 GLY A O 1
ATOM 2733 N N . ASN A 1 346 ? 3.341 24.672 -31.179 1.00 44.28 346 ASN A N 1
ATOM 2734 C CA . ASN A 1 346 ? 2.125 24.412 -31.951 1.00 44.28 346 ASN A CA 1
ATOM 2735 C C . ASN A 1 346 ? 1.995 22.989 -32.520 1.00 44.28 346 ASN A C 1
ATOM 2737 O O . ASN A 1 346 ? 0.923 22.645 -33.011 1.00 44.28 346 ASN A O 1
ATOM 2741 N N . THR A 1 347 ? 3.020 22.135 -32.445 1.00 48.50 347 THR A N 1
ATOM 2742 C CA . THR A 1 347 ? 2.914 20.740 -32.909 1.00 48.50 347 THR A CA 1
ATOM 2743 C C . THR A 1 347 ? 3.670 19.809 -31.972 1.00 48.50 347 THR A C 1
ATOM 2745 O O . THR A 1 347 ? 4.900 19.799 -31.965 1.00 48.50 347 THR A O 1
ATOM 2748 N N . LYS A 1 348 ? 2.929 18.975 -31.226 1.00 51.09 348 LYS A N 1
ATOM 2749 C CA . LYS A 1 348 ? 3.428 17.898 -30.343 1.00 51.09 348 LYS A CA 1
ATOM 2750 C C . LYS A 1 348 ? 4.161 16.767 -31.099 1.00 51.09 348 LYS A C 1
ATOM 2752 O O . LYS A 1 348 ? 4.111 15.608 -30.699 1.00 51.09 348 LYS A O 1
ATOM 2757 N N . THR A 1 349 ? 4.810 17.026 -32.231 1.00 50.06 349 THR A N 1
ATOM 2758 C CA . THR A 1 349 ? 5.539 15.975 -32.946 1.00 50.06 349 THR A CA 1
ATOM 2759 C C . THR A 1 349 ? 6.957 15.881 -32.404 1.00 50.06 349 THR A C 1
ATOM 2761 O O . THR A 1 349 ? 7.849 16.609 -32.839 1.00 50.06 349 THR A O 1
ATOM 2764 N N . PHE A 1 350 ? 7.167 14.953 -31.469 1.00 53.66 350 PHE A N 1
ATOM 2765 C CA . PHE A 1 350 ? 8.489 14.491 -31.049 1.00 53.66 350 PHE A CA 1
ATOM 2766 C C . PHE A 1 350 ? 9.192 13.812 -32.238 1.00 53.66 350 PHE A C 1
ATOM 2768 O O . PHE A 1 350 ? 9.121 12.600 -32.419 1.00 53.66 350 PHE A O 1
ATOM 2775 N N . LYS A 1 351 ? 9.850 14.591 -33.103 1.00 54.34 351 LYS A N 1
ATOM 2776 C CA . LYS A 1 351 ? 10.695 14.066 -34.189 1.00 54.34 351 LYS A CA 1
ATOM 2777 C C . LYS A 1 351 ? 12.099 13.774 -33.666 1.00 54.34 351 LYS A C 1
ATOM 2779 O O . LYS A 1 351 ? 13.048 14.496 -33.960 1.00 54.34 351 LYS A O 1
ATOM 2784 N N . MET A 1 352 ? 12.226 12.717 -32.876 1.00 59.22 352 MET A N 1
ATOM 2785 C CA . MET A 1 352 ? 13.515 12.094 -32.585 1.00 59.22 352 MET A CA 1
ATOM 2786 C C . MET A 1 352 ? 13.384 10.604 -32.894 1.00 59.22 352 MET A C 1
ATOM 2788 O O . MET A 1 352 ? 12.877 9.835 -32.082 1.00 59.22 352 MET A O 1
ATOM 2792 N N . ASP A 1 353 ? 13.840 10.203 -34.083 1.00 70.50 353 ASP A N 1
ATOM 2793 C CA . ASP A 1 353 ? 13.988 8.794 -34.463 1.00 70.50 353 ASP A CA 1
ATOM 2794 C C . ASP A 1 353 ? 15.209 8.221 -33.736 1.00 70.50 353 ASP A C 1
ATOM 2796 O O . ASP A 1 353 ? 16.300 8.069 -34.287 1.00 70.50 353 ASP A O 1
ATOM 2800 N N . TYR A 1 354 ? 15.051 7.988 -32.437 1.00 83.19 354 TYR A N 1
ATOM 2801 C CA . TYR A 1 354 ? 16.055 7.298 -31.652 1.00 83.19 354 TYR A CA 1
ATOM 2802 C C . TYR A 1 354 ? 15.916 5.789 -31.872 1.00 83.19 354 TYR A C 1
ATOM 2804 O O . TYR A 1 354 ? 14.824 5.237 -31.795 1.00 83.19 354 TYR A O 1
ATOM 2812 N N . THR A 1 355 ? 17.036 5.115 -32.129 1.00 91.44 355 THR A N 1
ATOM 2813 C CA . THR A 1 355 ? 17.106 3.654 -32.239 1.00 91.44 355 THR A CA 1
ATOM 2814 C C . THR A 1 355 ? 18.193 3.124 -31.309 1.00 91.44 355 THR A C 1
ATOM 2816 O O . THR A 1 355 ? 19.301 3.681 -31.246 1.00 91.44 355 THR A O 1
ATOM 2819 N N . LEU A 1 356 ? 17.910 2.034 -30.596 1.00 94.25 356 LEU A N 1
ATOM 2820 C CA . LEU A 1 356 ? 18.935 1.283 -29.875 1.00 94.25 356 LEU A CA 1
ATOM 2821 C C . LEU A 1 356 ? 19.709 0.398 -30.850 1.00 94.25 356 LEU A C 1
ATOM 2823 O O . LEU A 1 356 ? 19.126 -0.249 -31.713 1.00 94.25 356 LEU A O 1
ATOM 2827 N N . SER A 1 357 ? 21.032 0.364 -30.708 1.00 95.50 357 SER A N 1
ATOM 2828 C CA . SER A 1 357 ? 21.843 -0.631 -31.412 1.00 95.50 357 SER A CA 1
ATOM 2829 C C . SER A 1 357 ? 21.681 -2.016 -30.776 1.00 95.50 357 SER A C 1
ATOM 2831 O O . SER A 1 357 ? 21.443 -2.125 -29.572 1.00 95.50 357 SER A O 1
ATOM 2833 N N . ASP A 1 358 ? 21.914 -3.086 -31.541 1.00 96.62 358 ASP A N 1
ATOM 2834 C CA . ASP A 1 358 ? 21.865 -4.467 -31.028 1.00 96.62 358 ASP A CA 1
ATOM 2835 C C . ASP A 1 358 ? 22.769 -4.678 -29.803 1.00 96.62 358 ASP A C 1
ATOM 2837 O O . ASP A 1 358 ? 22.432 -5.414 -28.875 1.00 96.62 358 ASP A O 1
ATOM 2841 N N . ALA A 1 359 ? 23.932 -4.017 -29.780 1.00 96.69 359 ALA A N 1
ATOM 2842 C CA . ALA A 1 359 ? 24.870 -4.091 -28.666 1.00 96.69 359 ALA A CA 1
ATOM 2843 C C . ALA A 1 359 ? 24.313 -3.431 -27.394 1.00 96.69 359 ALA A C 1
ATOM 2845 O O . ALA A 1 359 ? 24.504 -3.953 -26.294 1.00 96.69 359 ALA A O 1
ATOM 2846 N N . GLU A 1 360 ? 23.615 -2.305 -27.535 1.00 96.25 360 GLU A N 1
ATOM 2847 C CA . GLU A 1 360 ? 22.955 -1.618 -26.425 1.00 96.25 360 GLU A CA 1
ATOM 2848 C C . GLU A 1 360 ? 21.751 -2.396 -25.918 1.00 96.25 360 GLU A C 1
ATOM 2850 O O . GLU A 1 360 ? 21.633 -2.580 -24.710 1.00 96.25 360 GLU A O 1
ATOM 2855 N N . TRP A 1 361 ? 20.913 -2.914 -26.818 1.00 97.31 361 TRP A N 1
ATOM 2856 C CA . TRP A 1 361 ? 19.787 -3.763 -26.442 1.00 97.31 361 TRP A CA 1
ATOM 2857 C C . TRP A 1 361 ? 20.258 -5.018 -25.710 1.00 97.31 361 TRP A C 1
ATOM 2859 O O . TRP A 1 361 ? 19.775 -5.322 -24.621 1.00 97.31 361 TRP A O 1
ATOM 2869 N N . LYS A 1 362 ? 21.281 -5.705 -26.238 1.00 97.44 362 LYS A N 1
ATOM 2870 C CA . LYS A 1 362 ? 21.885 -6.864 -25.571 1.00 97.44 362 LYS A CA 1
ATOM 2871 C C . LYS A 1 362 ? 22.416 -6.503 -24.186 1.00 97.44 362 LYS A C 1
ATOM 2873 O O . LYS A 1 362 ? 22.253 -7.287 -23.257 1.00 97.44 362 LYS A O 1
ATOM 2878 N N . ARG A 1 363 ? 23.046 -5.334 -24.034 1.00 96.31 363 ARG A N 1
ATOM 2879 C CA . ARG A 1 363 ? 23.531 -4.855 -22.734 1.00 96.31 363 ARG A CA 1
ATOM 2880 C C . ARG A 1 363 ? 22.381 -4.572 -21.771 1.00 96.31 363 ARG A C 1
ATOM 2882 O O . ARG A 1 363 ? 22.474 -4.980 -20.621 1.00 96.31 363 ARG A O 1
ATOM 2889 N N . LEU A 1 364 ? 21.324 -3.908 -22.229 1.00 97.06 364 LEU A N 1
ATOM 2890 C CA . LEU A 1 364 ? 20.127 -3.622 -21.440 1.00 97.06 364 LEU A CA 1
ATOM 2891 C C . LEU A 1 364 ? 19.477 -4.924 -20.952 1.00 97.06 364 LEU A C 1
ATOM 2893 O O . LEU A 1 364 ? 19.235 -5.089 -19.760 1.00 97.06 364 LEU A O 1
ATOM 2897 N N . GLN A 1 365 ? 19.297 -5.888 -21.857 1.00 97.75 365 GLN A N 1
ATOM 2898 C CA . GLN A 1 365 ? 18.655 -7.174 -21.582 1.00 97.75 365 GLN A CA 1
ATOM 2899 C C . GLN A 1 365 ? 19.430 -8.073 -20.614 1.00 97.75 365 GLN A C 1
ATOM 2901 O O . GLN A 1 365 ? 18.815 -8.891 -19.928 1.00 97.75 365 GLN A O 1
ATOM 2906 N N . VAL A 1 366 ? 20.754 -7.906 -20.482 1.00 96.62 366 VAL A N 1
ATOM 2907 C CA . VAL A 1 366 ? 21.517 -8.568 -19.406 1.00 96.62 366 VAL A CA 1
ATOM 2908 C C . VAL A 1 366 ? 20.954 -8.191 -18.035 1.00 96.62 366 VAL A C 1
ATOM 2910 O O . VAL A 1 366 ? 20.910 -9.043 -17.160 1.00 96.62 366 VAL A O 1
ATOM 2913 N N . TYR A 1 367 ? 20.480 -6.966 -17.839 1.00 97.88 367 TYR A N 1
ATOM 2914 C CA . TYR A 1 367 ? 19.917 -6.535 -16.559 1.00 97.88 367 TYR A CA 1
ATOM 2915 C C . TYR A 1 367 ? 18.396 -6.693 -16.531 1.00 97.88 367 TYR A C 1
ATOM 2917 O O . TYR A 1 367 ? 17.859 -7.249 -15.582 1.00 97.88 367 TYR A O 1
ATOM 2925 N N . ALA A 1 368 ? 17.708 -6.303 -17.606 1.00 97.69 368 ALA A N 1
ATOM 2926 C CA . ALA A 1 368 ? 16.247 -6.301 -17.662 1.00 97.69 368 ALA A CA 1
ATOM 2927 C C . ALA A 1 368 ? 15.627 -7.693 -17.448 1.00 97.69 368 ALA A C 1
ATOM 2929 O O . ALA A 1 368 ? 14.634 -7.833 -16.746 1.00 97.69 368 ALA A O 1
ATOM 2930 N N . SER A 1 369 ? 16.253 -8.743 -17.992 1.00 97.81 369 SER A N 1
ATOM 2931 C CA . SER A 1 369 ? 15.790 -10.130 -17.825 1.00 97.81 369 SER A CA 1
ATOM 2932 C C . SER A 1 369 ? 15.930 -10.683 -16.402 1.00 97.81 369 SER A C 1
ATOM 2934 O O . SER A 1 369 ? 15.426 -11.772 -16.132 1.00 97.81 369 SER A O 1
ATOM 2936 N N . ARG A 1 370 ? 16.625 -9.977 -15.504 1.00 97.81 370 ARG A N 1
ATOM 2937 C CA . ARG A 1 370 ? 16.791 -10.372 -14.097 1.00 97.81 370 ARG A CA 1
ATOM 2938 C C . ARG A 1 370 ? 15.709 -9.800 -13.202 1.00 97.81 370 ARG A C 1
ATOM 2940 O O . ARG A 1 370 ? 15.476 -10.375 -12.151 1.00 97.81 370 ARG A O 1
ATOM 2947 N N . ILE A 1 371 ? 15.060 -8.722 -13.636 1.00 98.25 371 ILE A N 1
ATOM 2948 C CA . ILE A 1 371 ? 13.982 -8.074 -12.898 1.00 98.25 371 ILE A CA 1
ATOM 2949 C C . ILE A 1 371 ? 12.763 -8.992 -12.940 1.00 98.25 371 ILE A C 1
ATOM 2951 O O . ILE A 1 371 ? 12.214 -9.261 -14.012 1.00 98.25 371 ILE A O 1
ATOM 2955 N N . LYS A 1 372 ? 12.378 -9.483 -11.764 1.00 98.12 372 LYS A N 1
ATOM 2956 C CA . LYS A 1 372 ? 11.178 -10.292 -11.537 1.00 98.12 372 LYS A CA 1
ATOM 2957 C C . LYS A 1 372 ? 10.121 -9.501 -10.783 1.00 98.12 372 LYS A C 1
ATOM 2959 O O . LYS A 1 372 ? 8.942 -9.661 -11.081 1.00 98.12 372 LYS A O 1
ATOM 2964 N N . ASP A 1 373 ? 10.546 -8.615 -9.889 1.00 97.75 373 ASP A N 1
ATOM 2965 C CA . ASP A 1 373 ? 9.659 -7.776 -9.096 1.00 97.75 373 ASP A CA 1
ATOM 2966 C C . ASP A 1 373 ? 9.988 -6.302 -9.337 1.00 97.75 373 ASP A C 1
ATOM 2968 O O . ASP A 1 373 ? 11.139 -5.871 -9.224 1.00 97.75 373 ASP A O 1
ATOM 2972 N N . LEU A 1 374 ? 8.969 -5.530 -9.696 1.00 97.06 374 LEU A N 1
ATOM 2973 C CA . LEU A 1 374 ? 9.037 -4.079 -9.776 1.00 97.06 374 LEU A CA 1
ATOM 2974 C C . LEU A 1 374 ? 8.057 -3.515 -8.750 1.00 97.06 374 LEU A C 1
ATOM 2976 O O . LEU A 1 374 ? 6.849 -3.629 -8.945 1.00 97.06 374 LEU A O 1
ATOM 2980 N N . ASP A 1 375 ? 8.585 -2.979 -7.651 1.00 95.31 375 ASP A N 1
ATOM 2981 C CA . ASP A 1 375 ? 7.798 -2.540 -6.499 1.00 95.31 375 ASP A CA 1
ATOM 2982 C C . ASP A 1 375 ? 8.142 -1.118 -6.063 1.00 95.31 375 ASP A C 1
ATOM 2984 O O . ASP A 1 375 ? 9.146 -0.859 -5.391 1.00 95.31 375 ASP A O 1
ATOM 2988 N N . ASP A 1 376 ? 7.266 -0.200 -6.448 1.00 89.88 376 ASP A N 1
ATOM 2989 C CA . ASP A 1 376 ? 7.411 1.217 -6.159 1.00 89.88 376 ASP A CA 1
ATOM 2990 C C . ASP A 1 376 ? 6.941 1.621 -4.748 1.00 89.88 376 ASP A C 1
ATOM 2992 O O . ASP A 1 376 ? 7.302 2.680 -4.241 1.00 89.88 376 ASP A O 1
ATOM 2996 N N . SER A 1 377 ? 6.204 0.752 -4.048 1.00 84.06 377 SER A N 1
ATOM 2997 C CA . SER A 1 377 ? 5.605 1.075 -2.740 1.00 84.06 377 SER A CA 1
ATOM 2998 C C . SER A 1 377 ? 6.630 1.342 -1.628 1.00 84.06 377 SER A C 1
ATOM 3000 O O . SER A 1 377 ? 6.301 1.867 -0.566 1.00 84.06 377 SER A O 1
ATOM 3002 N N . THR A 1 378 ? 7.893 0.983 -1.865 1.00 82.06 378 THR A N 1
ATOM 3003 C CA . THR A 1 378 ? 8.990 1.126 -0.901 1.00 82.06 378 THR A CA 1
ATOM 3004 C C . THR A 1 378 ? 9.745 2.448 -1.016 1.00 82.06 378 THR A C 1
ATOM 3006 O O . THR A 1 378 ? 10.579 2.748 -0.152 1.00 82.06 378 THR A O 1
ATOM 3009 N N . LEU A 1 379 ? 9.514 3.235 -2.074 1.00 82.56 379 LEU A N 1
ATOM 3010 C CA . LEU A 1 379 ? 10.175 4.526 -2.220 1.00 82.56 379 LEU A CA 1
ATOM 3011 C C . LEU A 1 379 ? 9.522 5.556 -1.296 1.00 82.56 379 LEU A C 1
ATOM 3013 O O . LEU A 1 379 ? 8.302 5.678 -1.280 1.00 82.56 379 LEU A O 1
ATOM 3017 N N . PRO A 1 380 ? 10.314 6.330 -0.534 1.00 81.44 380 PRO A N 1
ATOM 3018 C CA . PRO A 1 380 ? 9.753 7.431 0.226 1.00 81.44 380 PRO A CA 1
ATOM 3019 C C . PRO A 1 380 ? 9.223 8.504 -0.734 1.00 81.44 380 PRO A C 1
ATOM 3021 O O . PRO A 1 380 ? 9.812 8.745 -1.792 1.00 81.44 380 PRO A O 1
ATOM 3024 N N . ASP A 1 381 ? 8.161 9.198 -0.331 1.00 73.88 381 ASP A N 1
ATOM 3025 C CA . ASP A 1 381 ? 7.520 10.270 -1.112 1.00 73.88 381 ASP A CA 1
ATOM 3026 C C . ASP A 1 381 ? 8.505 11.381 -1.538 1.00 73.88 381 ASP A C 1
ATOM 3028 O O . ASP A 1 381 ? 8.288 12.102 -2.511 1.00 73.88 381 ASP A O 1
ATOM 3032 N N . ASP A 1 382 ? 9.632 11.522 -0.831 1.00 75.69 382 ASP A N 1
ATOM 3033 C CA . ASP A 1 382 ? 10.674 12.514 -1.099 1.00 75.69 382 ASP A CA 1
ATOM 3034 C C . ASP A 1 382 ? 11.778 12.050 -2.070 1.00 75.69 382 ASP A C 1
ATOM 3036 O O . ASP A 1 382 ? 12.685 12.834 -2.371 1.00 75.69 382 ASP A O 1
ATOM 3040 N N . ALA A 1 383 ? 11.718 10.820 -2.604 1.00 77.75 383 ALA A N 1
ATOM 3041 C CA . ALA A 1 383 ? 12.771 10.249 -3.457 1.00 77.75 383 ALA A CA 1
ATOM 3042 C C . ALA A 1 383 ? 12.999 11.011 -4.782 1.00 77.75 383 ALA A C 1
ATOM 3044 O O . ALA A 1 383 ? 14.027 10.821 -5.442 1.00 77.75 383 ALA A O 1
ATOM 3045 N N . GLY A 1 384 ? 12.098 11.935 -5.124 1.00 80.69 384 GLY A N 1
ATOM 3046 C CA . GLY A 1 384 ? 12.157 12.775 -6.310 1.00 80.69 384 GLY A CA 1
ATOM 3047 C C . GLY A 1 384 ? 11.768 12.003 -7.566 1.00 80.69 384 GLY A C 1
ATOM 3048 O O . GLY A 1 384 ? 12.376 10.995 -7.919 1.00 80.69 384 GLY A O 1
ATOM 3049 N N . TYR A 1 385 ? 10.788 12.526 -8.293 1.00 85.00 385 TYR A N 1
ATOM 3050 C CA . TYR A 1 385 ? 10.248 11.858 -9.469 1.00 85.00 385 TYR A CA 1
ATOM 3051 C C . TYR A 1 385 ? 11.220 11.897 -10.654 1.00 85.00 385 TYR A C 1
ATOM 3053 O O . TYR A 1 385 ? 11.806 12.939 -10.981 1.00 85.00 385 TYR A O 1
ATOM 3061 N N . VAL A 1 386 ? 11.372 10.756 -11.327 1.00 87.44 386 VAL A N 1
ATOM 3062 C CA . VAL A 1 386 ? 12.164 10.629 -12.555 1.00 87.44 386 VAL A CA 1
ATOM 3063 C C . VAL A 1 386 ? 11.264 10.148 -13.679 1.00 87.44 386 VAL A C 1
ATOM 3065 O O . VAL A 1 386 ? 10.707 9.066 -13.582 1.00 87.44 386 VAL A O 1
ATOM 3068 N N . SER A 1 387 ? 11.182 10.911 -14.766 1.00 87.69 387 SER A N 1
ATOM 3069 C CA . SER A 1 387 ? 10.453 10.527 -15.978 1.00 87.69 387 SER A CA 1
ATOM 3070 C C . SER A 1 387 ? 11.414 10.030 -17.059 1.00 87.69 387 SER A C 1
ATOM 3072 O O . SER A 1 387 ? 12.547 10.516 -17.150 1.00 87.69 387 SER A O 1
ATOM 3074 N N . ILE A 1 388 ? 10.989 9.072 -17.887 1.00 91.00 388 ILE A N 1
ATOM 3075 C CA . ILE A 1 388 ? 11.766 8.616 -19.046 1.00 91.00 388 ILE A CA 1
ATOM 3076 C C . ILE A 1 388 ? 11.373 9.360 -20.324 1.00 91.00 388 ILE A C 1
ATOM 3078 O O . ILE A 1 388 ? 10.199 9.560 -20.622 1.00 91.00 388 ILE A O 1
ATOM 3082 N N . ASP A 1 389 ? 12.372 9.735 -21.127 1.00 88.06 389 ASP A N 1
ATOM 3083 C CA . ASP A 1 389 ? 12.140 10.258 -22.471 1.00 88.06 389 ASP A CA 1
ATOM 3084 C C . ASP A 1 389 ? 11.383 9.231 -23.332 1.00 88.06 389 ASP A C 1
ATOM 3086 O O . ASP A 1 389 ? 11.836 8.098 -23.531 1.00 88.06 389 ASP A O 1
ATOM 3090 N N . HIS A 1 390 ? 10.232 9.637 -23.874 1.00 88.12 390 HIS A N 1
ATOM 3091 C CA . HIS A 1 390 ? 9.351 8.756 -24.647 1.00 88.12 390 HIS A CA 1
ATOM 3092 C C . HIS A 1 390 ? 10.044 8.123 -25.858 1.00 88.12 390 HIS A C 1
ATOM 3094 O O . HIS A 1 390 ? 9.757 6.975 -26.194 1.00 88.12 390 HIS A O 1
ATOM 3100 N N . SER A 1 391 ? 10.982 8.829 -26.502 1.00 88.50 391 SER A N 1
ATOM 3101 C CA . SER A 1 391 ? 11.698 8.313 -27.679 1.00 88.50 391 SER A CA 1
ATOM 3102 C C . SER A 1 391 ? 12.683 7.213 -27.285 1.00 88.50 391 SER A C 1
ATOM 3104 O O . SER A 1 391 ? 12.817 6.213 -27.991 1.00 88.50 391 SER A O 1
ATOM 3106 N N . LEU A 1 392 ? 13.345 7.372 -26.132 1.00 91.75 392 LEU A N 1
ATOM 3107 C CA . LEU A 1 392 ? 14.226 6.354 -25.556 1.00 91.75 392 LEU A CA 1
ATOM 3108 C C . LEU A 1 392 ? 13.442 5.091 -25.187 1.00 91.75 392 LEU A C 1
ATOM 3110 O O . LEU A 1 392 ? 13.854 3.989 -25.553 1.00 91.75 392 LEU A O 1
ATOM 3114 N N . LEU A 1 393 ? 12.307 5.248 -24.499 1.00 94.00 393 LEU A N 1
ATOM 3115 C CA . LEU A 1 393 ? 11.461 4.117 -24.122 1.00 94.00 393 LEU A CA 1
ATOM 3116 C C . LEU A 1 393 ? 10.898 3.403 -25.357 1.00 94.00 393 LEU A C 1
ATOM 3118 O O . LEU A 1 393 ? 11.025 2.185 -25.466 1.00 94.00 393 LEU A O 1
ATOM 3122 N N . LYS A 1 394 ? 10.348 4.149 -26.322 1.00 93.69 394 LYS A N 1
ATOM 3123 C CA . LYS A 1 394 ? 9.838 3.596 -27.585 1.00 93.69 394 LYS A CA 1
ATOM 3124 C C . LYS A 1 394 ? 10.904 2.779 -28.315 1.00 93.69 394 LYS A C 1
ATOM 3126 O O . LYS A 1 394 ? 10.626 1.660 -28.733 1.00 93.69 394 LYS A O 1
ATOM 3131 N N . ALA A 1 395 ? 12.129 3.292 -28.428 1.00 94.19 395 ALA A N 1
ATOM 3132 C CA . ALA A 1 395 ? 13.215 2.565 -29.082 1.00 94.19 395 ALA A CA 1
ATOM 3133 C C . ALA A 1 395 ? 13.581 1.258 -28.369 1.00 94.19 395 ALA A C 1
ATOM 3135 O O . ALA A 1 395 ? 13.944 0.290 -29.030 1.00 94.19 395 ALA A O 1
ATOM 3136 N N . ALA A 1 396 ? 13.482 1.218 -27.036 1.00 95.88 396 ALA A N 1
ATOM 3137 C CA . ALA A 1 396 ? 13.679 -0.009 -26.272 1.00 95.88 396 ALA A CA 1
ATOM 3138 C C . ALA A 1 396 ? 12.558 -1.025 -26.524 1.00 95.88 396 ALA A C 1
ATOM 3140 O O . ALA A 1 396 ? 12.841 -2.185 -26.815 1.00 95.88 396 ALA A O 1
ATOM 3141 N N . LEU A 1 397 ? 11.301 -0.582 -26.482 1.00 95.94 397 LEU A N 1
ATOM 3142 C CA . LEU A 1 397 ? 10.127 -1.438 -26.684 1.00 95.94 397 LEU A CA 1
ATOM 3143 C C . LEU A 1 397 ? 10.020 -1.983 -28.120 1.00 95.94 397 LEU A C 1
ATOM 3145 O O . LEU A 1 397 ? 9.483 -3.068 -28.333 1.00 95.94 397 LEU A O 1
ATOM 3149 N N . GLN A 1 398 ? 10.577 -1.274 -29.106 1.00 94.81 398 GLN A N 1
ATOM 3150 C CA . GLN A 1 398 ? 10.673 -1.746 -30.492 1.00 94.81 398 GLN A CA 1
ATOM 3151 C C . GLN A 1 398 ? 11.659 -2.912 -30.675 1.00 94.81 398 GLN A C 1
ATOM 3153 O O . GLN A 1 398 ? 11.537 -3.659 -31.646 1.00 94.81 398 GLN A O 1
ATOM 3158 N N . CYS A 1 399 ? 12.622 -3.098 -29.765 1.00 96.31 399 CYS A N 1
ATOM 3159 C CA . CYS A 1 399 ? 13.558 -4.225 -29.815 1.00 96.31 399 CYS A CA 1
ATOM 3160 C C . CYS A 1 399 ? 12.964 -5.533 -29.257 1.00 96.31 399 CYS A C 1
ATOM 3162 O O . CYS A 1 399 ? 13.485 -6.611 -29.553 1.00 96.31 399 CYS A O 1
ATOM 3164 N N . GLY A 1 400 ? 11.898 -5.459 -28.453 1.00 95.94 400 GLY A N 1
ATOM 3165 C CA . GLY A 1 400 ? 11.223 -6.603 -27.835 1.00 95.94 400 GLY A CA 1
ATOM 3166 C C . GLY A 1 400 ? 10.703 -6.294 -26.424 1.00 95.94 400 GLY A C 1
ATOM 3167 O O . GLY A 1 400 ? 10.786 -5.148 -25.984 1.00 95.94 400 GLY A O 1
ATOM 3168 N N . PRO A 1 401 ? 10.192 -7.309 -25.694 1.00 97.25 401 PRO A N 1
ATOM 3169 C CA . PRO A 1 401 ? 9.748 -7.147 -24.310 1.00 97.25 401 PRO A CA 1
ATOM 3170 C C . PRO A 1 401 ? 10.865 -6.587 -23.428 1.00 97.25 401 PRO A C 1
ATOM 3172 O O . PRO A 1 401 ? 11.945 -7.178 -23.348 1.00 97.25 401 PRO A O 1
ATOM 3175 N N . LEU A 1 402 ? 10.615 -5.457 -22.765 1.00 97.69 402 LEU A N 1
ATOM 3176 C CA . LEU A 1 402 ? 11.613 -4.827 -21.901 1.00 97.69 402 LEU A CA 1
ATOM 3177 C C . LEU A 1 402 ? 11.933 -5.706 -20.687 1.00 97.69 402 LEU A C 1
ATOM 3179 O O . LEU A 1 402 ? 13.107 -5.931 -20.413 1.00 97.69 402 LEU A O 1
ATOM 3183 N N . LEU A 1 403 ? 10.912 -6.236 -20.010 1.00 98.00 403 LEU A N 1
ATOM 3184 C CA . LEU A 1 403 ? 11.012 -7.013 -18.769 1.00 98.00 403 LEU A CA 1
ATOM 3185 C C . LEU A 1 403 ? 10.477 -8.443 -18.987 1.00 98.00 403 LEU A C 1
ATOM 3187 O O . LEU A 1 403 ? 9.386 -8.788 -18.539 1.00 98.00 403 LEU A O 1
ATOM 3191 N N . PRO A 1 404 ? 11.205 -9.313 -19.709 1.00 97.81 404 PRO A N 1
ATOM 3192 C CA . PRO A 1 404 ? 10.666 -10.594 -20.179 1.00 97.81 404 PRO A CA 1
ATOM 3193 C C . PRO A 1 404 ? 10.360 -11.621 -19.074 1.00 97.81 404 PRO A C 1
ATOM 3195 O O . PRO A 1 404 ? 9.676 -12.605 -19.350 1.00 97.81 404 PRO A O 1
ATOM 3198 N N . ASN A 1 405 ? 10.877 -11.426 -17.857 1.00 97.81 405 ASN A N 1
ATOM 3199 C CA . ASN A 1 405 ? 10.714 -12.341 -16.722 1.00 97.81 405 ASN A CA 1
ATOM 3200 C C . ASN A 1 405 ? 9.996 -11.688 -15.528 1.00 97.81 405 ASN A C 1
ATOM 3202 O O . ASN A 1 405 ? 10.129 -12.176 -14.409 1.00 97.81 405 ASN A O 1
ATOM 3206 N N . LEU A 1 406 ? 9.258 -10.596 -15.756 1.00 98.12 406 LEU A N 1
ATOM 3207 C CA . LEU A 1 406 ? 8.504 -9.939 -14.695 1.00 98.12 406 LEU A CA 1
ATOM 3208 C C . LEU A 1 406 ? 7.384 -10.857 -14.179 1.00 98.12 406 LEU A C 1
ATOM 3210 O O . LEU A 1 406 ? 6.631 -11.435 -14.964 1.00 98.12 406 LEU A O 1
ATOM 3214 N N . HIS A 1 407 ? 7.288 -10.981 -12.860 1.00 98.00 407 HIS A N 1
ATOM 3215 C CA . HIS A 1 407 ? 6.264 -11.735 -12.140 1.00 98.00 407 HIS A CA 1
ATOM 3216 C C . HIS A 1 407 ? 5.386 -10.824 -11.280 1.00 98.00 407 HIS A C 1
ATOM 3218 O O . HIS A 1 407 ? 4.192 -11.095 -11.148 1.00 98.00 407 HIS A O 1
ATOM 3224 N N . SER A 1 408 ? 5.958 -9.754 -10.725 1.00 98.06 408 SER A N 1
ATOM 3225 C CA . SER A 1 408 ? 5.254 -8.834 -9.836 1.00 98.06 408 SER A CA 1
ATOM 3226 C C . SER A 1 408 ? 5.439 -7.398 -10.309 1.00 98.06 408 SER A C 1
ATOM 3228 O O . SER A 1 408 ? 6.568 -6.935 -10.480 1.00 98.06 408 SER A O 1
ATOM 3230 N N . LEU A 1 409 ? 4.330 -6.695 -10.506 1.00 97.38 409 LEU A N 1
ATOM 3231 C CA . LEU A 1 409 ? 4.292 -5.262 -10.750 1.00 97.38 409 LEU A CA 1
ATOM 3232 C C . LEU A 1 409 ? 3.406 -4.608 -9.692 1.00 97.38 409 LEU A C 1
ATOM 3234 O O . LEU A 1 409 ? 2.185 -4.736 -9.768 1.00 97.38 409 LEU A O 1
ATOM 3238 N N . TYR A 1 410 ? 4.016 -3.888 -8.756 1.00 94.69 410 TYR A N 1
ATOM 3239 C CA . TYR A 1 410 ? 3.315 -2.988 -7.849 1.00 94.69 410 TYR A CA 1
ATOM 3240 C C . TYR A 1 410 ? 3.497 -1.559 -8.350 1.00 94.69 410 TYR A C 1
ATOM 3242 O O . TYR A 1 410 ? 4.588 -0.988 -8.286 1.00 94.69 410 TYR A O 1
ATOM 3250 N N . GLY A 1 411 ? 2.420 -1.024 -8.915 1.00 87.69 411 GLY A N 1
ATOM 3251 C CA . GLY A 1 411 ? 2.336 0.364 -9.353 1.00 87.69 411 GLY A CA 1
ATOM 3252 C C . GLY A 1 411 ? 2.206 1.300 -8.157 1.00 87.69 411 GLY A C 1
ATOM 3253 O O . GLY A 1 411 ? 1.542 0.962 -7.176 1.00 87.69 411 GLY A O 1
ATOM 3254 N N . GLY A 1 412 ? 2.856 2.451 -8.262 1.00 87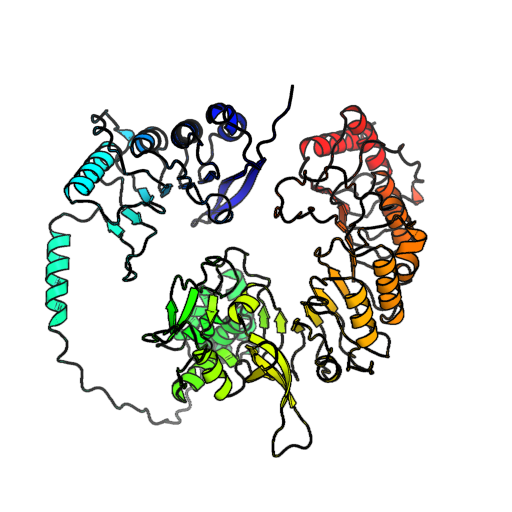.62 412 GLY A N 1
ATOM 3255 C CA . GLY A 1 412 ? 2.831 3.543 -7.302 1.00 87.62 412 GLY A CA 1
ATOM 3256 C C . GLY A 1 412 ? 3.216 4.847 -7.998 1.00 87.62 412 GLY A C 1
ATOM 3257 O O . GLY A 1 412 ? 3.487 4.864 -9.207 1.00 87.62 412 GLY A O 1
ATOM 3258 N N . ASP A 1 413 ? 3.262 5.932 -7.228 1.00 85.50 413 ASP A N 1
ATOM 3259 C CA . ASP A 1 413 ? 3.424 7.279 -7.767 1.00 85.50 413 ASP A CA 1
ATOM 3260 C C . ASP A 1 413 ? 4.696 7.445 -8.610 1.00 85.50 413 ASP A C 1
ATOM 3262 O O . ASP A 1 413 ? 4.653 8.093 -9.655 1.00 85.50 413 ASP A O 1
ATOM 3266 N N . HIS A 1 414 ? 5.847 6.881 -8.231 1.00 87.50 414 HIS A N 1
ATOM 3267 C CA . HIS A 1 414 ? 7.068 7.055 -9.029 1.00 87.50 414 HIS A CA 1
ATOM 3268 C C . HIS A 1 414 ? 7.020 6.279 -10.332 1.00 87.50 414 HIS A C 1
ATOM 3270 O O . HIS A 1 414 ? 7.583 6.757 -11.317 1.00 87.50 414 HIS A O 1
ATOM 3276 N N . LEU A 1 415 ? 6.377 5.112 -10.370 1.00 90.75 415 LEU A N 1
ATOM 3277 C CA . LEU A 1 415 ? 6.197 4.363 -11.607 1.00 90.75 415 LEU A CA 1
ATOM 3278 C C . LEU A 1 415 ? 5.252 5.105 -12.559 1.00 90.75 415 LEU A C 1
ATOM 3280 O O . LEU A 1 415 ? 5.563 5.226 -13.749 1.00 90.75 415 LEU A O 1
ATOM 3284 N N . ASP A 1 416 ? 4.176 5.680 -12.029 1.00 87.56 416 ASP A N 1
ATOM 3285 C CA . ASP A 1 416 ? 3.233 6.500 -12.793 1.00 87.56 416 ASP A CA 1
ATOM 3286 C C . ASP A 1 416 ? 3.916 7.768 -13.328 1.00 87.56 416 ASP A C 1
ATOM 3288 O O . ASP A 1 416 ? 3.807 8.113 -14.509 1.00 87.56 416 ASP A O 1
ATOM 3292 N N . HIS A 1 417 ? 4.746 8.419 -12.507 1.00 85.81 417 HIS A N 1
ATOM 3293 C CA . HIS A 1 417 ? 5.583 9.539 -12.944 1.00 85.81 417 HIS A CA 1
ATOM 3294 C C . HIS A 1 417 ? 6.679 9.112 -13.934 1.00 85.81 417 HIS A C 1
ATOM 3296 O O . HIS A 1 417 ? 7.034 9.880 -14.840 1.00 85.81 417 HIS A O 1
ATOM 3302 N N . PHE A 1 418 ? 7.224 7.901 -13.799 1.00 88.75 418 PHE A N 1
ATOM 3303 C CA . PHE A 1 418 ? 8.209 7.359 -14.730 1.00 88.75 418 PHE A CA 1
ATOM 3304 C C . PHE A 1 418 ? 7.595 7.220 -16.116 1.00 88.75 418 PHE A C 1
ATOM 3306 O O . PHE A 1 418 ? 8.154 7.741 -17.085 1.00 88.75 418 PHE A O 1
ATOM 3313 N N . PHE A 1 419 ? 6.408 6.621 -16.191 1.00 88.44 419 PHE A N 1
ATOM 3314 C CA . PHE A 1 419 ? 5.614 6.476 -17.405 1.00 88.44 419 PHE A CA 1
ATOM 3315 C C . PHE A 1 419 ? 4.716 7.682 -17.698 1.00 88.44 419 PHE A C 1
ATOM 3317 O O . PHE A 1 419 ? 3.771 7.547 -18.458 1.00 88.44 419 PHE A O 1
ATOM 3324 N N . ARG A 1 420 ? 5.007 8.877 -17.173 1.00 83.06 420 ARG A N 1
ATOM 3325 C CA . ARG A 1 420 ? 4.151 10.060 -17.353 1.00 83.06 420 ARG A CA 1
ATOM 3326 C C . ARG A 1 420 ? 3.693 10.254 -18.808 1.00 83.06 420 ARG A C 1
ATOM 3328 O O . ARG A 1 420 ? 4.515 10.294 -19.730 1.00 83.06 420 ARG A O 1
ATOM 3335 N N . ALA A 1 421 ? 2.383 10.454 -18.978 1.00 80.94 421 ALA A N 1
ATOM 3336 C CA . ALA A 1 421 ? 1.672 10.536 -20.264 1.00 80.94 421 ALA A CA 1
ATOM 3337 C C . ALA A 1 421 ? 1.662 9.234 -21.097 1.00 80.94 421 ALA A C 1
ATOM 3339 O O . ALA A 1 421 ? 1.307 9.243 -22.278 1.00 80.94 421 ALA A O 1
ATOM 3340 N N . LEU A 1 422 ? 2.033 8.113 -20.485 1.00 87.88 422 LEU A N 1
ATOM 3341 C CA . LEU A 1 422 ? 1.924 6.763 -21.014 1.00 87.88 422 LEU A CA 1
ATOM 3342 C C . LEU A 1 422 ? 1.064 5.942 -20.054 1.00 87.88 422 LEU A C 1
ATOM 3344 O O . LEU A 1 422 ? 1.082 6.168 -18.851 1.00 87.88 422 LEU A O 1
ATOM 3348 N N . SER A 1 423 ? 0.341 4.970 -20.592 1.00 90.12 423 SER A N 1
ATOM 3349 C CA . SER A 1 423 ? -0.477 4.048 -19.806 1.00 90.12 423 SER A CA 1
ATOM 3350 C C . SER A 1 423 ? -0.053 2.617 -20.124 1.00 90.12 423 SER A C 1
ATOM 3352 O O . SER A 1 423 ? 0.267 2.292 -21.275 1.00 90.12 423 SER A O 1
ATOM 3354 N N . ILE A 1 424 ? -0.004 1.759 -19.106 1.00 93.75 424 ILE A N 1
ATOM 3355 C CA . ILE A 1 424 ? 0.284 0.332 -19.270 1.00 93.75 424 ILE A CA 1
ATOM 3356 C C . ILE A 1 424 ? -1.053 -0.378 -19.447 1.00 93.75 424 ILE A C 1
ATOM 3358 O O . ILE A 1 424 ? -1.900 -0.334 -18.560 1.00 93.75 424 ILE A O 1
ATOM 3362 N N . ARG A 1 425 ? -1.253 -1.048 -20.586 1.00 93.62 425 ARG A N 1
ATOM 3363 C CA . ARG A 1 425 ? -2.506 -1.754 -20.882 1.00 93.62 425 ARG A CA 1
ATOM 3364 C C . ARG A 1 425 ? -2.244 -3.210 -21.276 1.00 93.62 425 ARG A C 1
ATOM 3366 O O . ARG A 1 425 ? -1.324 -3.475 -22.053 1.00 93.62 425 ARG A O 1
ATOM 3373 N N . PRO A 1 426 ? -3.030 -4.167 -20.762 1.00 93.31 426 PRO A N 1
ATOM 3374 C CA . PRO A 1 426 ? -2.993 -5.545 -21.217 1.00 93.31 426 PRO A CA 1
ATOM 3375 C C . PRO A 1 426 ? -3.607 -5.660 -22.619 1.00 93.31 426 PRO A C 1
ATOM 3377 O O . PRO A 1 426 ? -4.691 -5.151 -22.890 1.00 93.31 426 PRO A O 1
ATOM 3380 N N . GLU A 1 427 ? -2.911 -6.352 -23.513 1.00 92.69 427 GLU A N 1
ATOM 3381 C CA . GLU A 1 427 ? -3.300 -6.565 -24.905 1.00 92.69 427 GLU A CA 1
ATOM 3382 C C . GLU A 1 427 ? -3.008 -8.010 -25.333 1.00 92.69 427 GLU A C 1
ATOM 3384 O O . GLU A 1 427 ? -2.148 -8.699 -24.780 1.00 92.69 427 GLU A O 1
ATOM 3389 N N . PHE A 1 428 ? -3.697 -8.466 -26.378 1.00 89.00 428 PHE A N 1
ATOM 3390 C CA . PHE A 1 428 ? -3.383 -9.716 -27.060 1.00 89.00 428 PHE A CA 1
ATOM 3391 C C . PHE A 1 428 ? -2.435 -9.450 -28.227 1.00 89.00 428 PHE A C 1
ATOM 3393 O O . PHE A 1 428 ? -2.818 -8.851 -29.233 1.00 89.00 428 PHE A O 1
ATOM 3400 N N . LEU A 1 429 ? -1.197 -9.940 -28.138 1.00 85.25 429 LEU A N 1
ATOM 3401 C CA . LEU A 1 429 ? -0.253 -9.789 -29.238 1.00 85.25 429 LEU A CA 1
ATOM 3402 C C . LEU A 1 429 ? -0.643 -10.724 -30.394 1.00 85.25 429 LEU A C 1
ATOM 3404 O O . LEU A 1 429 ? -0.549 -11.952 -30.289 1.00 85.25 429 LEU A O 1
ATOM 3408 N N . ALA A 1 430 ? -1.057 -10.151 -31.526 1.00 79.38 430 ALA A N 1
ATOM 3409 C CA . ALA A 1 430 ? -1.245 -10.893 -32.768 1.00 79.38 430 ALA A CA 1
ATOM 3410 C C . ALA A 1 430 ? 0.116 -11.311 -33.341 1.00 79.38 430 ALA A C 1
ATOM 3412 O O . ALA A 1 430 ? 0.876 -10.489 -33.851 1.00 79.38 430 ALA A O 1
ATOM 3413 N N . ARG A 1 431 ? 0.439 -12.607 -33.265 1.00 77.00 431 ARG A N 1
ATOM 3414 C CA . ARG A 1 431 ? 1.580 -13.180 -33.990 1.00 77.00 431 ARG A CA 1
ATOM 3415 C C . ARG A 1 431 ? 1.085 -13.774 -35.299 1.00 77.00 431 ARG A C 1
ATOM 3417 O O . ARG A 1 431 ? 0.205 -14.627 -35.273 1.00 77.00 431 ARG A O 1
ATOM 3424 N N . ALA A 1 432 ? 1.704 -13.370 -36.410 1.00 78.12 432 ALA A N 1
ATOM 3425 C CA . ALA A 1 432 ? 1.363 -13.828 -37.761 1.00 78.12 432 ALA A CA 1
ATOM 3426 C C . ALA A 1 432 ? 1.285 -15.364 -37.894 1.00 78.12 432 ALA A C 1
ATOM 3428 O O . ALA A 1 432 ? 0.498 -15.869 -38.687 1.00 78.12 432 ALA A O 1
ATOM 3429 N N . ASP A 1 433 ? 2.040 -16.094 -37.065 1.00 75.38 433 ASP A N 1
ATOM 3430 C CA . ASP A 1 433 ? 2.194 -17.548 -37.162 1.00 75.38 433 ASP A CA 1
ATOM 3431 C C . ASP A 1 433 ? 1.443 -18.351 -36.081 1.00 75.38 433 ASP A C 1
ATOM 3433 O O . ASP A 1 433 ? 1.542 -19.580 -36.058 1.00 75.38 433 ASP A O 1
ATOM 3437 N N . LYS A 1 434 ? 0.723 -17.712 -35.143 1.00 69.06 434 LYS A N 1
ATOM 3438 C CA . LYS A 1 434 ? 0.059 -18.427 -34.035 1.00 69.06 434 LYS A CA 1
ATOM 3439 C C . LYS A 1 434 ? -1.444 -18.178 -33.999 1.00 69.06 434 LYS A C 1
ATOM 3441 O O . LYS A 1 434 ? -1.896 -17.047 -33.924 1.00 69.06 434 LYS A O 1
ATOM 3446 N N . ILE A 1 435 ? -2.196 -19.277 -33.916 1.00 76.56 435 ILE A N 1
ATOM 3447 C CA . ILE A 1 435 ? -3.647 -19.284 -33.660 1.00 76.56 435 ILE A CA 1
ATOM 3448 C C . ILE A 1 435 ? -3.964 -18.742 -32.254 1.00 76.56 435 ILE A C 1
ATOM 3450 O O . ILE A 1 435 ? -5.048 -18.221 -32.021 1.00 76.56 435 ILE A O 1
ATOM 3454 N N . ARG A 1 436 ? -3.026 -18.868 -31.304 1.00 73.38 436 ARG A N 1
ATOM 3455 C CA . ARG A 1 436 ? -3.186 -18.357 -29.938 1.00 73.38 436 ARG A CA 1
ATOM 3456 C C . ARG A 1 436 ? -2.418 -17.057 -29.757 1.00 73.38 436 ARG A C 1
ATOM 3458 O O . ARG A 1 436 ? -1.194 -17.035 -29.917 1.00 73.38 436 ARG A O 1
ATOM 3465 N N . HIS A 1 437 ? -3.154 -16.017 -29.393 1.00 86.62 437 HIS A N 1
ATOM 3466 C CA . HIS A 1 437 ? -2.605 -14.744 -28.962 1.00 86.62 437 HIS A CA 1
ATOM 3467 C C . HIS A 1 437 ? -1.947 -14.901 -27.587 1.00 86.62 437 HIS A C 1
ATOM 3469 O O . HIS A 1 437 ? -2.473 -15.594 -26.720 1.00 86.62 437 HIS A O 1
ATOM 3475 N N . GLU A 1 438 ? -0.773 -14.302 -27.402 1.00 91.44 438 GLU A N 1
ATOM 3476 C CA . GLU A 1 438 ? -0.100 -14.268 -26.100 1.00 91.44 438 GLU A CA 1
ATOM 3477 C C . GLU A 1 438 ? -0.499 -12.966 -25.390 1.00 91.44 438 GLU A C 1
ATOM 3479 O O . GLU A 1 438 ? -0.348 -11.903 -26.003 1.00 91.44 438 GLU A O 1
ATOM 3484 N N . PRO A 1 439 ? -1.017 -13.021 -24.149 1.00 95.19 439 PRO A N 1
ATOM 3485 C CA . PRO A 1 439 ? -1.358 -11.819 -23.403 1.00 95.19 439 PRO A CA 1
ATOM 3486 C C . PRO A 1 439 ? -0.074 -11.107 -22.964 1.00 95.19 439 PRO A C 1
ATOM 3488 O O . PRO A 1 439 ? 0.845 -11.715 -22.402 1.00 95.19 439 PRO A O 1
ATOM 3491 N N . VAL A 1 440 ? 0.003 -9.810 -23.237 1.00 96.31 440 VAL A N 1
ATOM 3492 C CA . VAL A 1 440 ? 1.157 -8.958 -22.936 1.00 96.31 440 VAL A CA 1
ATOM 3493 C C . VAL A 1 440 ? 0.705 -7.647 -22.306 1.00 96.31 440 VAL A C 1
ATOM 3495 O O . VAL A 1 440 ? -0.387 -7.172 -22.589 1.00 96.31 440 VAL A O 1
ATOM 3498 N N . ALA A 1 441 ? 1.547 -7.043 -21.473 1.00 96.44 441 ALA A N 1
ATOM 3499 C CA . ALA A 1 441 ? 1.384 -5.659 -21.055 1.00 96.44 441 ALA A CA 1
ATOM 3500 C C . ALA A 1 441 ? 2.112 -4.761 -22.060 1.00 96.44 441 ALA A C 1
ATOM 3502 O O . ALA A 1 441 ? 3.329 -4.876 -22.234 1.00 96.44 441 ALA A O 1
ATOM 3503 N N . SER A 1 442 ? 1.373 -3.888 -22.732 1.00 95.50 442 SER A N 1
ATOM 3504 C CA . SER A 1 442 ? 1.882 -2.916 -23.697 1.00 95.50 442 SER A CA 1
ATOM 3505 C C . SER A 1 442 ? 1.940 -1.524 -23.077 1.00 95.50 442 SER A C 1
ATOM 3507 O O . SER A 1 442 ? 1.105 -1.170 -22.248 1.00 95.50 442 SER A O 1
ATOM 3509 N N . VAL A 1 443 ? 2.907 -0.712 -23.505 1.00 93.69 443 VAL A N 1
ATOM 3510 C CA . VAL A 1 443 ? 2.929 0.719 -23.170 1.00 93.69 443 VAL A CA 1
ATOM 3511 C C . VAL A 1 443 ? 2.236 1.488 -24.282 1.00 93.69 443 VAL A C 1
ATOM 3513 O O . VAL A 1 443 ? 2.631 1.391 -25.446 1.00 93.69 443 VAL A O 1
ATOM 3516 N N . ILE A 1 444 ? 1.230 2.276 -23.927 1.00 90.44 444 ILE A N 1
ATOM 3517 C CA . ILE A 1 444 ? 0.449 3.088 -24.854 1.00 90.44 444 ILE A CA 1
ATOM 3518 C C . ILE A 1 444 ? 0.740 4.560 -24.594 1.00 90.44 444 ILE A C 1
ATOM 3520 O O . ILE A 1 444 ? 0.694 5.021 -23.459 1.00 90.44 444 ILE A O 1
ATOM 3524 N N . HIS A 1 445 ? 1.017 5.306 -25.659 1.00 86.75 445 HIS A N 1
ATOM 3525 C CA . HIS A 1 445 ? 1.104 6.760 -25.619 1.00 86.75 445 HIS A CA 1
ATOM 3526 C C . HIS A 1 445 ? -0.237 7.378 -26.014 1.00 86.75 445 HIS A C 1
ATOM 3528 O O . HIS A 1 445 ? -0.799 7.035 -27.061 1.00 86.75 445 HIS A O 1
ATOM 3534 N N . ILE A 1 446 ? -0.724 8.296 -25.179 1.00 79.62 446 ILE A N 1
ATOM 3535 C CA . ILE A 1 446 ? -1.972 9.032 -25.390 1.00 79.62 446 ILE A CA 1
ATOM 3536 C C . ILE A 1 446 ? -1.595 10.420 -25.926 1.00 79.62 446 ILE A C 1
ATOM 3538 O O . ILE A 1 446 ? -1.298 11.340 -25.167 1.00 79.62 446 ILE A O 1
ATOM 3542 N N . CYS A 1 447 ? -1.525 10.559 -27.255 1.00 68.50 447 CYS A N 1
ATOM 3543 C CA . CYS A 1 447 ? -1.137 11.823 -27.899 1.00 68.50 447 CYS A CA 1
ATOM 3544 C C . CYS A 1 447 ? -2.258 12.876 -27.822 1.00 68.50 447 CYS A C 1
ATOM 3546 O O . CYS A 1 447 ? -1.972 14.056 -27.589 1.00 68.50 447 CYS A O 1
ATOM 3548 N N . ASP A 1 448 ? -3.502 12.416 -28.004 1.00 66.50 448 ASP A N 1
ATOM 3549 C CA . ASP A 1 448 ? -4.766 13.160 -28.042 1.00 66.50 448 ASP A CA 1
ATOM 3550 C C . ASP A 1 448 ? -5.886 12.257 -27.480 1.00 66.50 448 ASP A C 1
ATOM 3552 O O . ASP A 1 448 ? -5.733 11.035 -27.511 1.00 66.50 448 ASP A O 1
ATOM 3556 N N . LEU A 1 449 ? -7.001 12.833 -26.997 1.00 65.06 449 LEU A N 1
ATOM 3557 C CA . LEU A 1 449 ? -8.091 12.117 -26.290 1.00 65.06 449 LEU A CA 1
ATOM 3558 C C . LEU A 1 449 ? -8.635 10.872 -27.027 1.00 65.06 449 LEU A C 1
ATOM 3560 O O . LEU A 1 449 ? -9.211 9.992 -26.400 1.00 65.06 449 LEU A O 1
ATOM 3564 N N . GLU A 1 450 ? -8.427 10.761 -28.342 1.00 71.50 450 GLU A N 1
ATOM 3565 C CA . GLU A 1 450 ? -8.961 9.667 -29.163 1.00 71.50 450 GLU A CA 1
ATOM 3566 C C . GLU A 1 450 ? -7.894 8.726 -29.753 1.00 71.50 450 GLU A C 1
ATOM 3568 O O . GLU A 1 450 ? -8.220 7.610 -30.162 1.00 71.50 450 GLU A O 1
ATOM 3573 N N . GLN A 1 451 ? -6.616 9.128 -29.820 1.00 78.62 451 GLN A N 1
ATOM 3574 C CA . GLN A 1 451 ? -5.578 8.343 -30.505 1.00 78.62 451 GLN A CA 1
ATOM 3575 C C . GLN A 1 451 ? -4.616 7.683 -29.520 1.00 78.62 451 GLN A C 1
ATOM 3577 O O . GLN A 1 451 ? -3.748 8.321 -28.920 1.00 78.62 451 GLN A O 1
ATOM 3582 N N . ARG A 1 452 ? -4.753 6.360 -29.413 1.00 83.56 452 ARG A N 1
ATOM 3583 C CA . ARG A 1 452 ? -3.887 5.481 -28.626 1.00 83.56 452 ARG A CA 1
ATOM 3584 C C . ARG A 1 452 ? -2.834 4.851 -29.535 1.00 83.56 452 ARG A C 1
ATOM 3586 O O . ARG A 1 452 ? -3.171 4.117 -30.464 1.00 83.56 452 ARG A O 1
ATOM 3593 N N . HIS A 1 453 ? -1.557 5.117 -29.269 1.00 88.75 453 HIS A N 1
ATOM 3594 C CA . HIS A 1 453 ? -0.448 4.498 -29.999 1.00 88.75 453 HIS A CA 1
ATOM 3595 C C . HIS A 1 453 ? 0.297 3.507 -29.107 1.00 88.75 453 HIS A C 1
ATOM 3597 O O . HIS A 1 453 ? 0.958 3.909 -28.152 1.00 88.75 453 HIS A O 1
ATOM 3603 N N . CYS A 1 454 ? 0.247 2.219 -29.450 1.00 91.81 454 CYS A N 1
ATOM 3604 C CA . CYS A 1 454 ? 1.080 1.209 -28.801 1.00 91.81 454 CYS A CA 1
ATOM 3605 C C . CYS A 1 454 ? 2.561 1.463 -29.142 1.00 91.81 454 CYS A C 1
ATOM 3607 O O . CYS A 1 454 ? 2.955 1.471 -30.312 1.00 91.81 454 CYS A O 1
ATOM 3609 N N . LEU A 1 455 ? 3.379 1.712 -28.117 1.00 92.69 455 LEU A N 1
ATOM 3610 C CA . LEU A 1 455 ? 4.826 1.903 -28.245 1.00 92.69 455 LEU A CA 1
ATOM 3611 C C . LEU A 1 455 ? 5.575 0.568 -28.338 1.00 92.69 455 LEU A C 1
ATOM 3613 O O . LEU A 1 455 ? 6.647 0.511 -28.940 1.00 92.69 455 LEU A O 1
ATOM 3617 N N . GLY A 1 456 ? 5.005 -0.487 -27.755 1.00 94.56 456 GLY A N 1
ATOM 3618 C CA . GLY A 1 456 ? 5.507 -1.855 -27.780 1.00 94.56 456 GLY A CA 1
ATOM 3619 C C . GLY A 1 456 ? 5.254 -2.587 -26.461 1.00 94.56 456 GLY A C 1
ATOM 3620 O O . GLY A 1 456 ? 4.584 -2.078 -25.561 1.00 94.56 456 GLY A O 1
ATOM 3621 N N . THR A 1 457 ? 5.789 -3.802 -26.353 1.00 96.69 457 THR A N 1
ATOM 3622 C CA . THR A 1 457 ? 5.541 -4.700 -25.219 1.00 96.69 457 THR A CA 1
ATOM 3623 C C . THR A 1 457 ? 6.480 -4.414 -24.050 1.00 96.69 457 THR A C 1
ATOM 3625 O O . THR A 1 457 ? 7.699 -4.478 -24.197 1.00 96.69 457 THR A O 1
ATOM 3628 N N . LEU A 1 458 ? 5.919 -4.176 -22.865 1.00 97.06 458 LEU A N 1
ATOM 3629 C CA . LEU A 1 458 ? 6.675 -4.042 -21.625 1.00 97.06 458 LEU A CA 1
ATOM 3630 C C . LEU A 1 458 ? 7.076 -5.418 -21.077 1.00 97.06 458 LEU A C 1
ATOM 3632 O O . LEU A 1 458 ? 8.265 -5.671 -20.892 1.00 97.06 458 LEU A O 1
ATOM 3636 N N . PHE A 1 459 ? 6.114 -6.326 -20.884 1.00 97.81 459 PHE A N 1
ATOM 3637 C CA . PHE A 1 459 ? 6.348 -7.696 -20.405 1.00 97.81 459 PHE A CA 1
ATOM 3638 C C . PHE A 1 459 ? 5.221 -8.665 -20.813 1.00 97.81 459 PHE A C 1
ATOM 3640 O O . PHE A 1 459 ? 4.103 -8.227 -21.089 1.00 97.81 459 PHE A O 1
ATOM 3647 N N . PRO A 1 460 ? 5.485 -9.984 -20.877 1.00 97.25 460 PRO A N 1
ATOM 3648 C CA . PRO A 1 460 ? 4.443 -10.998 -21.049 1.00 97.25 460 PRO A CA 1
ATOM 3649 C C . PRO A 1 460 ? 3.619 -11.184 -19.765 1.00 97.25 460 PRO A C 1
ATOM 3651 O O . PRO A 1 460 ? 4.182 -11.262 -18.678 1.00 97.25 460 PRO A O 1
ATOM 3654 N N . LEU A 1 461 ? 2.294 -11.321 -19.883 1.00 97.19 461 LEU A N 1
ATOM 3655 C CA . LEU A 1 461 ? 1.394 -11.474 -18.725 1.00 97.19 461 LEU A CA 1
ATOM 3656 C C . LEU A 1 461 ? 1.262 -12.920 -18.234 1.00 97.19 461 LEU A C 1
ATOM 3658 O O . LEU A 1 461 ? 0.817 -13.155 -17.117 1.00 97.19 461 LEU A O 1
ATOM 3662 N N . SER A 1 462 ? 1.680 -13.898 -19.038 1.00 95.50 462 SER A N 1
ATOM 3663 C CA . SER A 1 462 ? 1.494 -15.335 -18.771 1.00 95.50 462 SER A CA 1
ATOM 3664 C C . SER A 1 462 ? 2.189 -15.869 -17.511 1.00 95.50 462 SER A C 1
ATOM 3666 O O . SER A 1 462 ? 1.939 -17.005 -17.119 1.00 95.50 462 SER A O 1
ATOM 3668 N N . ARG A 1 463 ? 3.088 -15.086 -16.907 1.00 95.38 463 ARG A N 1
ATOM 3669 C CA . ARG A 1 463 ? 3.822 -15.436 -15.678 1.00 95.38 463 ARG A CA 1
ATOM 3670 C C . ARG A 1 463 ? 3.566 -14.471 -14.530 1.00 95.38 463 ARG A C 1
ATOM 3672 O O . ARG A 1 463 ? 4.159 -14.623 -13.464 1.00 95.38 463 ARG A O 1
ATOM 3679 N N . VAL A 1 464 ? 2.739 -13.458 -14.761 1.00 98.00 464 VAL A N 1
ATOM 3680 C CA . VAL A 1 464 ? 2.497 -12.415 -13.777 1.00 98.00 464 VAL A CA 1
ATOM 3681 C C . VAL A 1 464 ? 1.577 -12.972 -12.703 1.00 98.00 464 VAL A C 1
ATOM 3683 O O . VAL A 1 464 ? 0.538 -13.568 -12.997 1.00 98.00 464 VAL A O 1
ATOM 3686 N N . ARG A 1 465 ? 2.012 -12.814 -11.456 1.00 98.12 465 ARG A N 1
ATOM 3687 C CA . ARG A 1 465 ? 1.282 -13.207 -10.252 1.00 98.12 465 ARG A CA 1
ATOM 3688 C C . ARG A 1 465 ? 0.677 -12.004 -9.558 1.00 98.12 465 ARG A C 1
ATOM 3690 O O . ARG A 1 465 ? -0.399 -12.129 -8.987 1.00 98.12 465 ARG A O 1
ATOM 3697 N N . ILE A 1 466 ? 1.349 -10.858 -9.627 1.00 98.19 466 ILE A N 1
ATOM 3698 C CA . ILE A 1 466 ? 0.931 -9.634 -8.948 1.00 98.19 466 ILE A CA 1
ATOM 3699 C C . ILE A 1 466 ? 0.958 -8.488 -9.944 1.00 98.19 466 ILE A C 1
ATOM 3701 O O . ILE A 1 466 ? 1.968 -8.286 -10.620 1.00 98.19 466 ILE A O 1
ATOM 3705 N N . LEU A 1 467 ? -0.156 -7.775 -10.067 1.00 97.62 467 LEU A N 1
ATOM 3706 C CA . LEU A 1 467 ? -0.332 -6.783 -11.115 1.00 97.62 467 LEU A CA 1
ATOM 3707 C C . LEU A 1 467 ? -1.133 -5.581 -10.621 1.00 97.62 467 LEU A C 1
ATOM 3709 O O . LEU A 1 467 ? -2.299 -5.728 -10.263 1.00 97.62 467 LEU A O 1
ATOM 3713 N N . THR A 1 468 ? -0.533 -4.396 -10.685 1.00 96.00 468 THR A N 1
ATOM 3714 C CA . THR A 1 468 ? -1.237 -3.113 -10.590 1.00 96.00 468 THR A CA 1
ATOM 3715 C C . THR A 1 468 ? -1.425 -2.511 -11.978 1.00 96.00 468 THR A C 1
ATOM 3717 O O . THR A 1 468 ? -0.464 -2.426 -12.746 1.00 96.00 468 THR A O 1
ATOM 3720 N N . LEU A 1 469 ? -2.647 -2.091 -12.304 1.00 95.00 469 LEU A N 1
ATOM 3721 C CA . LEU A 1 469 ? -2.983 -1.423 -13.562 1.00 95.00 469 LEU A CA 1
ATOM 3722 C C . LEU A 1 469 ? -3.978 -0.285 -13.340 1.00 95.00 469 LEU A C 1
ATOM 3724 O O . LEU A 1 469 ? -4.823 -0.341 -12.453 1.00 95.00 469 LEU A O 1
ATOM 3728 N N . GLU A 1 470 ? -3.920 0.697 -14.227 1.00 92.12 470 GLU A N 1
ATOM 3729 C CA . GLU A 1 470 ? -4.957 1.709 -14.394 1.00 92.12 470 GLU A CA 1
ATOM 3730 C C . GLU A 1 470 ? -6.147 1.105 -15.160 1.00 92.12 470 GLU A C 1
ATOM 3732 O O . GLU A 1 470 ? -5.979 0.427 -16.188 1.00 92.12 470 GLU A O 1
ATOM 3737 N N . VAL A 1 471 ? -7.361 1.339 -14.669 1.00 91.12 471 VAL A N 1
ATOM 3738 C CA . VAL A 1 471 ? -8.590 0.837 -15.286 1.00 91.12 471 VAL A CA 1
ATOM 3739 C C . VAL A 1 471 ? -8.911 1.624 -16.547 1.00 91.12 471 VAL A C 1
ATOM 3741 O O . VAL A 1 471 ? -8.582 2.797 -16.688 1.00 91.12 471 VAL A O 1
ATOM 3744 N N . ASP A 1 472 ? -9.436 0.949 -17.569 1.00 89.50 472 ASP A N 1
ATOM 3745 C CA . ASP A 1 472 ? -10.009 1.641 -18.720 1.00 89.50 472 ASP A CA 1
ATOM 3746 C C . ASP A 1 472 ? -11.522 1.776 -18.506 1.00 89.50 472 ASP A C 1
ATOM 3748 O O . ASP A 1 472 ? -12.136 0.835 -17.998 1.00 89.50 472 ASP A O 1
ATOM 3752 N N . PRO A 1 473 ? -12.153 2.879 -18.934 1.00 87.44 473 PRO A N 1
ATOM 3753 C CA . PRO A 1 473 ? -13.580 3.111 -18.690 1.00 87.44 473 PRO A CA 1
ATOM 3754 C C . PRO A 1 473 ? -14.482 2.027 -19.299 1.00 87.44 473 PRO A C 1
ATOM 3756 O O . PRO A 1 473 ? -15.594 1.790 -18.829 1.00 87.44 473 PRO A O 1
ATOM 3759 N N . GLU A 1 474 ? -14.017 1.342 -20.352 1.00 90.00 474 GLU A N 1
ATOM 3760 C CA . GLU A 1 474 ? -14.769 0.271 -21.010 1.00 90.00 474 GLU A CA 1
ATOM 3761 C C . GLU A 1 474 ? -14.577 -1.101 -20.334 1.00 90.00 474 GLU A C 1
ATOM 3763 O O . GLU A 1 474 ? -15.302 -2.050 -20.663 1.00 90.00 474 GLU A O 1
ATOM 3768 N N . LEU A 1 475 ? -13.647 -1.211 -19.377 1.00 92.44 475 LEU A N 1
ATOM 3769 C CA . LEU A 1 475 ? -13.152 -2.452 -18.772 1.00 92.44 475 LEU A CA 1
ATOM 3770 C C . LEU A 1 475 ? -12.645 -3.477 -19.800 1.00 92.44 475 LEU A C 1
ATOM 3772 O O . LEU A 1 475 ? -12.708 -4.693 -19.576 1.00 92.44 475 LEU A O 1
ATOM 3776 N N . ALA A 1 476 ? -12.143 -3.003 -20.940 1.00 90.50 476 ALA A N 1
ATOM 3777 C CA . ALA A 1 476 ? -11.597 -3.823 -22.014 1.00 90.50 476 ALA A CA 1
ATOM 3778 C C . ALA A 1 476 ? -10.415 -4.697 -21.559 1.00 90.50 476 ALA A C 1
ATOM 3780 O O . ALA A 1 476 ? -10.121 -5.704 -22.204 1.00 90.50 476 ALA A O 1
ATOM 3781 N N . ILE A 1 477 ? -9.774 -4.361 -20.434 1.00 92.31 477 ILE A N 1
ATOM 3782 C CA . ILE A 1 477 ? -8.712 -5.172 -19.829 1.00 92.31 477 ILE A CA 1
ATOM 3783 C C . ILE A 1 477 ? -9.194 -6.515 -19.255 1.00 92.31 477 ILE A C 1
ATOM 3785 O O . ILE A 1 477 ? -8.435 -7.487 -19.247 1.00 92.31 477 ILE A O 1
ATOM 3789 N N . LEU A 1 478 ? -10.442 -6.610 -18.779 1.00 95.19 478 LEU A N 1
ATOM 3790 C CA . LEU A 1 478 ? -10.893 -7.756 -17.977 1.00 95.19 478 LEU A CA 1
ATOM 3791 C C . LEU A 1 478 ? -10.840 -9.109 -18.706 1.00 95.19 478 LEU A C 1
ATOM 3793 O O . LEU A 1 478 ? -10.400 -10.075 -18.081 1.00 95.19 478 LEU A O 1
ATOM 3797 N N . PRO A 1 479 ? -11.232 -9.236 -19.992 1.00 94.94 479 PRO A N 1
ATOM 3798 C CA . PRO A 1 479 ? -11.126 -10.505 -20.709 1.00 94.94 479 PRO A CA 1
ATOM 3799 C C . PRO A 1 479 ? -9.705 -11.078 -20.715 1.00 94.94 479 PRO A C 1
ATOM 3801 O O . PRO A 1 479 ? -9.542 -12.273 -20.500 1.00 94.94 479 PRO A O 1
ATOM 3804 N N . VAL A 1 480 ? -8.685 -10.228 -20.889 1.00 94.62 480 VAL A N 1
ATOM 3805 C CA . VAL A 1 480 ? -7.276 -10.653 -20.872 1.00 94.62 480 VAL A CA 1
ATOM 3806 C C . VAL A 1 480 ? -6.884 -11.138 -19.477 1.00 94.62 480 VAL A C 1
ATOM 3808 O O . VAL A 1 480 ? -6.266 -12.190 -19.336 1.00 94.62 480 VAL A O 1
ATOM 3811 N N . LEU A 1 481 ? -7.258 -10.386 -18.437 1.00 96.38 481 LEU A N 1
ATOM 3812 C CA . LEU A 1 481 ? -6.876 -10.682 -17.054 1.00 96.38 481 LEU A CA 1
ATOM 3813 C C . LEU A 1 481 ? -7.522 -11.970 -16.522 1.00 96.38 481 LEU A C 1
ATOM 3815 O O . LEU A 1 481 ? -6.874 -12.722 -15.797 1.00 96.38 481 LEU A O 1
ATOM 3819 N N . ARG A 1 482 ? -8.765 -12.269 -16.921 1.00 95.94 482 ARG A N 1
ATOM 3820 C CA . ARG A 1 482 ? -9.482 -13.496 -16.523 1.00 95.94 482 ARG A CA 1
ATOM 3821 C C . ARG A 1 482 ? -8.789 -14.780 -16.982 1.00 95.94 482 ARG A C 1
ATOM 3823 O O . ARG A 1 482 ? -8.949 -15.807 -16.322 1.00 95.94 482 ARG A O 1
ATOM 3830 N N . GLU A 1 483 ? -8.049 -14.725 -18.090 1.00 94.75 483 GLU A N 1
ATOM 3831 C CA . GLU A 1 483 ? -7.318 -15.863 -18.665 1.00 94.75 483 GLU A CA 1
ATOM 3832 C C . GLU A 1 483 ? -5.969 -16.133 -17.976 1.00 94.75 483 GLU A C 1
ATOM 3834 O O . GLU A 1 483 ? -5.328 -17.151 -18.249 1.00 94.75 483 GLU A O 1
ATOM 3839 N N . LEU A 1 484 ? -5.516 -15.249 -17.079 1.00 96.06 484 LEU A N 1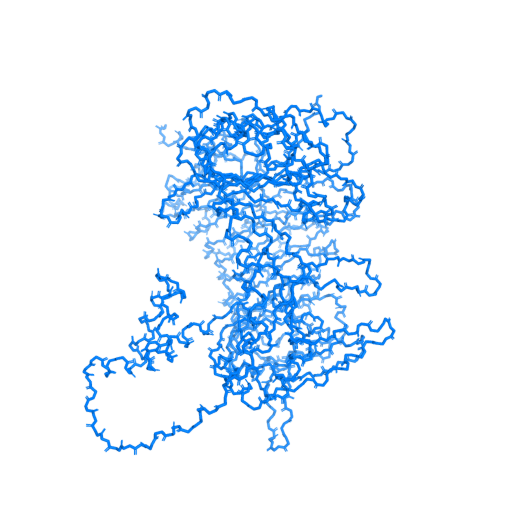
ATOM 3840 C CA . LEU A 1 484 ? -4.224 -15.387 -16.412 1.00 96.06 484 LEU A CA 1
ATOM 3841 C C . LEU A 1 484 ? -4.307 -16.392 -15.257 1.00 96.06 484 LEU A C 1
ATOM 3843 O O . LEU A 1 484 ? -4.695 -16.065 -14.138 1.00 96.06 484 LEU A O 1
ATOM 3847 N N . GLU A 1 485 ? -3.893 -17.631 -15.524 1.00 96.00 485 GLU A N 1
ATOM 3848 C CA . GLU A 1 485 ? -3.913 -18.731 -14.546 1.00 96.00 485 GLU A CA 1
ATOM 3849 C C . GLU A 1 485 ? -2.987 -18.509 -13.341 1.00 96.00 485 GLU A C 1
ATOM 3851 O O . GLU A 1 485 ? -3.198 -19.119 -12.297 1.00 96.00 485 GLU A O 1
ATOM 3856 N N . SER A 1 486 ? -1.964 -17.661 -13.478 1.00 96.81 486 SER A N 1
ATOM 3857 C CA . SER A 1 486 ? -0.998 -17.358 -12.418 1.00 96.81 486 SER A CA 1
ATOM 3858 C C . SER A 1 486 ? -1.339 -16.118 -11.595 1.00 96.81 486 SER A C 1
ATOM 3860 O O . SER A 1 486 ? -0.635 -15.859 -10.625 1.00 96.81 486 SER A O 1
ATOM 3862 N N . LEU A 1 487 ? -2.352 -15.334 -11.981 1.00 98.19 487 LEU A N 1
ATOM 3863 C CA . LEU A 1 487 ? -2.646 -14.049 -11.345 1.00 98.19 487 LEU A CA 1
ATOM 3864 C C . LEU A 1 487 ? -3.276 -14.266 -9.962 1.00 98.19 487 LEU A C 1
ATOM 3866 O O . LEU A 1 487 ? -4.433 -14.666 -9.851 1.00 98.19 487 LEU A O 1
ATOM 3870 N N . GLU A 1 488 ? -2.499 -13.986 -8.920 1.00 98.38 488 GLU A N 1
ATOM 3871 C CA . GLU A 1 488 ? -2.854 -14.163 -7.509 1.00 98.38 488 GLU A CA 1
ATOM 3872 C C . GLU A 1 488 ? -3.274 -12.850 -6.844 1.00 98.38 488 GLU A C 1
ATOM 3874 O O . GLU A 1 488 ? -4.119 -12.858 -5.950 1.00 98.38 488 GLU A O 1
ATOM 3879 N N . SER A 1 489 ? -2.722 -11.721 -7.289 1.00 98.38 489 SER A N 1
ATOM 3880 C CA . SER A 1 489 ? -3.028 -10.395 -6.756 1.00 98.38 489 SER A CA 1
ATOM 3881 C C . SER A 1 489 ? -3.238 -9.390 -7.883 1.00 98.38 489 SER A C 1
ATOM 3883 O O . SER A 1 489 ? -2.398 -9.257 -8.777 1.00 98.38 489 SER A O 1
ATOM 3885 N N . LEU A 1 490 ? -4.366 -8.685 -7.843 1.00 97.94 490 LEU A N 1
ATOM 3886 C CA . LEU A 1 490 ? -4.733 -7.663 -8.816 1.00 97.94 490 LEU A CA 1
ATOM 3887 C C . LEU A 1 490 ? -5.102 -6.372 -8.087 1.00 97.94 490 LEU A C 1
ATOM 3889 O O . LEU A 1 490 ? -5.994 -6.372 -7.242 1.00 97.94 490 LEU A O 1
ATOM 3893 N N . SER A 1 491 ? -4.444 -5.277 -8.457 1.00 96.81 491 SER A N 1
ATOM 3894 C CA . SER A 1 491 ? -4.761 -3.928 -8.003 1.00 96.81 491 SER A CA 1
ATOM 3895 C C . SER A 1 491 ? -5.174 -3.070 -9.190 1.00 96.81 491 SER A C 1
ATOM 3897 O O . SER A 1 491 ? -4.461 -2.989 -10.188 1.00 96.81 491 SER A O 1
ATOM 3899 N N . LEU A 1 492 ? -6.327 -2.428 -9.083 1.00 95.69 492 LEU A N 1
ATOM 3900 C CA . LEU A 1 492 ? -6.902 -1.589 -10.122 1.00 95.69 492 LEU A CA 1
ATOM 3901 C C . LEU A 1 492 ? -7.020 -0.153 -9.602 1.00 95.69 492 LEU A C 1
ATOM 3903 O O . LEU A 1 492 ? -7.654 0.065 -8.575 1.00 95.69 492 LEU A O 1
ATOM 3907 N N . ALA A 1 493 ? -6.378 0.796 -10.281 1.00 92.75 493 ALA A N 1
ATOM 3908 C CA . ALA A 1 493 ? -6.383 2.224 -9.945 1.00 92.75 493 ALA A CA 1
ATOM 3909 C C . ALA A 1 493 ? -7.193 3.039 -10.970 1.00 92.75 493 ALA A C 1
ATOM 3911 O O . ALA A 1 493 ? -7.460 2.544 -12.071 1.00 92.75 493 ALA A O 1
ATOM 3912 N N . GLY A 1 494 ? -7.571 4.272 -10.618 1.00 88.69 494 GLY A N 1
ATOM 3913 C CA . GLY A 1 494 ? -8.296 5.191 -11.509 1.00 88.69 494 GLY A CA 1
ATOM 3914 C C . GLY A 1 494 ? -9.731 4.745 -11.812 1.00 88.69 494 GLY A C 1
ATOM 3915 O O . GLY A 1 494 ? -10.226 4.889 -12.929 1.00 88.69 494 GLY A O 1
ATOM 3916 N N . VAL A 1 495 ? -10.398 4.101 -10.849 1.00 90.06 495 VAL A N 1
ATOM 3917 C CA . VAL A 1 495 ? -11.773 3.609 -11.027 1.00 90.06 495 VAL A CA 1
ATOM 3918 C C . VAL A 1 495 ? -12.753 4.758 -10.823 1.00 90.06 495 VAL A C 1
ATOM 3920 O O . VAL A 1 495 ? -12.944 5.179 -9.695 1.00 90.06 495 VAL A O 1
ATOM 3923 N N . GLY A 1 496 ? -13.403 5.218 -11.893 1.00 84.62 496 GLY A N 1
ATOM 3924 C CA . GLY A 1 496 ? -14.415 6.285 -11.850 1.00 84.62 496 GLY A CA 1
ATOM 3925 C C . GLY A 1 496 ? -13.930 7.663 -12.330 1.00 84.62 496 GLY A C 1
ATOM 3926 O O . GLY A 1 496 ? -14.774 8.514 -12.594 1.00 84.62 496 GLY A O 1
ATOM 3927 N N . GLU A 1 497 ? -12.620 7.840 -12.578 1.00 82.31 497 GLU A N 1
ATOM 3928 C CA . GLU A 1 497 ? -12.041 9.074 -13.167 1.00 82.31 497 GLU A CA 1
ATOM 3929 C C . GLU A 1 497 ? -12.725 9.489 -14.468 1.00 82.31 497 GLU A C 1
ATOM 3931 O O . GLU A 1 497 ? -12.944 10.668 -14.758 1.00 82.31 497 GLU A O 1
ATOM 3936 N N . GLU A 1 498 ? -13.108 8.489 -15.251 1.00 81.06 498 GLU A N 1
ATOM 3937 C CA . GLU A 1 498 ? -14.037 8.654 -16.347 1.00 81.06 498 GLU A CA 1
ATOM 3938 C C . GLU A 1 498 ? -15.304 7.864 -16.020 1.00 81.06 498 GLU A C 1
ATOM 3940 O O . GLU A 1 498 ? -15.213 6.721 -15.551 1.00 81.06 498 GLU A O 1
ATOM 3945 N N . PRO A 1 499 ? -16.496 8.421 -16.309 1.00 80.50 499 PRO A N 1
ATOM 3946 C CA . PRO A 1 499 ? -17.739 7.716 -16.069 1.00 80.50 499 PRO A CA 1
ATOM 3947 C C . PRO A 1 499 ? -17.680 6.381 -16.799 1.00 80.50 499 PRO A C 1
ATOM 3949 O O . PRO A 1 499 ? -17.490 6.332 -18.020 1.00 80.50 499 PRO A O 1
ATOM 3952 N N . MET A 1 500 ? -17.857 5.296 -16.047 1.00 80.69 500 MET A N 1
ATOM 3953 C CA . MET A 1 500 ? -17.908 3.943 -16.584 1.00 80.69 500 MET A CA 1
ATOM 3954 C C . MET A 1 500 ? -19.183 3.787 -17.421 1.00 80.69 500 MET A C 1
ATOM 3956 O O . MET A 1 500 ? -20.200 3.245 -16.988 1.00 80.69 500 MET A O 1
ATOM 3960 N N . THR A 1 501 ? -19.160 4.323 -18.643 1.00 72.56 501 THR A N 1
ATOM 3961 C CA . THR A 1 501 ? -20.241 4.170 -19.619 1.00 72.56 501 THR A CA 1
ATOM 3962 C C . THR A 1 501 ? -20.484 2.686 -19.858 1.00 72.56 501 THR A C 1
ATOM 3964 O O . THR A 1 501 ? -19.546 1.904 -19.742 1.00 72.56 501 THR A O 1
ATOM 3967 N N . ALA A 1 502 ? -21.734 2.306 -20.167 1.00 63.88 502 ALA A N 1
ATOM 3968 C CA . ALA A 1 502 ? -22.206 0.928 -20.357 1.00 63.88 502 ALA A CA 1
ATOM 3969 C C . ALA A 1 502 ? -21.094 -0.036 -20.819 1.00 63.88 502 ALA A C 1
ATOM 3971 O O . ALA A 1 502 ? -20.849 -0.194 -22.017 1.00 63.88 502 ALA A O 1
ATOM 3972 N N . SER A 1 503 ? -20.394 -0.629 -19.841 1.00 67.44 503 SER A N 1
ATOM 3973 C CA . SER A 1 503 ? -19.120 -1.305 -20.087 1.00 67.44 503 SER A CA 1
ATOM 3974 C C . SER A 1 503 ? -19.307 -2.396 -21.134 1.00 67.44 503 SER A C 1
ATOM 3976 O O . SER A 1 503 ? -20.219 -3.227 -21.027 1.00 67.44 503 SER A O 1
ATOM 3978 N N . LYS A 1 504 ? -18.423 -2.412 -22.139 1.00 77.62 504 LYS A N 1
ATOM 3979 C CA . LYS A 1 504 ? -18.436 -3.425 -23.203 1.00 77.62 504 LYS A CA 1
ATOM 3980 C C . LYS A 1 504 ? -18.026 -4.801 -22.686 1.00 77.62 504 LYS A C 1
ATOM 3982 O O . LYS A 1 504 ? -18.366 -5.810 -23.304 1.00 77.62 504 LYS A O 1
ATOM 3987 N N . ALA A 1 505 ? -17.318 -4.867 -21.558 1.00 85.62 505 ALA A N 1
ATOM 3988 C CA . ALA A 1 505 ? -16.957 -6.129 -20.942 1.00 85.62 505 ALA A CA 1
ATOM 3989 C C . ALA A 1 505 ? -18.201 -6.791 -20.330 1.00 85.62 505 ALA A C 1
ATOM 3991 O O . ALA A 1 505 ? -18.780 -6.335 -19.338 1.00 85.62 505 ALA A O 1
ATOM 3992 N N . ALA A 1 506 ? -18.625 -7.906 -20.920 1.00 89.88 506 ALA A N 1
ATOM 3993 C CA . ALA A 1 506 ? -19.561 -8.801 -20.259 1.00 89.88 506 ALA A CA 1
ATOM 3994 C C . ALA A 1 506 ? -18.861 -9.481 -19.061 1.00 89.88 506 ALA A C 1
ATOM 3996 O O . ALA A 1 506 ? -17.668 -9.816 -19.161 1.00 89.88 506 ALA A O 1
ATOM 3997 N N . PRO A 1 507 ? -19.570 -9.702 -17.938 1.00 91.31 507 PRO A N 1
ATOM 3998 C CA . PRO A 1 507 ? -19.128 -10.643 -16.917 1.00 91.31 507 PRO A CA 1
ATOM 3999 C C . PRO A 1 507 ? -18.856 -12.010 -17.555 1.00 91.31 507 PRO A C 1
ATOM 4001 O O . PRO A 1 507 ? -19.626 -12.465 -18.402 1.00 91.31 507 PRO A O 1
ATOM 4004 N N . ALA A 1 508 ? -17.766 -12.662 -17.162 1.00 94.50 508 ALA A N 1
ATOM 4005 C CA . ALA A 1 508 ? -17.439 -14.019 -17.590 1.00 94.50 508 ALA A CA 1
ATOM 4006 C C . ALA A 1 508 ? -16.690 -14.752 -16.467 1.00 94.50 508 ALA A C 1
ATOM 4008 O O . ALA A 1 508 ? -16.090 -14.078 -15.629 1.00 94.50 508 ALA A O 1
ATOM 4009 N N . PRO A 1 509 ? -16.671 -16.096 -16.448 1.00 95.31 509 PRO A N 1
ATOM 4010 C CA . PRO A 1 509 ? -15.850 -16.850 -15.504 1.00 95.31 509 PRO A CA 1
ATOM 4011 C C . PRO A 1 509 ? -14.364 -16.489 -15.639 1.00 95.31 509 PRO A C 1
ATOM 4013 O O . PRO A 1 509 ? -13.885 -16.240 -16.747 1.00 95.31 509 PRO A O 1
ATOM 4016 N N . GLY A 1 510 ? -13.618 -16.492 -14.535 1.00 92.31 510 GLY A N 1
ATOM 4017 C CA . GLY A 1 510 ? -12.191 -16.166 -14.553 1.00 92.31 510 GLY A CA 1
ATOM 4018 C C . GLY A 1 510 ? -11.569 -16.095 -13.164 1.00 92.31 510 GLY A C 1
ATOM 4019 O O . GLY A 1 510 ? -12.203 -16.456 -12.178 1.00 92.31 510 GLY A O 1
ATOM 4020 N N . PHE A 1 511 ? -10.317 -15.632 -13.095 1.00 95.94 511 PHE A N 1
ATOM 4021 C CA . PHE A 1 511 ? -9.639 -15.296 -11.832 1.00 95.94 511 PHE A CA 1
ATOM 4022 C C . PHE A 1 511 ? -9.515 -16.456 -10.824 1.00 95.94 511 PHE A C 1
ATOM 4024 O O . PHE A 1 511 ? -9.579 -16.267 -9.614 1.00 95.94 511 PHE A O 1
ATOM 4031 N N . ARG A 1 512 ? -9.277 -17.681 -11.307 1.00 95.31 512 ARG A N 1
ATOM 4032 C CA . ARG A 1 512 ? -9.221 -18.893 -10.459 1.00 95.31 512 ARG A CA 1
ATOM 4033 C C . ARG A 1 512 ? -8.121 -18.854 -9.389 1.00 95.31 512 ARG A C 1
ATOM 4035 O O . ARG A 1 512 ? -8.290 -19.399 -8.294 1.00 95.31 512 ARG A O 1
ATOM 4042 N N . ALA A 1 513 ? -6.986 -18.243 -9.721 1.00 97.44 513 ALA A N 1
ATOM 4043 C CA . ALA A 1 513 ? -5.853 -18.090 -8.816 1.00 97.44 513 ALA A CA 1
ATOM 4044 C C . ALA A 1 513 ? -5.918 -16.812 -7.971 1.00 97.44 513 ALA A C 1
ATOM 4046 O O . ALA A 1 513 ? -5.135 -16.699 -7.035 1.00 97.44 513 ALA A O 1
ATOM 4047 N N . LEU A 1 514 ? -6.850 -15.892 -8.253 1.00 98.38 514 LEU A N 1
ATOM 4048 C CA . LEU A 1 514 ? -6.914 -14.601 -7.577 1.00 98.38 514 LEU A CA 1
ATOM 4049 C C . LEU A 1 514 ? -7.264 -14.800 -6.099 1.00 98.38 514 LEU A C 1
ATOM 4051 O O . LEU A 1 514 ? -8.225 -15.496 -5.764 1.00 98.38 514 LEU A O 1
ATOM 4055 N N . ARG A 1 515 ? -6.448 -14.209 -5.228 1.00 98.44 515 ARG A N 1
ATOM 4056 C CA . ARG A 1 515 ? -6.575 -14.228 -3.766 1.00 98.44 515 ARG A CA 1
ATOM 4057 C C . ARG A 1 515 ? -6.655 -12.827 -3.189 1.00 98.44 515 ARG A C 1
ATOM 4059 O O . ARG A 1 515 ? -7.372 -12.619 -2.220 1.00 98.44 515 ARG A O 1
ATOM 4066 N N . THR A 1 516 ? -5.974 -11.868 -3.800 1.00 98.44 516 THR A N 1
ATOM 4067 C CA . THR A 1 516 ? -6.005 -10.473 -3.368 1.00 98.44 516 THR A CA 1
ATOM 4068 C C . THR A 1 516 ? -6.581 -9.616 -4.479 1.00 98.44 516 THR A C 1
ATOM 4070 O O . THR A 1 516 ? -6.068 -9.615 -5.598 1.00 98.44 516 THR A O 1
ATOM 4073 N N . PHE A 1 517 ? -7.634 -8.867 -4.170 1.00 98.25 517 PHE A N 1
ATOM 4074 C CA . PHE A 1 517 ? -8.175 -7.866 -5.077 1.00 98.25 517 PHE A CA 1
ATOM 4075 C C . PHE A 1 517 ? -8.206 -6.500 -4.402 1.00 98.25 517 PHE A C 1
ATOM 4077 O O . PHE A 1 517 ? -8.727 -6.356 -3.295 1.00 98.25 517 PHE A O 1
ATOM 4084 N N . ARG A 1 518 ? -7.626 -5.501 -5.069 1.00 97.44 518 ARG A N 1
ATOM 4085 C CA . ARG A 1 518 ? -7.555 -4.130 -4.572 1.00 97.44 518 ARG A CA 1
ATOM 4086 C C . ARG A 1 518 ? -8.119 -3.151 -5.592 1.00 97.44 518 ARG A C 1
ATOM 4088 O O . ARG A 1 518 ? -7.774 -3.223 -6.770 1.00 97.44 518 ARG A O 1
ATOM 4095 N N . ILE A 1 519 ? -8.944 -2.223 -5.130 1.00 95.75 519 ILE A N 1
ATOM 4096 C CA . ILE A 1 519 ? -9.343 -1.032 -5.876 1.00 95.75 519 ILE A CA 1
ATOM 4097 C C . ILE A 1 519 ? -8.689 0.155 -5.170 1.00 95.75 519 ILE A C 1
ATOM 4099 O O . ILE A 1 519 ? -9.064 0.501 -4.049 1.00 95.75 519 ILE A O 1
ATOM 4103 N N . GLY A 1 520 ? -7.652 0.710 -5.793 1.00 90.94 520 GLY A N 1
ATOM 4104 C CA . GLY A 1 520 ? -6.899 1.834 -5.250 1.00 90.94 520 GLY A CA 1
ATOM 4105 C C . GLY A 1 520 ? -7.589 3.142 -5.602 1.00 90.94 520 GLY A C 1
ATOM 4106 O O . GLY A 1 520 ? -7.701 3.449 -6.785 1.00 90.94 520 GLY A O 1
ATOM 4107 N N . ALA A 1 521 ? -8.031 3.872 -4.576 1.00 86.62 521 ALA A N 1
ATOM 4108 C CA . ALA A 1 521 ? -8.679 5.174 -4.688 1.00 86.62 521 ALA A CA 1
ATOM 4109 C C . ALA A 1 521 ? -9.735 5.245 -5.797 1.00 86.62 521 ALA A C 1
ATOM 4111 O O . ALA A 1 521 ? -9.527 5.950 -6.783 1.00 86.62 521 ALA A O 1
ATOM 4112 N N . PRO A 1 522 ? -10.849 4.492 -5.670 1.00 91.69 522 PRO A N 1
ATOM 4113 C CA . PRO A 1 522 ? -11.968 4.720 -6.564 1.00 91.69 522 PRO A CA 1
ATOM 4114 C C . PRO A 1 522 ? -12.462 6.152 -6.367 1.00 91.69 522 PRO A C 1
ATOM 4116 O O . PRO A 1 522 ? -12.543 6.629 -5.236 1.00 91.69 522 PRO A O 1
ATOM 4119 N N . ASP A 1 523 ? -12.814 6.803 -7.465 1.00 89.31 523 ASP A N 1
ATOM 4120 C CA . ASP A 1 523 ? -13.498 8.081 -7.428 1.00 89.31 523 ASP A CA 1
ATOM 4121 C C . ASP A 1 523 ? -14.852 7.912 -6.756 1.00 89.31 523 ASP A C 1
ATOM 4123 O O . ASP A 1 523 ? -15.184 8.695 -5.883 1.00 89.31 523 ASP A O 1
ATOM 4127 N N . ASP A 1 524 ? -15.625 6.884 -7.099 1.00 91.75 524 ASP A N 1
ATOM 4128 C CA . ASP A 1 524 ? -16.935 6.665 -6.491 1.00 91.75 524 ASP A CA 1
ATOM 4129 C C . ASP A 1 524 ? -17.216 5.181 -6.202 1.00 91.75 524 ASP A C 1
ATOM 4131 O O . ASP A 1 524 ? -16.767 4.266 -6.914 1.00 91.75 524 ASP A O 1
ATOM 4135 N N . LEU A 1 525 ? -17.980 4.926 -5.138 1.00 93.06 525 LEU A N 1
ATOM 4136 C CA . LEU A 1 525 ? -18.341 3.573 -4.705 1.00 93.06 525 LEU A CA 1
ATOM 4137 C C . LEU A 1 525 ? -19.247 2.854 -5.714 1.00 93.06 525 LEU A C 1
ATOM 4139 O O . LEU A 1 525 ? -19.200 1.623 -5.812 1.00 93.06 525 LEU A O 1
ATOM 4143 N N . HIS A 1 526 ? -20.021 3.585 -6.521 1.00 93.00 526 HIS A N 1
ATOM 4144 C CA . HIS A 1 526 ? -20.860 2.985 -7.559 1.00 93.00 526 HIS A CA 1
ATOM 4145 C C . HIS A 1 526 ? -20.021 2.367 -8.692 1.00 93.00 526 HIS A C 1
ATOM 4147 O O . HIS A 1 526 ? -20.279 1.237 -9.123 1.00 93.00 526 HIS A O 1
ATOM 4153 N N . SER A 1 527 ? -18.966 3.047 -9.131 1.00 93.12 527 SER A N 1
ATOM 4154 C CA . SER A 1 527 ? -17.982 2.564 -10.098 1.00 93.12 527 SER A CA 1
ATOM 4155 C C . SER A 1 527 ? -17.235 1.343 -9.555 1.00 93.12 527 SER A C 1
ATOM 4157 O O . SER A 1 527 ? -17.072 0.347 -10.269 1.00 93.12 527 SER A O 1
ATOM 4159 N N . ALA A 1 528 ? -16.866 1.347 -8.268 1.00 95.19 528 ALA A N 1
ATOM 4160 C CA . ALA A 1 528 ? -16.291 0.175 -7.605 1.00 95.19 528 ALA A CA 1
ATOM 4161 C C . ALA A 1 528 ? -17.269 -1.019 -7.578 1.00 95.19 528 ALA A C 1
ATOM 4163 O O . ALA A 1 528 ? -16.883 -2.153 -7.890 1.00 95.19 528 ALA A O 1
ATOM 4164 N N . ALA A 1 529 ? -18.551 -0.776 -7.279 1.00 95.81 529 ALA A N 1
ATOM 4165 C CA . ALA A 1 529 ? -19.603 -1.794 -7.289 1.00 95.81 529 ALA A CA 1
ATOM 4166 C C . ALA A 1 529 ? -19.808 -2.384 -8.692 1.00 95.81 529 ALA A C 1
ATOM 4168 O O . ALA A 1 529 ? -19.898 -3.606 -8.869 1.00 95.81 529 ALA A O 1
ATOM 4169 N N . LEU A 1 530 ? -19.852 -1.522 -9.712 1.00 94.75 530 LEU A N 1
ATOM 4170 C CA . LEU A 1 530 ? -19.961 -1.921 -11.110 1.00 94.75 530 LEU A CA 1
ATOM 4171 C C . LEU A 1 530 ? -18.759 -2.765 -11.538 1.00 94.75 530 LEU A C 1
ATOM 4173 O O . LEU A 1 530 ? -18.949 -3.818 -12.149 1.00 94.75 530 LEU A O 1
ATOM 4177 N N . LEU A 1 531 ? -17.540 -2.346 -11.194 1.00 95.69 531 LEU A N 1
ATOM 4178 C CA . LEU A 1 531 ? -16.323 -3.099 -11.476 1.00 95.69 531 LEU A CA 1
ATOM 4179 C C . LEU A 1 531 ? -16.388 -4.506 -10.870 1.00 95.69 531 LEU A C 1
ATOM 4181 O O . LEU A 1 531 ? -16.203 -5.474 -11.609 1.00 95.69 531 LEU A O 1
ATOM 4185 N N . LEU A 1 532 ? -16.730 -4.639 -9.581 1.00 96.50 532 LEU A N 1
ATOM 4186 C CA . LEU A 1 532 ? -16.869 -5.941 -8.912 1.00 96.50 532 LEU A CA 1
ATOM 4187 C C . LEU A 1 532 ? -17.850 -6.863 -9.645 1.00 96.50 532 LEU A C 1
ATOM 4189 O O . LEU A 1 532 ? -17.488 -7.982 -10.011 1.00 96.50 532 LEU A O 1
ATOM 4193 N N . ARG A 1 533 ? -19.050 -6.365 -9.970 1.00 95.75 533 ARG A N 1
ATOM 4194 C CA . ARG A 1 533 ? -20.079 -7.117 -10.720 1.00 95.75 533 ARG A CA 1
ATOM 4195 C C . ARG A 1 533 ? -19.605 -7.566 -12.099 1.00 95.75 533 ARG A C 1
ATOM 4197 O O . ARG A 1 533 ? -20.128 -8.527 -12.666 1.00 95.75 533 ARG A O 1
ATOM 4204 N N . LYS A 1 534 ? -18.649 -6.843 -12.680 1.00 95.94 534 LYS A N 1
ATOM 4205 C CA . LYS A 1 534 ? -18.064 -7.158 -13.979 1.00 95.94 534 LYS A CA 1
ATOM 4206 C C . LYS A 1 534 ? -16.867 -8.090 -13.879 1.00 95.94 534 LYS A C 1
ATOM 4208 O O . LYS A 1 534 ? -16.538 -8.676 -14.903 1.00 95.94 534 LYS A O 1
ATOM 4213 N N . LEU A 1 535 ? -16.228 -8.288 -12.726 1.00 95.62 535 LEU A N 1
ATOM 4214 C CA . LEU A 1 535 ? -15.025 -9.124 -12.634 1.00 95.62 535 LEU A CA 1
ATOM 4215 C C . LEU A 1 535 ? -15.284 -10.569 -13.056 1.00 95.62 535 LEU A C 1
ATOM 4217 O O . LEU A 1 535 ? -14.590 -11.076 -13.940 1.00 95.62 535 LEU A O 1
ATOM 4221 N N . SER A 1 536 ? -16.287 -11.211 -12.457 1.00 96.44 536 SER A N 1
ATOM 4222 C CA . SER A 1 536 ? -16.554 -12.640 -12.621 1.00 96.44 536 SER A CA 1
ATOM 4223 C C . SER A 1 536 ? -18.046 -12.955 -12.536 1.00 96.44 536 SER A C 1
ATOM 4225 O O . SER A 1 536 ? -18.797 -12.264 -11.857 1.00 96.44 536 SER A O 1
ATOM 4227 N N . THR A 1 537 ? -18.480 -14.016 -13.221 1.00 96.50 537 THR A N 1
ATOM 4228 C CA . THR A 1 537 ? -19.813 -14.622 -13.017 1.00 96.50 537 THR A CA 1
ATOM 4229 C C . THR A 1 537 ? -19.823 -15.696 -11.927 1.00 96.50 537 THR A C 1
ATOM 4231 O O . THR A 1 537 ? -20.890 -16.147 -11.526 1.00 96.50 537 THR A O 1
ATOM 4234 N N . GLU A 1 538 ? -18.648 -16.161 -11.504 1.00 97.25 538 GLU A N 1
ATOM 4235 C CA . GLU A 1 538 ? -18.457 -17.124 -10.413 1.00 97.25 538 GLU A CA 1
ATOM 4236 C C . GLU A 1 538 ? -17.987 -16.388 -9.154 1.00 97.25 538 GLU A C 1
ATOM 4238 O O . GLU A 1 538 ? -17.262 -15.395 -9.268 1.00 97.25 538 GLU A O 1
ATOM 4243 N N . MET A 1 539 ? -18.351 -16.899 -7.972 1.00 97.81 539 MET A N 1
ATOM 4244 C CA . MET A 1 539 ? -17.878 -16.346 -6.701 1.00 97.81 539 MET A CA 1
ATOM 4245 C C . MET A 1 539 ? -16.350 -16.433 -6.601 1.00 97.81 539 MET A C 1
ATOM 4247 O O . MET A 1 539 ? -15.750 -17.489 -6.812 1.00 97.81 539 MET A O 1
ATOM 4251 N N . LEU A 1 540 ? -15.723 -15.306 -6.280 1.00 98.12 540 LEU A N 1
ATOM 4252 C CA . LEU A 1 540 ? -14.283 -15.171 -6.138 1.00 98.12 540 LEU A CA 1
ATOM 4253 C C . LEU A 1 540 ? -13.837 -15.677 -4.766 1.00 98.12 540 LEU A C 1
ATOM 4255 O O . LEU A 1 540 ? -14.321 -15.223 -3.731 1.00 98.12 540 LEU A O 1
ATOM 4259 N N . ARG A 1 541 ? -12.852 -16.575 -4.759 1.00 98.06 541 ARG A N 1
ATOM 4260 C CA . ARG A 1 541 ? -12.211 -17.093 -3.541 1.00 98.06 541 ARG A CA 1
ATOM 4261 C C . ARG A 1 541 ? -11.068 -16.181 -3.107 1.00 98.06 541 ARG A C 1
ATOM 4263 O O . ARG A 1 541 ? -9.901 -16.557 -3.215 1.00 98.06 541 ARG A O 1
ATOM 4270 N N . LEU A 1 542 ? -11.422 -14.959 -2.722 1.00 98.50 542 LEU A N 1
ATOM 4271 C CA . LEU A 1 542 ? -10.473 -13.951 -2.260 1.00 98.50 542 LEU A CA 1
ATOM 4272 C C . LEU A 1 542 ? -10.126 -14.194 -0.794 1.00 98.50 542 LEU A C 1
ATOM 4274 O O . LEU A 1 542 ? -11.026 -14.365 0.018 1.00 98.50 542 LEU A O 1
ATOM 4278 N N . ASP A 1 543 ? -8.840 -14.137 -0.467 1.00 98.44 543 ASP A N 1
ATOM 4279 C CA . ASP A 1 543 ? -8.359 -14.020 0.908 1.00 98.44 543 ASP A CA 1
ATOM 4280 C C . ASP A 1 543 ? -8.470 -12.558 1.378 1.00 98.44 543 ASP A C 1
ATOM 4282 O O . ASP A 1 543 ? -8.711 -12.303 2.559 1.00 98.44 543 ASP A O 1
ATOM 4286 N N . GLU A 1 544 ? -8.306 -11.602 0.453 1.00 98.44 544 GLU A N 1
ATOM 4287 C CA . GLU A 1 544 ? -8.301 -10.161 0.712 1.00 98.44 544 GLU A CA 1
ATOM 4288 C C . GLU A 1 544 ? -9.066 -9.370 -0.351 1.00 98.44 544 GLU A C 1
ATOM 4290 O O . GLU A 1 544 ? -8.795 -9.483 -1.551 1.00 98.44 544 GLU A O 1
ATOM 4295 N N . LEU A 1 545 ? -9.955 -8.501 0.125 1.00 98.19 545 LEU A N 1
ATOM 4296 C CA . LEU A 1 545 ? -10.596 -7.448 -0.647 1.00 98.19 545 LEU A CA 1
ATOM 4297 C C . LEU A 1 545 ? -10.273 -6.101 0.001 1.00 98.19 545 LEU A C 1
ATOM 4299 O O . LEU A 1 545 ? -10.581 -5.893 1.173 1.00 98.19 545 LEU A O 1
ATOM 4303 N N . SER A 1 546 ? -9.683 -5.182 -0.760 1.00 97.38 546 SER A N 1
ATOM 4304 C CA . SER A 1 546 ? -9.389 -3.833 -0.277 1.00 97.38 546 SER A CA 1
ATOM 4305 C C . SER A 1 546 ? -9.874 -2.775 -1.253 1.00 97.38 546 SER A C 1
ATOM 4307 O O . SER A 1 546 ? -9.422 -2.713 -2.392 1.00 97.38 546 SER A O 1
ATOM 4309 N N . VAL A 1 547 ? -10.800 -1.939 -0.806 1.00 94.69 547 VAL A N 1
ATOM 4310 C CA . VAL A 1 547 ? -11.302 -0.778 -1.536 1.00 94.69 547 VAL A CA 1
ATOM 4311 C C . VAL A 1 547 ? -11.122 0.412 -0.613 1.00 94.69 547 VAL A C 1
ATOM 4313 O O . VAL A 1 547 ? -11.900 0.614 0.315 1.00 94.69 547 VAL A O 1
ATOM 4316 N N . MET A 1 548 ? -10.020 1.132 -0.814 1.00 83.31 548 MET A N 1
ATOM 4317 C CA . MET A 1 548 ? -9.624 2.252 0.035 1.00 83.31 548 MET A CA 1
ATOM 4318 C C . MET A 1 548 ? -9.196 3.437 -0.816 1.00 83.31 548 MET A C 1
ATOM 4320 O O . MET A 1 548 ? -8.430 3.300 -1.770 1.00 83.31 548 MET A O 1
ATOM 4324 N N . GLY A 1 549 ? -9.659 4.607 -0.404 1.00 77.06 549 GLY A N 1
ATOM 4325 C CA . GLY A 1 549 ? -9.313 5.917 -0.936 1.00 77.06 549 GLY A CA 1
ATOM 4326 C C . GLY A 1 549 ? -10.437 6.899 -0.646 1.00 77.06 549 GLY A C 1
ATOM 4327 O O . GLY A 1 549 ? -11.503 6.496 -0.186 1.00 77.06 549 GLY A O 1
ATOM 4328 N N . TRP A 1 550 ? -10.128 8.188 -0.737 1.00 67.94 550 TRP A N 1
ATOM 4329 C CA . TRP A 1 550 ? -10.833 9.224 0.028 1.00 67.94 550 TRP A CA 1
ATOM 4330 C C . TRP A 1 550 ? -11.360 10.356 -0.863 1.00 67.94 550 TRP A C 1
ATOM 4332 O O . TRP A 1 550 ? -11.451 11.491 -0.405 1.00 67.94 550 TRP A O 1
ATOM 4342 N N . SER A 1 551 ? -11.596 10.096 -2.152 1.00 60.56 551 SER A N 1
ATOM 4343 C CA . SER A 1 551 ? -11.554 11.167 -3.153 1.00 60.56 551 SER A CA 1
ATOM 4344 C C . SER A 1 551 ? -12.869 11.858 -3.496 1.00 60.56 551 SER A C 1
ATOM 4346 O O . SER A 1 551 ? -12.762 12.924 -4.092 1.00 60.56 551 SER A O 1
ATOM 4348 N N . ASN A 1 552 ? -14.062 11.395 -3.096 1.00 64.00 552 ASN A N 1
ATOM 4349 C CA . ASN A 1 552 ? -15.290 12.127 -3.445 1.00 64.00 552 ASN A CA 1
ATOM 4350 C C . ASN A 1 552 ? -16.253 12.398 -2.284 1.00 64.00 552 ASN A C 1
ATOM 4352 O O . ASN A 1 552 ? -16.768 11.498 -1.630 1.00 64.00 552 ASN A O 1
ATOM 4356 N N . GLU A 1 553 ? -16.602 13.680 -2.147 1.00 70.19 553 GLU A N 1
ATOM 4357 C CA . GLU A 1 553 ? -17.676 14.212 -1.292 1.00 70.19 553 GLU A CA 1
ATOM 4358 C C . GLU A 1 553 ? -19.085 13.754 -1.729 1.00 70.19 553 GLU A C 1
ATOM 4360 O O . GLU A 1 553 ? -20.070 14.060 -1.063 1.00 70.19 553 GLU A O 1
ATOM 4365 N N . ASN A 1 554 ? -19.195 13.049 -2.861 1.00 77.94 554 ASN A N 1
ATOM 4366 C CA . ASN A 1 554 ? -20.471 12.744 -3.510 1.00 77.94 554 ASN A CA 1
ATOM 4367 C C . ASN A 1 554 ? -21.015 11.340 -3.217 1.00 77.94 554 ASN A C 1
ATOM 4369 O O . ASN A 1 554 ? -22.162 11.076 -3.573 1.00 77.94 554 ASN A O 1
ATOM 4373 N N . ASP A 1 555 ? -20.229 10.441 -2.619 1.00 84.06 555 ASP A N 1
ATOM 4374 C CA . ASP A 1 555 ? -20.719 9.099 -2.298 1.00 84.06 555 ASP A CA 1
ATOM 4375 C C . ASP A 1 555 ? -21.681 9.162 -1.106 1.00 84.06 555 ASP A C 1
ATOM 4377 O O . ASP A 1 555 ? -21.290 9.493 0.013 1.00 84.06 555 ASP A O 1
ATOM 4381 N N . ASP A 1 556 ? -22.950 8.832 -1.329 1.00 90.38 556 ASP A N 1
ATOM 4382 C CA . ASP A 1 556 ? -23.945 8.664 -0.269 1.00 90.38 556 ASP A CA 1
ATOM 4383 C C . ASP A 1 556 ? -23.895 7.241 0.329 1.00 90.38 556 ASP A C 1
ATOM 4385 O O . ASP A 1 556 ? -23.219 6.338 -0.181 1.00 90.38 556 ASP A O 1
ATOM 4389 N N . GLN A 1 557 ? -24.600 7.000 1.442 1.00 91.38 557 GLN A N 1
ATOM 4390 C CA . GLN A 1 557 ? -24.680 5.637 1.990 1.00 91.38 557 GLN A CA 1
ATOM 4391 C C . GLN A 1 557 ? -25.372 4.648 1.041 1.00 91.38 557 GLN A C 1
ATOM 4393 O O . GLN A 1 557 ? -25.158 3.441 1.168 1.00 91.38 557 GLN A O 1
ATOM 4398 N N . ALA A 1 558 ? -26.187 5.111 0.087 1.00 93.81 558 ALA A N 1
ATOM 4399 C CA . ALA A 1 558 ? -26.812 4.227 -0.892 1.00 93.81 558 ALA A CA 1
ATOM 4400 C C . ALA A 1 558 ? -25.771 3.637 -1.860 1.00 93.81 558 ALA A C 1
ATOM 4402 O O . ALA A 1 558 ? -25.858 2.454 -2.196 1.00 93.81 558 ALA A O 1
ATOM 4403 N N . ALA A 1 559 ? -24.752 4.408 -2.247 1.00 93.69 559 ALA A N 1
ATOM 4404 C CA . ALA A 1 559 ? -23.611 3.920 -3.014 1.00 93.69 559 ALA A CA 1
ATOM 4405 C C . ALA A 1 559 ? -22.791 2.890 -2.217 1.00 93.69 559 ALA A C 1
ATOM 4407 O O . ALA A 1 559 ? -22.410 1.852 -2.764 1.00 93.69 559 ALA A O 1
ATOM 4408 N N . ALA A 1 560 ? -22.594 3.117 -0.912 1.00 95.00 560 ALA A N 1
ATOM 4409 C CA . ALA A 1 560 ? -21.949 2.143 -0.028 1.00 95.00 560 ALA A CA 1
ATOM 4410 C C . ALA A 1 560 ? -22.753 0.836 0.088 1.00 95.00 560 ALA A C 1
ATOM 4412 O O . ALA A 1 560 ? -22.183 -0.246 -0.058 1.00 95.00 560 ALA A O 1
ATOM 4413 N N . LEU A 1 561 ? -24.077 0.915 0.257 1.00 96.44 561 LEU A N 1
ATOM 4414 C CA . LEU A 1 561 ? -24.968 -0.251 0.236 1.00 96.44 561 LEU A CA 1
ATOM 4415 C C . LEU A 1 561 ? -24.887 -1.016 -1.095 1.00 96.44 561 LEU A C 1
ATOM 4417 O O . LEU A 1 561 ? -24.753 -2.240 -1.097 1.00 96.44 561 LEU A O 1
ATOM 4421 N N . ASP A 1 562 ? -24.933 -0.311 -2.231 1.00 96.44 562 ASP A N 1
ATOM 4422 C CA . ASP A 1 562 ? -24.830 -0.918 -3.566 1.00 96.44 562 ASP A CA 1
ATOM 4423 C C . ASP A 1 562 ? -23.496 -1.659 -3.750 1.00 96.44 562 ASP A C 1
ATOM 4425 O O . ASP A 1 562 ? -23.449 -2.775 -4.292 1.00 96.44 562 ASP A O 1
ATOM 4429 N N . PHE A 1 563 ? -22.416 -1.057 -3.248 1.00 97.00 563 PHE A N 1
ATOM 4430 C CA . PHE A 1 563 ? -21.086 -1.642 -3.222 1.00 97.00 563 PHE A CA 1
ATOM 4431 C C . PHE A 1 563 ? -21.013 -2.878 -2.318 1.00 97.00 563 PHE A C 1
ATOM 4433 O O . PHE A 1 563 ? -20.564 -3.931 -2.775 1.00 97.00 563 PHE A O 1
ATOM 4440 N N . TYR A 1 564 ? -21.513 -2.826 -1.085 1.00 98.06 564 TYR A N 1
ATOM 4441 C CA . TYR A 1 564 ? -21.512 -3.980 -0.177 1.00 98.06 564 TYR A CA 1
ATOM 4442 C C . TYR A 1 564 ? -22.355 -5.144 -0.708 1.00 98.06 564 TYR A C 1
ATOM 4444 O O . TYR A 1 564 ? -21.919 -6.300 -0.655 1.00 98.06 564 TYR A O 1
ATOM 4452 N N . ALA A 1 565 ? -23.496 -4.855 -1.335 1.00 98.31 565 ALA A N 1
ATOM 4453 C CA . ALA A 1 565 ? -24.286 -5.855 -2.044 1.00 98.31 565 ALA A CA 1
ATOM 4454 C C . ALA A 1 565 ? -23.490 -6.497 -3.196 1.00 98.31 565 ALA A C 1
ATOM 4456 O O . ALA A 1 565 ? -23.564 -7.711 -3.416 1.00 98.31 565 ALA A O 1
ATOM 4457 N N . ALA A 1 566 ? -22.686 -5.711 -3.924 1.00 98.00 566 ALA A N 1
ATOM 4458 C CA . ALA A 1 566 ? -21.791 -6.231 -4.957 1.00 98.00 566 ALA A CA 1
ATOM 4459 C C . ALA A 1 566 ? -20.680 -7.122 -4.373 1.00 98.00 566 ALA A C 1
ATOM 4461 O O . ALA A 1 566 ? -20.384 -8.167 -4.959 1.00 98.00 566 ALA A O 1
ATOM 4462 N N . VAL A 1 567 ? -20.109 -6.765 -3.216 1.00 98.31 567 VAL A N 1
ATOM 4463 C CA . VAL A 1 567 ? -19.133 -7.600 -2.494 1.00 98.31 567 VAL A CA 1
ATOM 4464 C C . VAL A 1 567 ? -19.746 -8.956 -2.154 1.00 98.31 567 VAL A C 1
ATOM 4466 O O . VAL A 1 567 ? -19.193 -9.984 -2.549 1.00 98.31 567 VAL A O 1
ATOM 4469 N N . ARG A 1 568 ? -20.924 -8.970 -1.519 1.00 98.12 568 ARG A N 1
ATOM 4470 C CA . ARG A 1 568 ? -21.663 -10.195 -1.176 1.00 98.12 568 ARG A CA 1
ATOM 4471 C C . ARG A 1 568 ? -21.988 -11.062 -2.388 1.00 98.12 568 ARG A C 1
ATOM 4473 O O . ARG A 1 568 ? -21.903 -12.284 -2.313 1.00 98.12 568 ARG A O 1
ATOM 4480 N N . ALA A 1 569 ? -22.391 -10.448 -3.498 1.00 97.75 569 ALA A N 1
ATOM 4481 C CA . ALA A 1 569 ? -22.749 -11.180 -4.710 1.00 97.75 569 ALA A CA 1
ATOM 4482 C C . ALA A 1 569 ? -21.532 -11.789 -5.428 1.00 97.75 569 ALA A C 1
ATOM 4484 O O . ALA A 1 569 ? -21.681 -12.776 -6.149 1.00 97.75 569 ALA A O 1
ATOM 4485 N N . THR A 1 570 ? -20.347 -11.196 -5.253 1.00 97.88 570 THR A N 1
ATOM 4486 C CA . THR A 1 570 ? -19.151 -11.533 -6.039 1.00 97.88 570 THR A CA 1
ATOM 4487 C C . THR A 1 570 ? -18.141 -12.369 -5.257 1.00 97.88 570 THR A C 1
ATOM 4489 O O . THR A 1 570 ? -17.406 -13.137 -5.869 1.00 97.88 570 THR A O 1
ATOM 4492 N N . CYS A 1 571 ? -18.077 -12.254 -3.930 1.00 98.38 571 CYS A N 1
ATOM 4493 C CA . CYS A 1 571 ? -17.075 -12.934 -3.106 1.00 98.38 571 CYS A CA 1
ATOM 4494 C C . CYS A 1 571 ? -17.643 -14.192 -2.439 1.00 98.38 571 CYS A C 1
ATOM 4496 O O . CYS A 1 571 ? -18.784 -14.209 -1.985 1.00 98.38 571 CYS A O 1
ATOM 4498 N N . ASP A 1 572 ? -16.827 -15.240 -2.358 1.00 98.25 572 ASP A N 1
ATOM 4499 C CA . ASP A 1 572 ? -17.153 -16.461 -1.623 1.00 98.25 572 ASP A CA 1
ATOM 4500 C C . ASP A 1 572 ? -17.057 -16.193 -0.103 1.00 98.25 572 ASP A C 1
ATOM 4502 O O . ASP A 1 572 ? -15.985 -15.792 0.372 1.00 98.25 572 ASP A O 1
ATOM 4506 N N . PRO A 1 573 ? -18.144 -16.391 0.673 1.00 97.88 573 PRO A N 1
ATOM 4507 C CA . PRO A 1 573 ? -18.174 -16.068 2.097 1.00 97.88 573 PRO A CA 1
ATOM 4508 C C . PRO A 1 573 ? -17.190 -16.885 2.942 1.00 97.88 573 PRO A C 1
ATOM 4510 O O . PRO A 1 573 ? -16.771 -16.427 4.005 1.00 97.88 573 PRO A O 1
ATOM 4513 N N . ASP A 1 574 ? -16.783 -18.068 2.470 1.00 98.25 574 ASP A N 1
ATOM 4514 C CA . ASP A 1 574 ? -15.918 -18.967 3.233 1.00 98.25 574 ASP A CA 1
ATOM 4515 C C . ASP A 1 574 ? -14.425 -18.615 3.122 1.00 98.25 574 ASP A C 1
ATOM 4517 O O . ASP A 1 574 ? -13.626 -19.109 3.919 1.00 98.25 574 ASP A O 1
ATOM 4521 N N . TYR A 1 575 ? -14.028 -17.766 2.169 1.00 98.31 575 TYR A N 1
ATOM 4522 C CA . TYR A 1 575 ? -12.613 -17.494 1.880 1.00 98.31 575 TYR A CA 1
ATOM 4523 C C . TYR A 1 575 ? -12.122 -16.132 2.366 1.00 98.31 575 TYR A C 1
ATOM 4525 O O . TYR A 1 575 ? -10.944 -16.003 2.694 1.00 98.31 575 TYR A O 1
ATOM 4533 N N . LEU A 1 576 ? -12.999 -15.129 2.443 1.00 98.50 576 LEU A N 1
ATOM 4534 C CA . LEU A 1 576 ? -12.574 -13.769 2.757 1.00 98.50 576 LEU A CA 1
ATOM 4535 C C . LEU A 1 576 ? -12.099 -13.656 4.210 1.00 98.50 576 LEU A C 1
ATOM 4537 O O . LEU A 1 576 ? -12.854 -13.926 5.143 1.00 98.50 576 LEU A O 1
ATOM 4541 N N . THR A 1 577 ? -10.840 -13.243 4.385 1.00 98.62 577 THR A N 1
ATOM 4542 C CA . THR A 1 577 ? -10.200 -13.070 5.704 1.00 98.62 577 THR A CA 1
ATOM 4543 C C . THR A 1 577 ? -9.796 -11.630 5.983 1.00 98.62 577 THR A C 1
ATOM 4545 O O . THR A 1 577 ? -9.723 -11.227 7.142 1.00 98.62 577 THR A O 1
ATOM 4548 N N . ARG A 1 578 ? -9.543 -10.834 4.940 1.00 98.62 578 ARG A N 1
ATOM 4549 C CA . ARG A 1 578 ? -9.151 -9.429 5.059 1.00 98.62 578 ARG A CA 1
ATOM 4550 C C . ARG A 1 578 ? -10.093 -8.553 4.249 1.00 98.62 578 ARG A C 1
ATOM 4552 O O . ARG A 1 578 ? -10.248 -8.763 3.046 1.00 98.62 578 ARG A O 1
ATOM 4559 N N . LEU A 1 579 ? -10.704 -7.576 4.908 1.00 98.31 579 LEU A N 1
ATOM 4560 C CA . LEU A 1 579 ? -11.666 -6.664 4.303 1.00 98.31 579 LEU A CA 1
ATOM 4561 C C . LEU A 1 579 ? -11.274 -5.218 4.598 1.00 98.31 579 LEU A C 1
ATOM 4563 O O . LEU A 1 579 ? -11.101 -4.843 5.753 1.00 98.31 579 LEU A O 1
ATOM 4567 N N . SER A 1 580 ? -11.168 -4.404 3.554 1.00 97.44 580 SER A N 1
ATOM 4568 C CA . SER A 1 580 ? -11.002 -2.959 3.674 1.00 97.44 580 SER A CA 1
ATOM 4569 C C . SER A 1 580 ? -12.049 -2.259 2.822 1.00 97.44 580 SER A C 1
ATOM 4571 O O . SER A 1 580 ? -12.112 -2.525 1.622 1.00 97.44 580 SER A O 1
ATOM 4573 N N . VAL A 1 581 ? -12.872 -1.408 3.427 1.00 96.19 581 VAL A N 1
ATOM 4574 C CA . VAL A 1 581 ? -13.973 -0.700 2.753 1.00 96.19 581 VAL A CA 1
ATOM 4575 C C . VAL A 1 581 ? -14.179 0.691 3.344 1.00 96.19 581 VAL A C 1
ATOM 4577 O O . VAL A 1 581 ? -13.708 0.965 4.445 1.00 96.19 581 VAL A O 1
ATOM 4580 N N . THR A 1 582 ? -14.924 1.552 2.655 1.00 94.19 582 THR A N 1
ATOM 4581 C CA . THR A 1 582 ? -15.306 2.895 3.117 1.00 94.19 582 THR A CA 1
ATOM 4582 C C . THR A 1 582 ? -16.831 3.058 3.125 1.00 94.19 582 THR A C 1
ATOM 4584 O O . THR A 1 582 ? -17.517 2.475 2.287 1.00 94.19 582 THR A O 1
ATOM 4587 N N . THR A 1 583 ? -17.370 3.843 4.062 1.00 93.69 583 THR A N 1
ATOM 4588 C CA . THR A 1 583 ? -18.791 4.242 4.092 1.00 93.69 583 THR A CA 1
ATOM 4589 C C . THR A 1 583 ? -19.052 5.417 3.149 1.00 93.69 583 THR A C 1
ATOM 4591 O O . THR A 1 583 ? -18.106 6.052 2.693 1.00 93.69 583 THR A O 1
ATOM 4594 N N . GLY A 1 584 ? -20.320 5.764 2.913 1.00 91.62 584 GLY A N 1
ATOM 4595 C CA . GLY A 1 584 ? -20.674 7.038 2.280 1.00 91.62 584 GLY A CA 1
ATOM 4596 C C . GLY A 1 584 ? -20.429 8.240 3.204 1.00 91.62 584 GLY A C 1
ATOM 4597 O O . GLY A 1 584 ? -20.225 8.070 4.413 1.00 91.62 584 GLY A O 1
ATOM 4598 N N . VAL A 1 585 ? -20.455 9.438 2.618 1.00 88.75 585 VAL A N 1
ATOM 4599 C CA . VAL A 1 585 ? -20.299 10.764 3.245 1.00 88.75 585 VAL A CA 1
ATOM 4600 C C . VAL A 1 585 ? -21.654 11.379 3.613 1.00 88.75 585 VAL A C 1
ATOM 4602 O O . VAL A 1 585 ? -21.730 12.158 4.559 1.00 88.75 585 VAL A O 1
ATOM 4605 N N . VAL A 1 586 ? -22.723 11.035 2.884 1.00 83.81 586 VAL A N 1
ATOM 4606 C CA . VAL A 1 586 ? -24.066 11.635 3.020 1.00 83.81 586 VAL A CA 1
ATOM 4607 C C . VAL A 1 586 ? -25.087 10.607 3.498 1.00 83.81 586 VAL A C 1
ATOM 4609 O O . VAL A 1 586 ? -25.028 9.453 3.080 1.00 83.81 586 VAL A O 1
ATOM 4612 N N . ASP A 1 587 ? -26.038 11.074 4.310 1.00 85.44 587 ASP A N 1
ATOM 4613 C CA . ASP A 1 587 ? -27.116 10.332 4.969 1.00 85.44 587 ASP A CA 1
ATOM 4614 C C . ASP A 1 587 ? -26.651 9.437 6.127 1.00 85.44 587 ASP A C 1
ATOM 4616 O O . ASP A 1 587 ? -25.639 8.739 6.070 1.00 85.44 587 ASP A O 1
ATOM 4620 N N . THR A 1 588 ? -27.435 9.423 7.203 1.00 88.06 588 THR A N 1
ATOM 4621 C CA . THR A 1 588 ? -27.216 8.513 8.329 1.00 88.06 588 THR A CA 1
ATOM 4622 C C . THR A 1 588 ? -28.086 7.278 8.152 1.00 88.06 588 THR A C 1
ATOM 4624 O O . THR A 1 588 ? -29.315 7.374 8.127 1.00 88.06 588 THR A O 1
ATOM 4627 N N . LEU A 1 589 ? -27.455 6.108 8.079 1.00 92.56 589 LEU A N 1
ATOM 4628 C CA . LEU A 1 589 ? -28.138 4.821 8.158 1.00 92.56 589 LEU A CA 1
ATOM 4629 C C . LEU A 1 589 ? -27.764 4.103 9.456 1.00 92.56 589 LEU A C 1
ATOM 4631 O O . LEU A 1 589 ? -26.616 4.207 9.898 1.00 92.56 589 LEU A O 1
ATOM 4635 N N . PRO A 1 590 ? -28.690 3.334 10.055 1.00 95.44 590 PRO A N 1
ATOM 4636 C CA . PRO A 1 590 ? -28.340 2.423 11.134 1.00 95.44 590 PRO A CA 1
ATOM 4637 C C . PRO A 1 590 ? -27.245 1.453 10.682 1.00 95.44 590 PRO A C 1
ATOM 4639 O O . PRO A 1 590 ? -27.310 0.911 9.574 1.00 95.44 590 PRO A O 1
ATOM 4642 N N . ALA A 1 591 ? -26.279 1.162 11.554 1.00 95.44 591 ALA A N 1
ATOM 4643 C CA . ALA A 1 591 ? -25.182 0.252 11.225 1.00 95.44 591 ALA A CA 1
ATOM 4644 C C . ALA A 1 591 ? -25.667 -1.145 10.790 1.00 95.44 591 ALA A C 1
ATOM 4646 O O . ALA A 1 591 ? -25.061 -1.778 9.925 1.00 95.44 591 ALA A O 1
ATOM 4647 N N . SER A 1 592 ? -26.789 -1.611 11.347 1.00 96.44 592 SER A N 1
ATOM 4648 C CA . SER A 1 592 ? -27.407 -2.898 11.003 1.00 96.44 592 SER A CA 1
ATOM 4649 C C . SER A 1 592 ? -27.929 -2.963 9.576 1.00 96.44 592 SER A C 1
ATOM 4651 O O . SER A 1 592 ? -27.909 -4.037 8.981 1.00 96.44 592 SER A O 1
ATOM 4653 N N . GLU A 1 593 ? -28.372 -1.836 9.025 1.00 96.94 593 GLU A N 1
ATOM 4654 C CA . GLU A 1 593 ? -28.786 -1.730 7.631 1.00 96.94 593 GLU A CA 1
ATOM 4655 C C . GLU A 1 593 ? -27.562 -1.573 6.731 1.00 96.94 593 GLU A C 1
ATOM 4657 O O . GLU A 1 593 ? -27.402 -2.339 5.782 1.00 96.94 593 GLU A O 1
ATOM 4662 N N . LEU A 1 594 ? -26.660 -0.649 7.083 1.00 96.62 594 LEU A N 1
ATOM 4663 C CA . LEU A 1 594 ? -25.473 -0.342 6.291 1.00 96.62 594 LEU A CA 1
ATOM 4664 C C . LEU A 1 594 ? -24.574 -1.569 6.096 1.00 96.62 594 LEU A C 1
ATOM 4666 O O . LEU A 1 594 ? -24.170 -1.858 4.979 1.00 96.62 594 LEU A O 1
ATOM 4670 N N . PHE A 1 595 ? -24.269 -2.320 7.155 1.00 97.56 595 PHE A N 1
ATOM 4671 C CA . PHE A 1 595 ? -23.293 -3.413 7.086 1.00 97.56 595 PHE A CA 1
ATOM 4672 C C . PHE A 1 595 ? -23.904 -4.796 6.821 1.00 97.56 595 PHE A C 1
ATOM 4674 O O . PHE A 1 595 ? -23.154 -5.770 6.743 1.00 97.56 595 PHE A O 1
ATOM 4681 N N . ALA A 1 596 ? -25.226 -4.915 6.639 1.00 97.88 596 ALA A N 1
ATOM 4682 C CA . ALA A 1 596 ? -25.931 -6.201 6.538 1.00 97.88 596 ALA A CA 1
ATOM 4683 C C . ALA A 1 596 ? -25.289 -7.190 5.544 1.00 97.88 596 ALA A C 1
ATOM 4685 O O . ALA A 1 596 ? -25.170 -8.384 5.833 1.00 97.88 596 ALA A O 1
ATOM 4686 N N . ASP A 1 597 ? -24.839 -6.696 4.388 1.00 98.25 597 ASP A N 1
ATOM 4687 C CA . ASP A 1 597 ? -24.235 -7.520 3.339 1.00 98.25 597 ASP A CA 1
ATOM 4688 C C . ASP A 1 597 ? -22.771 -7.906 3.602 1.00 98.25 597 ASP A C 1
ATOM 4690 O O . ASP A 1 597 ? -22.291 -8.873 3.013 1.00 98.25 597 ASP A O 1
ATOM 4694 N N . LEU A 1 598 ? -22.071 -7.221 4.511 1.00 98.06 598 LEU A N 1
ATOM 4695 C CA . LEU A 1 598 ? -20.696 -7.545 4.915 1.00 98.06 598 LEU A CA 1
ATOM 4696 C C . LEU A 1 598 ? -20.630 -8.472 6.140 1.00 98.06 598 LEU A C 1
ATOM 4698 O O . LEU A 1 598 ? -19.623 -9.140 6.370 1.00 98.06 598 LEU A O 1
ATOM 4702 N N . LEU A 1 599 ? -21.703 -8.575 6.923 1.00 98.19 599 LEU A N 1
ATOM 4703 C CA . LEU A 1 599 ? -21.743 -9.461 8.095 1.00 98.19 599 LEU A CA 1
ATOM 4704 C C . LEU A 1 599 ? -21.860 -10.951 7.718 1.00 98.19 599 LEU A C 1
ATOM 4706 O O . LEU A 1 599 ? -21.726 -11.822 8.571 1.00 98.19 599 LEU A O 1
ATOM 4710 N N . VAL A 1 600 ? -22.068 -11.273 6.437 1.00 97.88 600 VAL A N 1
ATOM 4711 C CA . VAL A 1 600 ? -22.180 -12.659 5.943 1.00 97.88 600 VAL A CA 1
ATOM 4712 C C . VAL A 1 600 ? -20.839 -13.393 5.817 1.00 97.88 600 VAL A C 1
ATOM 4714 O O . VAL A 1 600 ? -20.841 -14.574 5.476 1.00 97.88 600 VAL A O 1
ATOM 4717 N N . PHE A 1 601 ? -19.712 -12.714 6.053 1.00 98.31 601 PHE A N 1
ATOM 4718 C CA . PHE A 1 601 ? -18.356 -13.259 5.939 1.00 98.31 601 PHE A CA 1
ATOM 4719 C C . PHE A 1 601 ? -17.825 -13.665 7.329 1.00 98.31 601 PHE A C 1
ATOM 4721 O O . PHE A 1 601 ? -17.238 -12.837 8.020 1.00 98.31 601 PHE A O 1
ATOM 4728 N N . PRO A 1 602 ? -17.990 -14.920 7.789 1.00 98.06 602 PRO A N 1
ATOM 4729 C CA . PRO A 1 602 ? -17.658 -15.309 9.168 1.00 98.06 602 PRO A CA 1
ATOM 4730 C C . PRO A 1 602 ? -16.149 -15.432 9.442 1.00 98.06 602 PRO A C 1
ATOM 4732 O O . PRO A 1 602 ? -15.733 -15.606 10.590 1.00 98.06 602 PRO A O 1
ATOM 4735 N N . ASN A 1 603 ? -15.323 -15.412 8.391 1.00 98.25 603 ASN A N 1
ATOM 4736 C CA . ASN A 1 603 ? -13.891 -15.704 8.464 1.00 98.25 603 ASN A CA 1
ATOM 4737 C C . ASN A 1 603 ? -12.994 -14.461 8.497 1.00 98.25 603 ASN A C 1
ATOM 4739 O O . ASN A 1 603 ? -11.777 -14.609 8.401 1.00 98.25 603 ASN A O 1
ATOM 4743 N N . ILE A 1 604 ? -13.565 -13.268 8.675 1.00 98.62 604 ILE A N 1
ATOM 4744 C CA . ILE A 1 604 ? -12.795 -12.026 8.765 1.00 98.62 604 ILE A CA 1
ATOM 4745 C C . ILE A 1 604 ? -11.863 -12.057 9.986 1.00 98.62 604 ILE A C 1
ATOM 4747 O O . ILE A 1 604 ? -12.292 -12.231 11.128 1.00 98.62 604 ILE A O 1
ATOM 4751 N N . GLU A 1 605 ? -10.571 -11.891 9.711 1.00 98.56 605 GLU A N 1
ATOM 4752 C CA . GLU A 1 605 ? -9.484 -11.765 10.684 1.00 98.56 605 GLU A CA 1
ATOM 4753 C C . GLU A 1 605 ? -8.983 -10.317 10.763 1.00 98.56 605 GLU A C 1
ATOM 4755 O O . GLU A 1 605 ? -8.689 -9.839 11.856 1.00 98.56 605 GLU A O 1
ATOM 4760 N N . THR A 1 606 ? -8.946 -9.598 9.637 1.00 98.38 606 THR A N 1
ATOM 4761 C CA . THR A 1 606 ? -8.552 -8.182 9.585 1.00 98.38 606 THR A CA 1
ATOM 4762 C C . THR A 1 606 ? -9.634 -7.358 8.897 1.00 98.38 606 THR A C 1
ATOM 4764 O O . THR A 1 606 ? -10.000 -7.648 7.755 1.00 98.38 606 THR A O 1
ATOM 4767 N N . ALA A 1 607 ? -10.110 -6.305 9.560 1.00 98.12 607 ALA A N 1
ATOM 4768 C CA . ALA A 1 607 ? -11.096 -5.382 9.004 1.00 98.12 607 ALA A CA 1
ATOM 4769 C C . ALA A 1 607 ? -10.633 -3.925 9.116 1.00 98.12 607 ALA A C 1
ATOM 4771 O O . ALA A 1 607 ? -10.302 -3.464 10.204 1.00 98.12 607 ALA A O 1
ATOM 4772 N N . ALA A 1 608 ? -10.647 -3.182 8.013 1.00 96.62 608 ALA A N 1
ATOM 4773 C CA . ALA A 1 608 ? -10.391 -1.745 7.997 1.00 96.62 608 ALA A CA 1
ATOM 4774 C C . ALA A 1 608 ? -11.579 -0.998 7.380 1.00 96.62 608 ALA A C 1
ATOM 4776 O O . ALA A 1 608 ? -11.905 -1.175 6.209 1.00 96.62 608 ALA A O 1
ATOM 4777 N N . ILE A 1 609 ? -12.239 -0.171 8.186 1.00 95.75 609 ILE A N 1
ATOM 4778 C CA . ILE A 1 609 ? -13.473 0.523 7.834 1.00 95.75 609 ILE A CA 1
ATOM 4779 C C . ILE A 1 609 ? -13.196 2.024 7.819 1.00 95.75 609 ILE A C 1
ATOM 4781 O O . ILE A 1 609 ? -12.898 2.634 8.848 1.00 95.75 609 ILE A O 1
ATOM 4785 N N . GLY A 1 610 ? -13.263 2.607 6.628 1.00 93.44 610 GLY A N 1
ATOM 4786 C CA . GLY A 1 610 ? -13.186 4.040 6.407 1.00 93.44 610 GLY A CA 1
ATOM 4787 C C . GLY A 1 610 ? -14.504 4.711 6.773 1.00 93.44 610 GLY A C 1
ATOM 4788 O O . GLY A 1 610 ? -15.480 4.523 6.054 1.00 93.44 610 GLY A O 1
ATOM 4789 N N . ILE A 1 611 ? -14.548 5.479 7.859 1.00 92.38 611 ILE A N 1
ATOM 4790 C CA . ILE A 1 611 ? -15.757 6.195 8.289 1.00 92.38 611 ILE A CA 1
ATOM 4791 C C . ILE A 1 611 ? -15.724 7.603 7.704 1.00 92.38 611 ILE A C 1
ATOM 4793 O O . ILE A 1 611 ? -14.902 8.422 8.125 1.00 92.38 611 ILE A O 1
ATOM 4797 N N . LEU A 1 612 ? -16.596 7.857 6.725 1.00 89.88 612 LEU A N 1
ATOM 4798 C CA . LEU A 1 612 ? -16.664 9.128 5.993 1.00 89.88 612 LEU A CA 1
ATOM 4799 C C . LEU A 1 612 ? -17.805 10.057 6.446 1.00 89.88 612 LEU A C 1
ATOM 4801 O O . LEU A 1 612 ? -17.740 11.249 6.168 1.00 89.88 612 LEU A O 1
ATOM 4805 N N . HIS A 1 613 ? -18.813 9.546 7.159 1.00 89.69 613 HIS A N 1
ATOM 4806 C CA . HIS A 1 613 ? -19.936 10.339 7.676 1.00 89.69 613 HIS A CA 1
ATOM 4807 C C . HIS A 1 613 ? -19.735 10.673 9.162 1.00 89.69 613 HIS A C 1
ATOM 4809 O O . HIS A 1 613 ? -19.345 9.800 9.936 1.00 89.69 613 HIS A O 1
ATOM 4815 N N . GLU A 1 614 ? -20.020 11.912 9.574 1.00 87.81 614 GLU A N 1
ATOM 4816 C CA . GLU A 1 614 ? -19.810 12.376 10.958 1.00 87.81 614 GLU A CA 1
ATOM 4817 C C . GLU A 1 614 ? -20.740 11.700 11.975 1.00 87.81 614 GLU A C 1
ATOM 4819 O O . GLU A 1 614 ? -20.277 11.244 13.015 1.00 87.81 614 GLU A O 1
ATOM 4824 N N . ASP A 1 615 ? -22.018 11.530 11.633 1.00 89.25 615 ASP A N 1
ATOM 4825 C CA . ASP A 1 615 ? -23.005 10.830 12.472 1.00 89.25 615 ASP A CA 1
ATOM 4826 C C . ASP A 1 615 ? -23.046 9.303 12.254 1.00 89.25 615 ASP A C 1
ATOM 4828 O O . ASP A 1 615 ? -24.073 8.664 12.492 1.00 89.25 615 ASP A O 1
ATOM 4832 N N . ALA A 1 616 ? -21.980 8.692 11.726 1.00 91.06 616 ALA A N 1
ATOM 4833 C CA . ALA A 1 616 ? -21.965 7.243 11.535 1.00 91.06 616 ALA A CA 1
ATOM 4834 C C . ALA A 1 616 ? -22.066 6.511 12.888 1.00 91.06 616 ALA A C 1
ATOM 4836 O O . ALA A 1 616 ? -21.297 6.776 13.811 1.00 91.06 616 ALA A O 1
ATOM 4837 N N . ASP A 1 617 ? -22.975 5.537 12.990 1.00 94.00 617 ASP A N 1
ATOM 4838 C CA . ASP A 1 617 ? -23.132 4.683 14.175 1.00 94.00 617 ASP A CA 1
ATOM 4839 C C . ASP A 1 617 ? -21.992 3.649 14.268 1.00 94.00 617 ASP A C 1
ATOM 4841 O O . ASP A 1 617 ? -22.153 2.465 13.954 1.00 94.00 617 ASP A O 1
ATOM 4845 N N . VAL A 1 618 ? -20.795 4.105 14.646 1.00 94.50 618 VAL A N 1
ATOM 4846 C CA . VAL A 1 618 ? -19.615 3.232 14.726 1.00 94.50 618 VAL A CA 1
ATOM 4847 C C . VAL A 1 618 ? -19.736 2.224 15.868 1.00 94.50 618 VAL A C 1
ATOM 4849 O O . VAL A 1 618 ? -19.338 1.073 15.707 1.00 94.50 618 VAL A O 1
ATOM 4852 N N . ASP A 1 619 ? -20.335 2.604 16.996 1.00 95.50 619 ASP A N 1
ATOM 4853 C CA . ASP A 1 619 ? -20.545 1.705 18.135 1.00 95.50 619 ASP A CA 1
ATOM 4854 C C . ASP A 1 619 ? -21.451 0.527 17.753 1.00 95.50 619 ASP A C 1
ATOM 4856 O O . ASP A 1 619 ? -21.111 -0.630 18.029 1.00 95.50 619 ASP A O 1
ATOM 4860 N N . GLY A 1 620 ? -22.561 0.801 17.056 1.00 96.25 620 GLY A N 1
ATOM 4861 C CA . GLY A 1 620 ? -23.433 -0.228 16.499 1.00 96.25 620 GLY A CA 1
ATOM 4862 C C . GLY A 1 620 ? -22.722 -1.094 15.460 1.00 96.25 620 GLY A C 1
ATOM 4863 O O . GLY A 1 620 ? -22.886 -2.315 15.461 1.00 96.25 620 GLY A O 1
ATOM 4864 N N . ALA A 1 621 ? -21.874 -0.500 14.613 1.00 96.50 621 ALA A N 1
ATOM 4865 C CA . ALA A 1 621 ? -21.075 -1.253 13.646 1.00 96.50 621 ALA A CA 1
ATOM 4866 C C . ALA A 1 621 ? -20.113 -2.227 14.339 1.00 96.50 621 ALA A C 1
ATOM 4868 O O . ALA A 1 621 ? -20.052 -3.399 13.967 1.00 96.50 621 ALA A O 1
ATOM 4869 N N . VAL A 1 622 ? -19.407 -1.778 15.380 1.00 97.06 622 VAL A N 1
ATOM 4870 C CA . VAL A 1 622 ? -18.493 -2.620 16.162 1.00 97.06 622 VAL A CA 1
ATOM 4871 C C . VAL A 1 622 ? -19.248 -3.760 16.848 1.00 97.06 622 VAL A C 1
ATOM 4873 O O . VAL A 1 622 ? -18.797 -4.907 16.805 1.00 97.06 622 VAL A O 1
ATOM 4876 N N . ASP A 1 623 ? -20.407 -3.488 17.451 1.00 97.62 623 ASP A N 1
ATOM 4877 C CA . ASP A 1 623 ? -21.228 -4.526 18.082 1.00 97.62 623 ASP A CA 1
ATOM 4878 C C . ASP A 1 623 ? -21.612 -5.624 17.073 1.00 97.62 623 ASP A C 1
ATOM 4880 O O . ASP A 1 623 ? -21.318 -6.801 17.296 1.00 97.62 623 ASP A O 1
ATOM 4884 N N . LEU A 1 624 ? -22.146 -5.242 15.912 1.00 98.00 624 LEU A N 1
ATOM 4885 C CA . LEU A 1 624 ? -22.542 -6.175 14.853 1.00 98.00 624 LEU A CA 1
ATOM 4886 C C . LEU A 1 624 ? -21.358 -6.961 14.273 1.00 98.00 624 LEU A C 1
ATOM 4888 O O . LEU A 1 624 ? -21.435 -8.177 14.097 1.00 98.00 624 LEU A O 1
ATOM 4892 N N . MET A 1 625 ? -20.248 -6.280 13.980 1.00 98.19 625 MET A N 1
ATOM 4893 C CA . MET A 1 625 ? -19.054 -6.894 13.392 1.00 98.19 625 MET A CA 1
ATOM 4894 C C . MET A 1 625 ? -18.423 -7.915 14.335 1.00 98.19 625 MET A C 1
ATOM 4896 O O . MET A 1 625 ? -18.036 -8.996 13.910 1.00 98.19 625 MET A O 1
ATOM 4900 N N . THR A 1 626 ? -18.346 -7.611 15.628 1.00 97.56 626 THR A N 1
ATOM 4901 C CA . THR A 1 626 ? -17.779 -8.540 16.619 1.00 97.56 626 THR A CA 1
ATOM 4902 C C . THR A 1 626 ? -18.675 -9.746 16.890 1.00 97.56 626 THR A C 1
ATOM 4904 O O . THR A 1 626 ? -18.170 -10.800 17.274 1.00 97.56 626 THR A O 1
ATOM 4907 N N . GLU A 1 627 ? -19.989 -9.624 16.677 1.00 97.94 627 GLU A N 1
ATOM 4908 C CA . GLU A 1 627 ? -20.904 -10.769 16.665 1.00 97.94 627 GLU A CA 1
ATOM 4909 C C . GLU A 1 627 ? -20.697 -11.638 15.417 1.00 97.94 627 GLU A C 1
ATOM 4911 O O . GLU A 1 627 ? -20.606 -12.863 15.521 1.00 97.94 627 GLU A O 1
ATOM 4916 N N . ALA A 1 628 ? -20.575 -11.014 14.244 1.00 97.75 628 ALA A N 1
ATOM 4917 C CA . ALA A 1 628 ? -20.433 -11.716 12.972 1.00 97.75 628 ALA A CA 1
ATOM 4918 C C . ALA A 1 628 ? -19.038 -12.331 12.747 1.00 97.75 628 ALA A C 1
ATOM 4920 O O . ALA A 1 628 ? -18.919 -13.343 12.052 1.00 97.75 628 ALA A O 1
ATOM 4921 N N . TRP A 1 629 ? -17.981 -11.737 13.312 1.00 98.19 629 TRP A N 1
ATOM 4922 C CA . TRP A 1 629 ? -16.580 -12.062 13.018 1.00 98.19 629 TRP A CA 1
ATOM 4923 C C . TRP A 1 629 ? -15.831 -12.583 14.256 1.00 98.19 629 TRP A C 1
ATOM 4925 O O . TRP A 1 629 ? -14.942 -11.920 14.798 1.00 98.19 629 TRP A O 1
ATOM 4935 N N . PRO A 1 630 ? -16.109 -13.818 14.709 1.00 96.44 630 PRO A N 1
ATOM 4936 C CA . PRO A 1 630 ? -15.479 -14.384 15.906 1.00 96.44 630 PRO A CA 1
ATOM 4937 C C . PRO A 1 630 ? -13.966 -14.634 15.755 1.00 96.44 630 PRO A C 1
ATOM 4939 O O . PRO A 1 630 ? -13.279 -14.916 16.739 1.00 96.44 630 PRO A O 1
ATOM 4942 N N . LYS A 1 631 ? -13.430 -14.569 14.526 1.00 97.88 631 LYS A N 1
ATOM 4943 C CA . LYS A 1 631 ? -12.007 -14.781 14.214 1.00 97.88 631 LYS A CA 1
ATOM 4944 C C . LYS A 1 631 ? -11.182 -13.494 14.158 1.00 97.88 631 LYS A C 1
ATOM 4946 O O . LYS A 1 631 ? -9.987 -13.592 13.893 1.00 97.88 631 LYS A O 1
ATOM 4951 N N . LEU A 1 632 ? -11.791 -12.342 14.431 1.00 98.44 632 LEU A N 1
ATOM 4952 C CA . LEU A 1 632 ? -11.162 -11.030 14.331 1.00 98.44 632 LEU A CA 1
ATOM 4953 C C . LEU A 1 632 ? -9.879 -10.936 15.178 1.00 98.44 632 LEU A C 1
ATOM 4955 O O . LEU A 1 632 ? -9.888 -11.207 16.383 1.00 98.44 632 LEU A O 1
ATOM 4959 N N . VAL A 1 633 ? -8.791 -10.546 14.518 1.00 98.06 633 VAL A N 1
ATOM 4960 C CA . VAL A 1 633 ? -7.449 -10.304 15.067 1.00 98.06 633 VAL A CA 1
ATOM 4961 C C . VAL A 1 633 ? -7.147 -8.808 15.065 1.00 98.06 633 VAL A C 1
ATOM 4963 O O . VAL A 1 633 ? -6.642 -8.279 16.053 1.00 98.06 633 VAL A O 1
ATOM 4966 N N . GLU A 1 634 ? -7.500 -8.108 13.988 1.00 98.00 634 GLU A N 1
ATOM 4967 C CA . GLU A 1 634 ? -7.208 -6.686 13.820 1.00 98.00 634 GLU A CA 1
ATOM 4968 C C . GLU A 1 634 ? -8.440 -5.935 13.316 1.00 98.00 634 GLU A C 1
ATOM 4970 O O . GLU A 1 634 ? -9.099 -6.365 12.365 1.00 98.00 634 GLU A O 1
ATOM 4975 N N . ILE A 1 635 ? -8.735 -4.784 13.921 1.00 97.69 635 ILE A N 1
ATOM 4976 C CA . ILE A 1 635 ? -9.783 -3.891 13.428 1.00 97.69 635 ILE A CA 1
ATOM 4977 C C . ILE A 1 635 ? -9.342 -2.431 13.436 1.00 97.69 635 ILE A C 1
ATOM 4979 O O . ILE A 1 635 ? -8.741 -1.948 14.398 1.00 97.69 635 ILE A O 1
ATOM 4983 N N . TYR A 1 636 ? -9.656 -1.732 12.350 1.00 96.12 636 TYR A N 1
ATOM 4984 C CA . TYR A 1 636 ? -9.315 -0.334 12.135 1.00 96.12 636 TYR A CA 1
ATOM 4985 C C . TYR A 1 636 ? -10.570 0.448 11.761 1.00 96.12 636 TYR A C 1
ATOM 4987 O O . TYR A 1 636 ? -11.193 0.165 10.743 1.00 96.12 636 TYR A O 1
ATOM 4995 N N . PHE A 1 637 ? -10.894 1.471 12.541 1.00 94.81 637 PHE A N 1
ATOM 4996 C CA . PHE A 1 637 ? -11.865 2.501 12.190 1.00 94.81 637 PHE A CA 1
ATOM 4997 C C . PHE A 1 637 ? -11.098 3.763 11.844 1.00 94.81 637 PHE A C 1
ATOM 4999 O O . PHE A 1 637 ? -10.571 4.460 12.718 1.00 94.81 637 PHE A O 1
ATOM 5006 N N . VAL A 1 638 ? -10.975 4.006 10.544 1.00 90.31 638 VAL A N 1
ATOM 5007 C CA . VAL A 1 638 ? -10.174 5.098 10.008 1.00 90.31 638 VAL A CA 1
ATOM 5008 C C . VAL A 1 638 ? -11.119 6.167 9.494 1.00 90.31 638 VAL A C 1
ATOM 5010 O O . VAL A 1 638 ? -11.748 5.996 8.460 1.00 90.31 638 VAL A O 1
ATOM 5013 N N . THR A 1 639 ? -11.195 7.302 10.170 1.00 84.56 639 THR A N 1
ATOM 5014 C CA . THR A 1 639 ? -11.666 8.514 9.498 1.00 84.56 639 THR A CA 1
ATOM 5015 C C . THR A 1 639 ? -10.483 9.103 8.750 1.00 84.56 639 THR A C 1
ATOM 5017 O O . THR A 1 639 ? -9.423 9.294 9.366 1.00 84.56 639 THR A O 1
ATOM 5020 N N . PRO A 1 640 ? -10.597 9.338 7.434 1.00 70.69 640 PRO A N 1
ATOM 5021 C CA . PRO A 1 640 ? -9.538 10.027 6.732 1.00 70.69 640 PRO A CA 1
ATOM 5022 C C . PRO A 1 640 ? -9.338 11.397 7.384 1.00 70.69 640 PRO A C 1
ATOM 5024 O O . PRO A 1 640 ? -10.326 12.046 7.736 1.00 70.69 640 PRO A O 1
ATOM 5027 N N . PRO A 1 641 ? -8.096 11.884 7.569 1.00 63.44 641 PRO A N 1
ATOM 5028 C CA . PRO A 1 641 ? -7.916 13.312 7.742 1.00 63.44 641 PRO A CA 1
ATOM 5029 C C . PRO A 1 641 ? -8.675 13.951 6.588 1.00 63.44 641 PRO A C 1
ATOM 5031 O O . PRO A 1 641 ? -8.385 13.628 5.438 1.00 63.44 641 PRO A O 1
ATOM 5034 N N . VAL A 1 642 ? -9.687 14.763 6.892 1.00 53.88 642 VAL A N 1
ATOM 5035 C CA . VAL A 1 642 ? -10.419 15.502 5.872 1.00 53.88 642 VAL A CA 1
ATOM 5036 C C . VAL A 1 642 ? -9.369 16.360 5.178 1.00 53.88 642 VAL A C 1
ATOM 5038 O O . VAL A 1 642 ? -8.979 17.418 5.673 1.00 53.88 642 VAL A O 1
ATOM 5041 N N . ILE A 1 643 ? -8.830 15.856 4.068 1.00 47.94 643 ILE A N 1
ATOM 5042 C CA . ILE A 1 643 ? -8.077 16.644 3.114 1.00 47.94 643 ILE A CA 1
ATOM 5043 C C . ILE A 1 643 ? -9.184 17.381 2.385 1.00 47.94 643 ILE A C 1
ATOM 5045 O O . ILE A 1 643 ? -9.532 17.056 1.256 1.00 47.94 643 ILE A O 1
ATOM 5049 N N . THR A 1 644 ? -9.786 18.362 3.060 1.00 42.94 644 THR A N 1
ATOM 5050 C CA . THR A 1 644 ? -10.380 19.459 2.328 1.00 42.94 644 THR A CA 1
ATOM 5051 C C . THR A 1 644 ? -9.218 19.977 1.509 1.00 42.94 644 THR A C 1
ATOM 5053 O O . THR A 1 644 ? -8.269 20.558 2.038 1.00 42.94 644 THR A O 1
ATOM 5056 N N . LEU A 1 645 ? -9.213 19.637 0.219 1.00 43.03 645 LEU A N 1
ATOM 5057 C CA . LEU A 1 645 ? -8.369 20.307 -0.742 1.00 43.03 645 LEU A CA 1
ATOM 5058 C C . LEU A 1 645 ? -8.594 21.785 -0.444 1.00 43.03 645 LEU A C 1
ATOM 5060 O O . LEU A 1 645 ? -9.701 22.292 -0.618 1.00 43.03 645 LEU A O 1
ATOM 5064 N N . GLU A 1 646 ? -7.573 22.452 0.096 1.00 41.47 646 GLU A N 1
ATOM 5065 C CA . GLU A 1 646 ? -7.599 23.851 0.539 1.00 41.47 646 GLU A CA 1
ATOM 5066 C C . GLU A 1 646 ? -7.806 24.820 -0.648 1.00 41.47 646 GLU A C 1
ATOM 5068 O O . GLU A 1 646 ? -7.394 25.979 -0.604 1.00 41.47 646 GLU A O 1
ATOM 5073 N N . LEU A 1 647 ? -8.436 24.358 -1.732 1.00 42.16 647 LEU A N 1
ATOM 5074 C CA . LEU A 1 647 ? -8.748 25.088 -2.946 1.00 42.16 647 LEU A CA 1
ATOM 5075 C C . LEU A 1 647 ? -9.616 26.321 -2.671 1.00 42.16 647 LEU A C 1
ATOM 5077 O O . LEU A 1 647 ? -9.568 27.253 -3.467 1.00 42.16 647 LEU A O 1
ATOM 5081 N N . GLU A 1 648 ? -10.29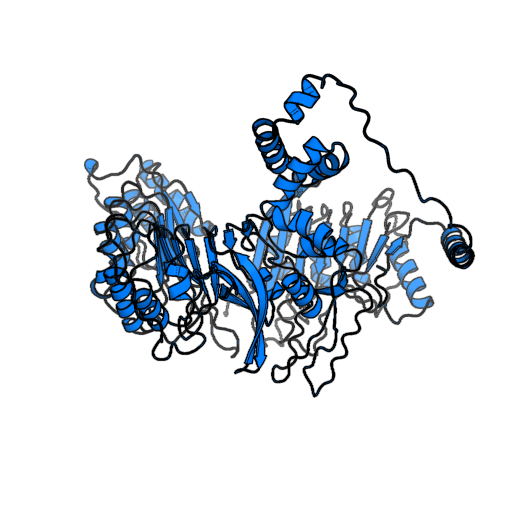8 26.411 -1.522 1.00 40.50 648 GLU A N 1
ATOM 5082 C CA . GLU A 1 648 ? -11.078 27.601 -1.155 1.00 40.50 648 GLU A CA 1
ATOM 5083 C C . GLU A 1 648 ? -10.919 28.065 0.305 1.00 40.50 648 GLU A C 1
ATOM 5085 O O . GLU A 1 648 ? -11.865 28.548 0.907 1.00 40.50 648 GLU A O 1
ATOM 5090 N N . GLY A 1 649 ? -9.728 27.976 0.910 1.00 44.91 649 GLY A N 1
ATOM 5091 C CA . GLY A 1 649 ? -9.301 28.863 2.016 1.00 44.91 649 GLY A CA 1
ATOM 5092 C C . GLY A 1 649 ? -10.215 29.094 3.246 1.00 44.91 649 GLY A C 1
ATOM 5093 O O . GLY A 1 649 ? -9.976 30.064 3.971 1.00 44.91 649 GLY A O 1
ATOM 5094 N N . GLN A 1 650 ? -11.239 28.272 3.502 1.00 45.19 650 GLN A N 1
ATOM 5095 C CA . GLN A 1 650 ? -12.221 28.488 4.579 1.00 45.19 650 GLN A CA 1
ATOM 5096 C C . GLN A 1 650 ? -12.699 27.228 5.312 1.00 45.19 650 GLN A C 1
ATOM 5098 O O . GLN A 1 650 ? -13.432 27.363 6.291 1.00 45.19 650 GLN A O 1
ATOM 5103 N N . ALA A 1 651 ? -12.273 26.023 4.934 1.00 45.03 651 ALA A N 1
ATOM 5104 C CA . ALA A 1 651 ? -12.641 24.837 5.699 1.00 45.03 651 ALA A CA 1
ATOM 5105 C C . ALA A 1 651 ? -11.805 24.769 6.988 1.00 45.03 651 ALA A C 1
ATOM 5107 O O . ALA A 1 651 ? -10.612 24.464 6.961 1.00 45.03 651 ALA A O 1
ATOM 5108 N N . GLN A 1 652 ? -12.420 25.085 8.133 1.00 52.19 652 GLN A N 1
ATOM 5109 C CA . GLN A 1 652 ? -11.883 24.642 9.418 1.00 52.19 652 GLN A CA 1
ATOM 5110 C C . GLN A 1 652 ? -11.754 23.111 9.367 1.00 52.19 652 GLN A C 1
ATOM 5112 O O . GLN A 1 652 ? -12.653 22.471 8.817 1.00 52.19 652 GLN A O 1
ATOM 5117 N N . PRO A 1 653 ? -10.679 22.507 9.916 1.00 53.59 653 PRO A N 1
ATOM 5118 C CA . PRO A 1 653 ? -10.693 21.072 10.163 1.00 53.59 653 PRO A CA 1
ATOM 5119 C C . PRO A 1 653 ? -11.962 20.794 10.965 1.00 53.59 653 PRO A C 1
ATOM 5121 O O . PRO A 1 653 ? -12.158 21.419 12.008 1.00 53.59 653 PRO A O 1
ATOM 5124 N N . GLN A 1 654 ? -12.855 19.957 10.444 1.00 56.88 654 GLN A N 1
ATOM 5125 C CA . GLN A 1 654 ? -14.054 19.557 11.167 1.00 56.88 654 GLN A CA 1
ATOM 5126 C C . GLN A 1 654 ? -13.589 18.773 12.401 1.00 56.88 654 GLN A C 1
ATOM 5128 O O . GLN A 1 654 ? -13.323 17.578 12.336 1.00 56.88 654 GLN A O 1
ATOM 5133 N N . THR A 1 655 ? -13.394 19.467 13.524 1.00 57.81 655 THR A N 1
ATOM 5134 C CA . THR A 1 655 ? -12.933 18.919 14.809 1.00 57.81 655 THR A CA 1
ATOM 5135 C C . THR A 1 655 ? -14.044 18.135 15.512 1.00 57.81 655 THR A C 1
ATOM 5137 O O . THR A 1 655 ? -14.267 18.323 16.700 1.00 57.81 655 THR A O 1
ATOM 5140 N N . GLY A 1 656 ? -14.783 17.306 14.777 1.00 66.31 656 GLY A N 1
ATOM 5141 C CA . GLY A 1 656 ? -15.980 16.638 15.289 1.00 66.31 656 GLY A CA 1
ATOM 5142 C C . GLY A 1 656 ? -16.261 15.252 14.720 1.00 66.31 656 GLY A C 1
ATOM 5143 O O . GLY A 1 656 ? -17.193 14.615 15.194 1.00 66.31 656 GLY A O 1
ATOM 5144 N N . MET A 1 657 ? -15.480 14.742 13.757 1.00 73.81 657 MET A N 1
ATOM 5145 C CA . MET A 1 657 ? -15.643 13.342 13.347 1.00 73.81 657 MET A CA 1
ATOM 5146 C C . MET A 1 657 ? -15.078 12.420 14.428 1.00 73.81 657 MET A C 1
ATOM 5148 O O . MET A 1 657 ? -13.881 12.128 14.467 1.00 73.81 657 MET A O 1
ATOM 5152 N N . HIS A 1 658 ? -15.955 11.973 15.319 1.00 68.88 658 HIS A N 1
ATOM 5153 C CA . HIS A 1 658 ? -15.667 10.919 16.277 1.00 68.88 658 HIS A CA 1
ATOM 5154 C C . HIS A 1 658 ? -15.909 9.558 15.617 1.00 68.88 658 HIS A C 1
ATOM 5156 O O . HIS A 1 658 ? -16.954 9.323 15.023 1.00 68.88 658 HIS A O 1
ATOM 5162 N N . CYS A 1 659 ? -14.951 8.636 15.728 1.00 78.25 659 CYS A N 1
ATOM 5163 C CA . CYS A 1 659 ? -15.035 7.306 15.112 1.00 78.25 659 CYS A CA 1
ATOM 5164 C C . CYS A 1 659 ? -15.612 6.260 16.075 1.00 78.25 659 CYS A C 1
ATOM 5166 O O . CYS A 1 659 ? -15.241 5.094 15.988 1.00 78.25 659 CYS A O 1
ATOM 5168 N N . GLY A 1 660 ? -16.457 6.668 17.020 1.00 87.88 660 GLY A N 1
ATOM 5169 C CA . GLY A 1 660 ? -17.009 5.808 18.068 1.00 87.88 660 GLY A CA 1
ATOM 5170 C C . GLY A 1 660 ? -16.650 6.263 19.479 1.00 87.88 660 GLY A C 1
ATOM 5171 O O . GLY A 1 660 ? -15.780 7.114 19.688 1.00 87.88 660 GLY A O 1
ATOM 5172 N N . THR A 1 661 ? -17.340 5.691 20.459 1.00 94.31 661 THR A N 1
ATOM 5173 C CA . THR A 1 661 ? -17.155 5.982 21.883 1.00 94.31 661 THR A CA 1
ATOM 5174 C C . THR A 1 661 ? -16.311 4.903 22.562 1.00 94.31 661 THR A C 1
ATOM 5176 O O . THR A 1 661 ? -16.027 3.840 22.002 1.00 94.31 661 THR A O 1
ATOM 5179 N N . LEU A 1 662 ? -15.931 5.122 23.826 1.00 93.69 662 LEU A N 1
ATOM 5180 C CA . LEU A 1 662 ? -15.325 4.059 24.638 1.00 93.69 662 LEU A CA 1
ATOM 5181 C C . LEU A 1 662 ? -16.210 2.801 24.737 1.00 93.69 662 LEU A C 1
ATOM 5183 O O . LEU A 1 662 ? -15.669 1.701 24.865 1.00 93.69 662 LEU A O 1
ATOM 5187 N N . GLN A 1 663 ? -17.540 2.926 24.637 1.00 95.75 663 GLN A N 1
ATOM 5188 C CA . GLN A 1 663 ? -18.467 1.793 24.722 1.00 95.75 663 GLN A CA 1
ATOM 5189 C C . GLN A 1 663 ? -18.223 0.753 23.620 1.00 95.75 663 GLN A C 1
ATOM 5191 O O . GLN A 1 663 ? -18.382 -0.443 23.880 1.00 95.75 663 GLN A O 1
ATOM 5196 N N . ALA A 1 664 ? -17.754 1.170 22.440 1.00 95.81 664 ALA A N 1
ATOM 5197 C CA . ALA A 1 664 ? -17.415 0.274 21.334 1.00 95.81 664 ALA A CA 1
ATOM 5198 C C . ALA A 1 664 ? -16.361 -0.789 21.704 1.00 95.81 664 ALA A C 1
ATOM 5200 O O . ALA A 1 664 ? -16.310 -1.866 21.112 1.00 95.81 664 ALA A O 1
ATOM 5201 N N . LEU A 1 665 ? -15.529 -0.542 22.722 1.00 96.12 665 LEU A N 1
ATOM 5202 C CA . LEU A 1 665 ? -14.514 -1.502 23.169 1.00 96.12 665 LEU A CA 1
ATOM 5203 C C . LEU A 1 665 ? -15.112 -2.712 23.905 1.00 96.12 665 LEU A C 1
ATOM 5205 O O . LEU A 1 665 ? -14.492 -3.776 23.945 1.00 96.12 665 LEU A O 1
ATOM 5209 N N . ALA A 1 666 ? -16.312 -2.577 24.477 1.00 95.88 666 ALA A N 1
ATOM 5210 C CA . ALA A 1 666 ? -16.970 -3.632 25.244 1.00 95.88 666 ALA A CA 1
ATOM 5211 C C . ALA A 1 666 ? -17.246 -4.914 24.426 1.00 95.88 666 ALA A C 1
ATOM 5213 O O . ALA A 1 666 ? -16.820 -5.993 24.856 1.00 95.88 666 ALA A O 1
ATOM 5214 N N . PRO A 1 667 ? -17.928 -4.858 23.264 1.00 96.44 667 PRO A N 1
ATOM 5215 C CA . PRO A 1 667 ? -18.196 -6.056 22.470 1.00 96.44 667 PRO A CA 1
ATOM 5216 C C . PRO A 1 667 ? -16.916 -6.680 21.885 1.00 96.44 667 PRO A C 1
ATOM 5218 O O . PRO A 1 667 ? -16.772 -7.903 21.931 1.00 96.44 667 PRO A O 1
ATOM 5221 N N . LEU A 1 668 ? -15.929 -5.871 21.475 1.00 94.88 668 LEU A N 1
ATOM 5222 C CA . LEU A 1 668 ? -14.595 -6.344 21.061 1.00 94.88 668 LEU A CA 1
ATOM 5223 C C . LEU A 1 668 ? -13.925 -7.179 22.154 1.00 94.88 668 LEU A C 1
ATOM 5225 O O . LEU A 1 668 ? -13.353 -8.247 21.906 1.00 94.88 668 LEU A O 1
ATOM 5229 N N . ALA A 1 669 ? -14.013 -6.708 23.394 1.00 92.50 669 ALA A N 1
ATOM 5230 C CA . ALA A 1 669 ? -13.390 -7.404 24.495 1.00 92.50 669 ALA A CA 1
ATOM 5231 C C . ALA A 1 669 ? -14.060 -8.736 24.833 1.00 92.50 669 ALA A C 1
ATOM 5233 O O . ALA A 1 669 ? -13.345 -9.649 25.236 1.00 92.50 669 ALA A O 1
ATOM 5234 N N . ARG A 1 670 ? -15.381 -8.841 24.649 1.00 93.19 670 ARG A N 1
ATOM 5235 C CA . ARG A 1 670 ? -16.185 -10.017 25.016 1.00 93.19 670 ARG A CA 1
ATOM 5236 C C . ARG A 1 670 ? -16.307 -11.066 23.916 1.00 93.19 670 ARG A C 1
ATOM 5238 O O . ARG A 1 670 ? -16.448 -12.241 24.230 1.00 93.19 670 ARG A O 1
ATOM 5245 N N . ARG A 1 671 ? -16.305 -10.668 22.641 1.00 95.06 671 ARG A N 1
ATOM 5246 C CA . ARG A 1 671 ? -16.636 -11.572 21.522 1.00 95.06 671 ARG A CA 1
ATOM 5247 C C . ARG A 1 671 ? -15.441 -11.970 20.658 1.00 95.06 671 ARG A C 1
ATOM 5249 O O . ARG A 1 671 ? -15.528 -12.967 19.949 1.00 95.06 671 ARG A O 1
ATOM 5256 N N . CYS A 1 672 ? -14.314 -11.257 20.746 1.00 96.56 672 CYS A N 1
ATOM 5257 C CA . CYS A 1 672 ? -13.156 -11.475 19.870 1.00 96.56 672 CYS A CA 1
ATOM 5258 C C . CYS A 1 672 ? -11.939 -12.034 20.638 1.00 96.56 672 CYS A C 1
ATOM 5260 O O . CYS A 1 672 ? -11.021 -11.281 20.981 1.00 96.56 672 CYS A O 1
ATOM 5262 N N . PRO A 1 673 ? -11.869 -13.354 20.900 1.00 95.50 673 PRO A N 1
ATOM 5263 C CA . PRO A 1 673 ? -10.793 -13.961 21.693 1.00 95.50 673 PRO A CA 1
ATOM 5264 C C . PRO A 1 673 ? -9.402 -13.851 21.066 1.00 95.50 673 PRO A C 1
ATOM 5266 O O . PRO A 1 673 ? -8.407 -13.936 21.781 1.00 95.50 673 PRO A O 1
ATOM 5269 N N . ARG A 1 674 ? -9.323 -13.645 19.748 1.00 96.50 674 ARG A N 1
ATOM 5270 C CA . ARG A 1 674 ? -8.064 -13.526 18.998 1.00 96.50 674 ARG A CA 1
ATOM 5271 C C . ARG A 1 674 ? -7.624 -12.083 18.755 1.00 96.50 674 ARG A C 1
ATOM 5273 O O . ARG A 1 674 ? -6.638 -11.884 18.063 1.00 96.50 674 ARG A O 1
ATOM 5280 N N . LEU A 1 675 ? -8.346 -11.098 19.288 1.00 97.50 675 LEU A N 1
ATOM 5281 C CA . LEU A 1 675 ? -8.073 -9.691 19.019 1.00 97.50 675 LEU A CA 1
ATOM 5282 C C . LEU A 1 675 ? -6.689 -9.288 19.550 1.00 97.50 675 LEU A C 1
ATOM 5284 O O . LEU A 1 675 ? -6.401 -9.451 20.734 1.00 97.50 675 LEU A O 1
ATOM 5288 N N . GLU A 1 676 ? -5.855 -8.736 18.678 1.00 97.12 676 GLU A N 1
ATOM 5289 C CA . GLU A 1 676 ? -4.500 -8.272 18.982 1.00 97.12 676 GLU A CA 1
ATOM 5290 C C . GLU A 1 676 ? -4.359 -6.761 18.783 1.00 97.12 676 GLU A C 1
ATOM 5292 O O . GLU A 1 676 ? -3.622 -6.112 19.527 1.00 97.12 676 GLU A O 1
ATOM 5297 N N . LEU A 1 677 ? -5.085 -6.171 17.828 1.00 96.62 677 LEU A N 1
ATOM 5298 C CA . LEU A 1 677 ? -4.973 -4.750 17.507 1.00 96.62 677 LEU A CA 1
ATOM 5299 C C . LEU A 1 677 ? -6.338 -4.105 17.266 1.00 96.62 677 LEU A C 1
ATOM 5301 O O . LEU A 1 677 ? -7.145 -4.579 16.468 1.00 96.62 677 LEU A O 1
ATOM 5305 N N . VAL A 1 678 ? -6.558 -2.971 17.925 1.00 96.88 678 VAL A N 1
ATOM 5306 C CA . VAL A 1 678 ? -7.724 -2.109 17.723 1.00 96.88 678 VAL A CA 1
ATOM 5307 C C . VAL A 1 678 ? -7.241 -0.704 17.417 1.00 96.88 678 VAL A C 1
ATOM 5309 O O . VAL A 1 678 ? -6.455 -0.142 18.179 1.00 96.88 678 VAL A O 1
ATOM 5312 N N . THR A 1 679 ? -7.718 -0.129 16.320 1.00 95.00 679 THR A N 1
ATOM 5313 C CA . THR A 1 679 ? -7.368 1.228 15.906 1.00 95.00 679 THR A CA 1
ATOM 5314 C C . THR A 1 679 ? -8.610 2.082 15.716 1.00 95.00 679 THR A C 1
ATOM 5316 O O . THR A 1 679 ? -9.516 1.693 14.988 1.00 95.00 679 THR A O 1
ATOM 5319 N N . PHE A 1 680 ? -8.603 3.274 16.307 1.00 94.19 680 PHE A N 1
ATOM 5320 C CA . PHE A 1 680 ? -9.582 4.331 16.073 1.00 94.19 680 PHE A CA 1
ATOM 5321 C C . PHE A 1 680 ? -8.857 5.627 15.694 1.00 94.19 680 PHE A C 1
ATOM 5323 O O . PHE A 1 680 ? -7.878 6.009 16.348 1.00 94.19 680 PHE A O 1
ATOM 5330 N N . THR A 1 681 ? -9.328 6.339 14.665 1.00 90.06 681 THR A N 1
ATOM 5331 C CA . THR A 1 681 ? -8.812 7.692 14.390 1.00 90.06 681 THR A CA 1
ATOM 5332 C C . THR A 1 681 ? -9.167 8.641 15.536 1.00 90.06 681 THR A C 1
ATOM 5334 O O . THR A 1 681 ? -8.287 9.314 16.067 1.00 90.06 681 THR A O 1
ATOM 5337 N N . ALA A 1 682 ? -10.417 8.646 15.986 1.00 88.44 682 ALA A N 1
ATOM 5338 C CA . ALA A 1 682 ? -10.844 9.422 17.141 1.00 88.44 682 ALA A CA 1
ATOM 5339 C C . ALA A 1 682 ? -11.782 8.592 18.017 1.00 88.44 682 ALA A C 1
ATOM 5341 O O . ALA A 1 682 ? -12.698 7.961 17.498 1.00 88.44 682 ALA A O 1
ATOM 5342 N N . LEU A 1 683 ? -11.557 8.605 19.332 1.00 90.81 683 LEU A N 1
ATOM 5343 C CA . LEU A 1 683 ? -12.506 8.067 20.309 1.00 90.81 683 LEU A CA 1
ATOM 5344 C C . LEU A 1 683 ? -13.157 9.219 21.064 1.00 90.81 683 LEU A C 1
ATOM 5346 O O . LEU A 1 683 ? -12.458 10.063 21.632 1.00 90.81 683 LEU A O 1
ATOM 5350 N N . ASP A 1 684 ? -14.483 9.229 21.089 1.00 90.81 684 ASP A N 1
ATOM 5351 C CA . ASP A 1 684 ? -15.244 10.113 21.957 1.00 90.81 684 ASP A CA 1
ATOM 5352 C C . ASP A 1 684 ? -15.160 9.620 23.412 1.00 90.81 684 ASP A C 1
ATOM 5354 O O . ASP A 1 684 ? -15.474 8.468 23.730 1.00 90.81 684 ASP A O 1
ATOM 5358 N N . MET A 1 685 ? -14.693 10.504 24.298 1.00 89.06 685 MET A N 1
ATOM 5359 C CA . MET A 1 685 ? -14.607 10.275 25.743 1.00 89.06 685 MET A CA 1
ATOM 5360 C C . MET A 1 685 ? -15.453 11.271 26.550 1.00 89.06 685 MET A C 1
ATOM 5362 O O . MET A 1 685 ? -15.265 11.385 27.765 1.00 89.06 685 MET A O 1
ATOM 5366 N N . THR A 1 686 ? -16.371 11.994 25.903 1.00 89.81 686 THR A N 1
ATOM 5367 C CA . THR A 1 686 ? -17.328 12.883 26.578 1.00 89.81 686 THR A CA 1
ATOM 5368 C C . THR A 1 686 ? -18.256 12.078 27.493 1.00 89.81 686 THR A C 1
ATOM 5370 O O . THR A 1 686 ? -18.414 12.406 28.673 1.00 89.81 686 THR A O 1
ATOM 5373 N N . GLU A 1 687 ? -18.765 10.950 26.997 1.00 90.25 687 GLU A N 1
ATOM 5374 C CA . GLU A 1 687 ? -19.573 9.993 27.747 1.00 90.25 687 GLU A CA 1
ATOM 5375 C C . GLU A 1 687 ? -18.781 8.714 28.033 1.00 90.25 687 GLU A C 1
ATOM 5377 O O . GLU A 1 687 ? -18.676 7.801 27.218 1.00 90.25 687 GLU A O 1
ATOM 5382 N N . VAL A 1 688 ? -18.200 8.637 29.233 1.00 94.25 688 VAL A N 1
ATOM 5383 C CA . VAL A 1 688 ? -17.487 7.433 29.671 1.00 94.25 688 VAL A CA 1
ATOM 5384 C C . VAL A 1 688 ? -18.469 6.427 30.280 1.00 94.25 688 VAL A C 1
ATOM 5386 O O . VAL A 1 688 ? -19.098 6.762 31.292 1.00 94.25 688 VAL A O 1
ATOM 5389 N N . PRO A 1 689 ? -18.563 5.192 29.753 1.00 95.62 689 PRO A N 1
ATOM 5390 C CA . PRO A 1 689 ? -19.483 4.195 30.284 1.00 95.62 689 PRO A CA 1
ATOM 5391 C C . PRO A 1 689 ? -19.120 3.734 31.698 1.00 95.62 689 PRO A C 1
ATOM 5393 O O . PRO A 1 689 ? -17.974 3.832 32.148 1.00 95.62 689 PRO A O 1
ATOM 5396 N N . ALA A 1 690 ? -20.106 3.183 32.408 1.00 95.81 690 ALA A N 1
ATOM 5397 C CA . ALA A 1 690 ? -19.858 2.526 33.685 1.00 95.81 690 ALA A CA 1
ATOM 5398 C C . ALA A 1 690 ? -19.014 1.249 33.486 1.00 95.81 690 ALA A C 1
ATOM 5400 O O . ALA A 1 690 ? -19.182 0.570 32.470 1.00 95.81 690 ALA A O 1
ATOM 5401 N N . PRO A 1 691 ? -18.139 0.887 34.446 1.00 95.56 691 PRO A N 1
ATOM 5402 C CA . PRO A 1 691 ? -17.409 -0.375 34.403 1.00 95.56 691 PRO A CA 1
ATOM 5403 C C . PRO A 1 691 ? -18.349 -1.569 34.214 1.00 95.56 691 PRO A C 1
ATOM 5405 O O . PRO A 1 691 ? -19.412 -1.640 34.830 1.00 95.56 691 PRO A O 1
ATOM 5408 N N . LEU A 1 692 ? -17.949 -2.505 33.360 1.00 93.38 692 LEU A N 1
ATOM 5409 C CA . LEU A 1 692 ? -18.726 -3.692 33.049 1.00 93.38 692 LEU A CA 1
ATOM 5410 C C . LEU A 1 692 ? -18.591 -4.734 34.160 1.00 93.38 692 LEU A C 1
ATOM 5412 O O . LEU A 1 692 ? -17.487 -5.120 34.538 1.00 93.38 692 LEU A O 1
ATOM 5416 N N . GLU A 1 693 ? -19.719 -5.266 34.618 1.00 91.88 693 GLU A N 1
ATOM 5417 C CA . GLU A 1 693 ? -19.735 -6.495 35.408 1.00 91.88 693 GLU A CA 1
ATOM 5418 C C . GLU A 1 693 ? -19.593 -7.678 34.440 1.00 91.88 693 GLU A C 1
ATOM 5420 O O . GLU A 1 693 ? -20.547 -8.065 33.765 1.00 91.88 693 GLU A O 1
ATOM 5425 N N . VAL A 1 694 ? -18.368 -8.192 34.290 1.00 84.75 694 VAL A N 1
ATOM 5426 C CA . VAL A 1 694 ? -18.061 -9.378 33.475 1.00 84.75 694 VAL A CA 1
ATOM 5427 C C . VAL A 1 694 ? -17.760 -10.532 34.421 1.00 84.75 694 VAL A C 1
ATOM 5429 O O . VAL A 1 694 ? -16.863 -10.420 35.261 1.00 84.75 694 VAL A O 1
ATOM 5432 N N . ALA A 1 695 ? -18.510 -11.629 34.297 1.00 87.62 695 ALA A N 1
ATOM 5433 C CA . ALA A 1 695 ? -18.250 -12.838 35.071 1.00 87.62 695 ALA A CA 1
ATOM 5434 C C . ALA A 1 695 ? -16.815 -13.326 34.814 1.00 87.62 695 ALA A C 1
ATOM 5436 O O . ALA A 1 695 ? -16.331 -13.235 33.689 1.00 87.62 695 ALA A O 1
ATOM 5437 N N . GLU A 1 696 ? -16.131 -13.858 35.833 1.00 83.81 696 GLU A N 1
ATOM 5438 C CA . GLU A 1 696 ? -14.732 -14.309 35.699 1.00 83.81 696 GLU A CA 1
ATOM 5439 C C . GLU A 1 696 ? -14.540 -15.310 34.547 1.00 83.81 696 GLU A C 1
ATOM 5441 O O . GLU A 1 696 ? -13.525 -15.271 33.860 1.00 83.81 696 GLU A O 1
ATOM 5446 N N . GLU A 1 697 ? -15.539 -16.155 34.282 1.00 85.50 697 GLU A N 1
ATOM 5447 C CA . GLU A 1 697 ? -15.522 -17.151 33.201 1.00 85.50 697 GLU A CA 1
ATOM 5448 C C . GLU A 1 697 ? -15.574 -16.536 31.791 1.00 85.50 697 GLU A C 1
ATOM 5450 O O . GLU A 1 697 ? -15.140 -17.165 30.828 1.00 85.50 697 GLU A O 1
ATOM 5455 N N . GLU A 1 698 ? -16.083 -15.309 31.656 1.00 84.62 698 GLU A N 1
ATOM 5456 C CA . GLU A 1 698 ? -16.152 -14.575 30.386 1.00 84.62 698 GLU A CA 1
ATOM 5457 C C . GLU A 1 698 ? -14.897 -13.718 30.139 1.00 84.62 698 GLU A C 1
ATOM 5459 O O . GLU A 1 698 ? -14.735 -13.134 29.064 1.00 84.62 698 GLU A O 1
ATOM 5464 N N . GLN A 1 699 ? -13.989 -13.625 31.118 1.00 84.94 699 GLN A N 1
ATOM 5465 C CA . GLN A 1 699 ? -12.778 -12.820 31.000 1.00 84.94 699 GLN A CA 1
ATOM 5466 C C . GLN A 1 699 ? -11.716 -13.518 30.142 1.00 84.94 699 GLN A C 1
ATOM 5468 O O . GLN A 1 699 ? -11.260 -14.625 30.423 1.00 84.94 699 GLN A O 1
ATOM 5473 N N . MET A 1 700 ? -11.253 -12.822 29.104 1.00 89.25 700 MET A N 1
ATOM 5474 C CA . MET A 1 700 ? -10.215 -13.311 28.192 1.00 89.25 700 MET A CA 1
ATOM 5475 C C . MET A 1 700 ? -8.813 -12.961 28.705 1.00 89.25 700 MET A C 1
ATOM 5477 O O . MET A 1 700 ? -8.186 -12.024 28.211 1.00 89.25 700 MET A O 1
ATOM 5481 N N . LEU A 1 701 ? -8.329 -13.702 29.705 1.00 88.81 701 LEU A N 1
ATOM 5482 C CA . LEU A 1 701 ? -7.071 -13.401 30.408 1.00 88.81 701 LEU A CA 1
ATO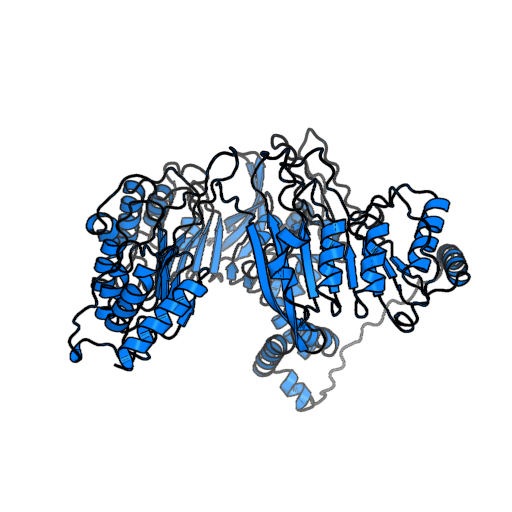M 5483 C C . LEU A 1 701 ? -5.800 -13.625 29.566 1.00 88.81 701 LEU A C 1
ATOM 5485 O O . LEU A 1 701 ? -4.817 -12.917 29.753 1.00 88.81 701 LEU A O 1
ATOM 5489 N N . ASP A 1 702 ? -5.821 -14.559 28.611 1.00 90.44 702 ASP A N 1
ATOM 5490 C CA . ASP A 1 702 ? -4.634 -14.920 27.812 1.00 90.44 702 ASP A CA 1
ATOM 5491 C C . ASP A 1 702 ? -4.386 -13.994 26.604 1.00 90.44 702 ASP A C 1
ATOM 5493 O O . ASP A 1 702 ? -3.404 -14.150 25.872 1.00 90.44 702 ASP A O 1
ATOM 5497 N N . ARG A 1 703 ? -5.282 -13.033 26.355 1.00 92.75 703 ARG A N 1
ATOM 5498 C CA . ARG A 1 703 ? -5.249 -12.186 25.156 1.00 92.75 703 ARG A CA 1
ATOM 5499 C C . ARG A 1 703 ? -4.362 -10.966 25.360 1.00 92.75 703 ARG A C 1
ATOM 5501 O O . ARG A 1 703 ? -4.394 -10.357 26.418 1.00 92.75 703 ARG A O 1
ATOM 5508 N N . ARG A 1 704 ? -3.642 -10.548 24.316 1.00 94.31 704 ARG A N 1
ATOM 5509 C CA . ARG A 1 704 ? -2.785 -9.355 24.319 1.00 94.31 704 ARG A CA 1
ATOM 5510 C C . ARG A 1 704 ? -3.220 -8.359 23.252 1.00 94.31 704 ARG A C 1
ATOM 5512 O O . ARG A 1 704 ? -2.962 -8.575 22.079 1.00 94.31 704 ARG A O 1
ATOM 5519 N N . VAL A 1 705 ? -3.841 -7.267 23.683 1.00 96.12 705 VAL A N 1
ATOM 5520 C CA . VAL A 1 705 ? -4.417 -6.223 22.834 1.00 96.12 705 VAL A CA 1
ATOM 5521 C C . VAL A 1 705 ? -3.558 -4.962 22.876 1.00 96.12 705 VAL A C 1
ATOM 5523 O O . VAL A 1 705 ? -3.182 -4.472 23.945 1.00 96.12 705 VAL A O 1
ATOM 5526 N N . SER A 1 706 ? -3.291 -4.406 21.703 1.00 96.12 706 SER A N 1
ATOM 5527 C CA . SER A 1 706 ? -2.785 -3.055 21.502 1.00 96.12 706 SER A CA 1
ATOM 5528 C C . SER A 1 706 ? -3.913 -2.143 21.035 1.00 96.12 706 SER A C 1
ATOM 5530 O O . SER A 1 706 ? -4.646 -2.474 20.107 1.00 96.12 706 SER A O 1
ATOM 5532 N N . LEU A 1 707 ? -4.037 -0.979 21.669 1.00 94.75 707 LEU A N 1
ATOM 5533 C CA . LEU A 1 707 ? -5.019 0.039 21.308 1.00 94.75 707 LEU A CA 1
ATOM 5534 C C . LEU A 1 707 ? -4.305 1.245 20.690 1.00 94.75 707 LEU A C 1
ATOM 5536 O O . LEU A 1 707 ? -3.429 1.850 21.309 1.00 94.75 707 LEU A O 1
ATOM 5540 N N . TYR A 1 708 ? -4.673 1.604 19.468 1.00 92.62 708 TYR A N 1
ATOM 5541 C CA . TYR A 1 708 ? -4.146 2.767 18.766 1.00 92.62 708 TYR A CA 1
ATOM 5542 C C . TYR A 1 708 ? -5.246 3.818 18.614 1.00 92.62 708 TYR A C 1
ATOM 5544 O O . TYR A 1 708 ? -6.275 3.559 17.997 1.00 92.62 708 TYR A O 1
ATOM 5552 N N . VAL A 1 709 ? -5.036 5.005 19.183 1.00 89.25 709 VAL A N 1
ATOM 5553 C CA . VAL A 1 709 ? -6.016 6.101 19.172 1.00 89.25 709 VAL A CA 1
ATOM 5554 C C . VAL A 1 709 ? -5.319 7.370 18.720 1.00 89.25 709 VAL A C 1
ATOM 5556 O O . VAL A 1 709 ? -4.542 7.952 19.481 1.00 89.25 709 VAL A O 1
ATOM 5559 N N . LEU A 1 710 ? -5.549 7.799 17.478 1.00 83.44 710 LEU A N 1
ATOM 5560 C CA . LEU A 1 710 ? -4.827 8.956 16.936 1.00 83.44 710 LEU A CA 1
ATOM 5561 C C . LEU A 1 710 ? -5.171 10.229 17.705 1.00 83.44 710 LEU A C 1
ATOM 5563 O O . LEU A 1 710 ? -4.258 10.952 18.107 1.00 83.44 710 LEU A O 1
ATOM 5567 N N . GLU A 1 711 ? -6.455 10.489 17.918 1.00 82.62 711 GLU A N 1
ATOM 5568 C CA . GLU A 1 711 ? -6.957 11.731 18.497 1.00 82.62 711 GLU A CA 1
ATOM 5569 C C . GLU A 1 711 ? -7.926 11.426 19.635 1.00 82.62 711 GLU A C 1
ATOM 5571 O O . GLU A 1 711 ? -8.715 10.481 19.597 1.00 82.62 711 GLU A O 1
ATOM 5576 N N . THR A 1 712 ? -7.788 12.165 20.730 1.00 81.38 712 THR A N 1
ATOM 5577 C CA . THR A 1 712 ? -8.658 11.995 21.890 1.00 81.38 712 THR A CA 1
ATOM 5578 C C . THR A 1 712 ? -8.683 13.278 22.691 1.00 81.38 712 THR A C 1
ATOM 5580 O O . THR A 1 712 ? -7.623 13.812 23.041 1.00 81.38 712 THR A O 1
ATOM 5583 N N . GLU A 1 713 ? -9.891 13.725 23.005 1.00 81.75 713 GLU A N 1
ATOM 5584 C CA . GLU A 1 713 ? -10.156 14.827 23.918 1.00 81.75 713 GLU A CA 1
ATOM 5585 C C . GLU A 1 713 ? -10.860 14.261 25.151 1.00 81.75 713 GLU A C 1
ATOM 5587 O O . GLU A 1 713 ? -11.767 13.439 25.041 1.00 81.75 713 GLU A O 1
ATOM 5592 N N . ALA A 1 714 ? -10.386 14.635 26.338 1.00 82.44 714 ALA A N 1
ATOM 5593 C CA . ALA A 1 714 ? -10.928 14.146 27.598 1.00 82.44 714 ALA A CA 1
ATOM 5594 C C . ALA A 1 714 ? -10.940 15.267 28.622 1.00 82.44 714 ALA A C 1
ATOM 5596 O O . ALA A 1 714 ? -9.930 15.948 28.820 1.00 82.44 714 ALA A O 1
ATOM 5597 N N . GLU A 1 715 ? -12.052 15.403 29.331 1.00 87.31 715 GLU A N 1
ATOM 5598 C CA . GLU A 1 715 ? -12.093 16.217 30.536 1.00 87.31 715 GLU A CA 1
ATOM 5599 C C . GLU A 1 715 ? -11.379 15.499 31.692 1.00 87.31 715 GLU A C 1
ATOM 5601 O O . GLU A 1 715 ? -11.371 14.269 31.772 1.00 87.31 715 GLU A O 1
ATOM 5606 N N . ASP A 1 716 ? -10.821 16.250 32.646 1.00 81.88 716 ASP A N 1
ATOM 5607 C CA . ASP A 1 716 ? -10.097 15.674 33.791 1.00 81.88 716 ASP A CA 1
ATOM 5608 C C . ASP A 1 716 ? -10.931 14.652 34.584 1.00 81.88 716 ASP A C 1
ATOM 5610 O O . ASP A 1 716 ? -10.392 13.658 35.071 1.00 81.88 716 ASP A O 1
ATOM 5614 N N . GLY A 1 717 ? -12.249 14.859 34.678 1.00 84.62 717 GLY A N 1
ATOM 5615 C CA . GLY A 1 717 ? -13.166 13.934 35.350 1.00 84.62 717 GLY A CA 1
ATOM 5616 C C . GLY A 1 717 ? -13.452 12.642 34.574 1.00 84.62 717 GLY A C 1
ATOM 5617 O O . GLY A 1 717 ? -13.932 11.676 35.166 1.00 84.62 717 GLY A O 1
ATOM 5618 N N . ALA A 1 718 ? -13.172 12.603 33.268 1.00 89.06 718 ALA A N 1
ATOM 5619 C CA . ALA A 1 718 ? -13.358 11.420 32.429 1.00 89.06 718 ALA A CA 1
ATOM 5620 C C . ALA A 1 718 ? -12.223 10.399 32.614 1.00 89.06 718 ALA A C 1
ATOM 5622 O O . ALA A 1 718 ? -12.450 9.204 32.458 1.00 89.06 718 ALA A O 1
ATOM 5623 N N . VAL A 1 719 ? -11.028 10.846 33.017 1.00 88.88 719 VAL A N 1
ATOM 5624 C CA . VAL A 1 719 ? -9.815 10.015 33.115 1.00 88.88 719 VAL A CA 1
ATOM 5625 C C . VAL A 1 719 ? -9.986 8.823 34.060 1.00 88.88 719 VAL A C 1
ATOM 5627 O O . VAL A 1 719 ? -9.724 7.686 33.672 1.00 88.88 719 VAL A O 1
ATOM 5630 N N . GLU A 1 720 ? -10.451 9.056 35.292 1.00 89.31 720 GLU A N 1
ATOM 5631 C CA . GLU A 1 720 ? -10.625 7.984 36.285 1.00 89.31 720 GLU A CA 1
ATOM 5632 C C . GLU A 1 720 ? -11.732 7.007 35.881 1.00 89.31 720 GLU A C 1
ATOM 5634 O O . GLU A 1 720 ? -11.576 5.791 36.018 1.00 89.31 720 GLU A O 1
ATOM 5639 N N . ARG A 1 721 ? -12.838 7.531 35.333 1.00 93.38 721 ARG A N 1
ATOM 5640 C CA . ARG A 1 721 ? -13.936 6.705 34.820 1.00 93.38 721 ARG A CA 1
ATOM 5641 C C . ARG A 1 721 ? -13.467 5.847 33.648 1.00 93.38 721 ARG A C 1
ATOM 5643 O O . ARG A 1 721 ? -13.791 4.665 33.610 1.00 93.38 721 ARG A O 1
ATOM 5650 N N . ALA A 1 722 ? -12.668 6.410 32.739 1.00 93.06 722 ALA A N 1
ATOM 5651 C CA . ALA A 1 722 ? -12.176 5.708 31.558 1.00 93.06 722 ALA A CA 1
ATOM 5652 C C . ALA A 1 722 ? -11.178 4.625 31.967 1.00 93.06 722 ALA A C 1
ATOM 5654 O O . ALA A 1 722 ? -11.248 3.506 31.469 1.00 93.06 722 ALA A O 1
ATOM 5655 N N . GLY A 1 723 ? -10.311 4.918 32.942 1.00 90.75 723 GLY A N 1
ATOM 5656 C CA . GLY A 1 723 ? -9.413 3.932 33.538 1.00 90.75 723 GLY A CA 1
ATOM 5657 C C . GLY A 1 723 ? -10.174 2.765 34.169 1.00 90.75 723 GLY A C 1
ATOM 5658 O O . GLY A 1 723 ? -9.845 1.608 33.909 1.00 90.75 723 GLY A O 1
ATOM 5659 N N . ALA A 1 724 ? -11.233 3.048 34.937 1.00 92.94 724 ALA A N 1
ATOM 5660 C CA . ALA A 1 724 ? -12.078 2.020 35.547 1.00 92.94 724 ALA A CA 1
ATOM 5661 C C . ALA A 1 724 ? -12.858 1.193 34.507 1.00 92.94 724 ALA A C 1
ATOM 5663 O O . ALA A 1 724 ? -12.931 -0.030 34.623 1.00 92.94 724 ALA A O 1
ATOM 5664 N N . PHE A 1 725 ? -13.398 1.835 33.469 1.00 95.75 725 PHE A N 1
ATOM 5665 C CA . PHE A 1 725 ? -14.058 1.146 32.363 1.00 95.75 725 PHE A CA 1
ATOM 5666 C C . PHE A 1 725 ? -13.079 0.234 31.611 1.00 95.75 725 PHE A C 1
ATOM 5668 O O . PHE A 1 725 ? -13.332 -0.960 31.466 1.00 95.75 725 PHE A O 1
ATOM 5675 N N . LEU A 1 726 ? -11.905 0.737 31.225 1.00 94.19 726 LEU A N 1
ATOM 5676 C CA . LEU A 1 726 ? -10.883 -0.066 30.549 1.00 94.19 726 LEU A CA 1
ATOM 5677 C C . LEU A 1 726 ? -10.343 -1.201 31.423 1.00 94.19 726 LEU A C 1
ATOM 5679 O O . LEU A 1 726 ? -9.995 -2.246 30.885 1.00 94.19 726 LEU A O 1
ATOM 5683 N N . ALA A 1 727 ? -10.279 -1.030 32.748 1.00 92.12 727 ALA A N 1
ATOM 5684 C CA . ALA A 1 727 ? -9.946 -2.114 33.675 1.00 92.12 727 ALA A CA 1
ATOM 5685 C C . ALA A 1 727 ? -10.972 -3.258 33.605 1.00 92.12 727 ALA A C 1
ATOM 5687 O O . ALA A 1 727 ? -10.592 -4.424 33.652 1.00 92.12 727 ALA A O 1
ATOM 5688 N N . SER A 1 728 ? -12.258 -2.921 33.464 1.00 93.62 728 SER A N 1
ATOM 5689 C CA . SER A 1 728 ? -13.342 -3.909 33.374 1.00 93.62 728 SER A CA 1
ATOM 5690 C C . SER A 1 728 ? -13.423 -4.619 32.019 1.00 93.62 728 SER A C 1
ATOM 5692 O O . SER A 1 728 ? -13.795 -5.785 31.950 1.00 93.62 728 SER A O 1
ATOM 5694 N N . VAL A 1 729 ? -13.062 -3.921 30.939 1.00 93.56 729 VAL A N 1
ATOM 5695 C CA . VAL A 1 729 ? -13.086 -4.435 29.560 1.00 93.56 729 VAL A CA 1
ATOM 5696 C C . VAL A 1 729 ? -11.825 -5.251 29.263 1.00 93.56 729 VAL A C 1
ATOM 5698 O O . VAL A 1 729 ? -11.886 -6.317 28.655 1.00 93.56 729 VAL A O 1
ATOM 5701 N N . PHE A 1 730 ? -10.674 -4.766 29.723 1.00 93.44 730 PHE A N 1
ATOM 5702 C CA . PHE A 1 730 ? -9.373 -5.393 29.543 1.00 93.44 730 PHE A CA 1
ATOM 5703 C C . PHE A 1 730 ? -8.760 -5.679 30.921 1.00 93.44 730 PHE A C 1
ATOM 5705 O O . PHE A 1 730 ? -8.126 -4.781 31.495 1.00 93.44 730 PHE A O 1
ATOM 5712 N N . PRO A 1 731 ? -8.897 -6.914 31.447 1.00 89.31 731 PRO A N 1
ATOM 5713 C CA . PRO A 1 731 ? -8.259 -7.357 32.690 1.00 89.31 731 PRO A CA 1
ATOM 5714 C C . PRO A 1 731 ? -6.734 -7.131 32.704 1.00 89.31 731 PRO A C 1
ATOM 5716 O O . PRO A 1 731 ? -6.145 -6.809 31.660 1.00 89.31 731 PRO A O 1
ATOM 5719 N N . PRO A 1 732 ? -6.051 -7.286 33.855 1.00 87.69 732 PRO A N 1
ATOM 5720 C CA . PRO A 1 732 ? -4.603 -7.110 33.953 1.00 87.69 732 PRO A CA 1
ATOM 5721 C C . PRO A 1 732 ? -3.872 -7.902 32.869 1.00 87.69 732 PRO A C 1
ATOM 5723 O O . PRO A 1 732 ? -4.314 -8.973 32.478 1.00 87.69 732 PRO A O 1
ATOM 5726 N N . GLU A 1 733 ? -2.766 -7.352 32.368 1.00 87.62 733 GLU A N 1
ATOM 5727 C CA . GLU A 1 733 ? -1.920 -7.968 31.327 1.00 87.62 733 GLU A CA 1
ATOM 5728 C C . GLU A 1 733 ? -2.528 -8.058 29.917 1.00 87.62 733 GLU A C 1
ATOM 5730 O O . GLU A 1 733 ? -1.765 -8.200 28.957 1.00 87.62 733 GLU A O 1
ATOM 5735 N N . THR A 1 734 ? -3.848 -7.882 29.770 1.00 93.00 734 THR A N 1
ATOM 5736 C CA . THR A 1 734 ? -4.494 -8.008 28.457 1.00 93.00 734 THR A CA 1
ATOM 5737 C C . THR A 1 734 ? -4.284 -6.795 27.557 1.00 93.00 734 THR A C 1
ATOM 5739 O O . THR A 1 734 ? -3.919 -6.950 26.399 1.00 93.00 734 THR A O 1
ATOM 5742 N N . LEU A 1 735 ? -4.432 -5.569 28.069 1.00 93.25 735 LEU A N 1
ATOM 5743 C CA . LEU A 1 735 ? -4.075 -4.349 27.336 1.00 93.25 735 LEU A CA 1
ATOM 5744 C C . LEU A 1 735 ? -2.568 -4.089 27.474 1.00 93.25 735 LEU A C 1
ATOM 5746 O O . LEU A 1 735 ? -2.106 -3.618 28.516 1.00 93.25 735 LEU A O 1
ATOM 5750 N N . VAL A 1 736 ? -1.803 -4.414 26.429 1.00 92.31 736 VAL A N 1
ATOM 5751 C CA . VAL A 1 736 ? -0.330 -4.386 26.437 1.00 92.31 736 VAL A CA 1
ATOM 5752 C C . VAL A 1 736 ? 0.217 -2.994 26.159 1.00 92.31 736 VAL A C 1
ATOM 5754 O O . VAL A 1 736 ? 1.212 -2.582 26.758 1.00 92.31 736 VAL A O 1
ATOM 5757 N N . SER A 1 737 ? -0.395 -2.269 25.225 1.00 91.19 737 SER A N 1
ATOM 5758 C CA . SER A 1 737 ? 0.050 -0.925 24.872 1.00 91.19 737 SER A CA 1
ATOM 5759 C C . SER A 1 737 ? -1.096 -0.057 24.379 1.00 91.19 737 SER A C 1
ATOM 5761 O O . SER A 1 737 ? -2.019 -0.536 23.721 1.00 91.19 737 SER A O 1
ATOM 5763 N N . VAL A 1 738 ? -0.997 1.236 24.689 1.00 90.69 738 VAL A N 1
ATOM 5764 C CA . VAL A 1 738 ? -1.818 2.276 24.076 1.00 90.69 738 VAL A CA 1
ATOM 5765 C C . VAL A 1 738 ? -0.900 3.248 23.354 1.00 90.69 738 VAL A C 1
ATOM 5767 O O . VAL A 1 738 ? 0.048 3.775 23.940 1.00 90.69 738 VAL A O 1
ATOM 5770 N N . GLN A 1 739 ? -1.153 3.464 22.070 1.00 87.81 739 GLN A N 1
ATOM 5771 C CA . GLN A 1 739 ? -0.417 4.414 21.245 1.00 87.81 739 GLN A CA 1
ATOM 5772 C C . GLN A 1 739 ? -1.349 5.555 20.847 1.00 87.81 739 GLN A C 1
ATOM 5774 O O . GLN A 1 739 ? -2.430 5.322 20.318 1.00 87.81 739 GLN A O 1
ATOM 5779 N N . THR A 1 740 ? -0.933 6.793 21.111 1.00 87.81 740 THR A N 1
ATOM 5780 C CA . THR A 1 740 ? -1.769 7.975 20.879 1.00 87.81 740 THR A CA 1
ATOM 5781 C C . THR A 1 740 ? -0.942 9.240 20.666 1.00 87.81 740 THR A C 1
ATOM 5783 O O . THR A 1 740 ? 0.193 9.329 21.148 1.00 87.81 740 THR A O 1
ATOM 5786 N N . LYS A 1 741 ? -1.504 10.245 19.974 1.00 80.94 741 LYS A N 1
ATOM 5787 C CA . LYS A 1 741 ? -0.934 11.605 19.968 1.00 80.94 741 LYS A CA 1
ATOM 5788 C C . LYS A 1 741 ? -1.144 12.304 21.320 1.00 80.94 741 LYS A C 1
ATOM 5790 O O . LYS A 1 741 ? -0.267 13.048 21.757 1.00 80.94 741 LYS A O 1
ATOM 5795 N N . SER A 1 742 ? -2.241 12.013 22.024 1.00 85.69 742 SER A N 1
ATOM 5796 C CA . SER A 1 742 ? -2.608 12.597 23.327 1.00 85.69 742 SER A CA 1
ATOM 5797 C C . SER A 1 742 ? -1.994 11.829 24.506 1.00 85.69 742 SER A C 1
ATOM 5799 O O . SER A 1 742 ? -2.684 11.460 25.458 1.00 85.69 742 SER A O 1
ATOM 5801 N N . LYS A 1 743 ? -0.679 11.567 24.455 1.00 88.88 743 LYS A N 1
ATOM 5802 C CA . LYS A 1 743 ? 0.006 10.652 25.388 1.00 88.88 743 LYS A CA 1
ATOM 5803 C C . LYS A 1 743 ? -0.239 10.967 26.872 1.00 88.88 743 LYS A C 1
ATOM 5805 O O . LYS A 1 743 ? -0.487 10.055 27.646 1.00 88.88 743 LYS A O 1
ATOM 5810 N N . ALA A 1 744 ? -0.230 12.243 27.262 1.00 87.94 744 ALA A N 1
ATOM 5811 C CA . ALA A 1 744 ? -0.399 12.644 28.662 1.00 87.94 744 ALA A CA 1
ATOM 5812 C C . ALA A 1 744 ? -1.768 12.259 29.256 1.00 87.94 744 ALA A C 1
ATOM 5814 O O . ALA A 1 744 ? -1.854 11.921 30.434 1.00 87.94 744 ALA A O 1
ATOM 5815 N N . VAL A 1 745 ? -2.835 12.304 28.451 1.00 85.75 745 VAL A N 1
ATOM 5816 C CA . VAL A 1 745 ? -4.185 11.910 28.884 1.00 85.75 745 VAL A CA 1
ATOM 5817 C C . VAL A 1 745 ? -4.242 10.396 29.073 1.00 85.75 745 VAL A C 1
ATOM 5819 O O . VAL A 1 745 ? -4.678 9.916 30.117 1.00 85.75 745 VAL A O 1
ATOM 5822 N N . TRP A 1 746 ? -3.732 9.645 28.098 1.00 88.81 746 TRP A N 1
ATOM 5823 C CA . TRP A 1 746 ? -3.741 8.185 28.129 1.00 88.81 746 TRP A CA 1
ATOM 5824 C C . TRP A 1 746 ? -2.822 7.588 29.198 1.00 88.81 746 TRP A C 1
ATOM 5826 O O . TRP A 1 746 ? -3.212 6.609 29.828 1.00 88.81 746 TRP A O 1
ATOM 5836 N N . ASP A 1 747 ? -1.665 8.194 29.477 1.00 90.06 747 ASP A N 1
ATOM 5837 C CA . ASP A 1 747 ? -0.799 7.774 30.586 1.00 90.06 747 ASP A CA 1
ATOM 5838 C C . ASP A 1 747 ? -1.568 7.854 31.926 1.00 90.06 747 ASP A C 1
ATOM 5840 O O . ASP A 1 747 ? -1.564 6.893 32.693 1.00 90.06 747 ASP A O 1
ATOM 5844 N N . ARG A 1 748 ? -2.338 8.932 32.164 1.00 90.00 748 ARG A N 1
ATOM 5845 C CA . ARG A 1 748 ? -3.184 9.068 33.368 1.00 90.00 748 ARG A CA 1
ATOM 5846 C C . ARG A 1 748 ? -4.337 8.059 33.408 1.00 90.00 748 ARG A C 1
ATOM 5848 O O . ARG A 1 748 ? -4.645 7.530 34.473 1.00 90.00 748 ARG A O 1
ATOM 5855 N N . ILE A 1 749 ? -4.976 7.783 32.267 1.00 88.75 749 ILE A N 1
ATOM 5856 C CA . ILE A 1 749 ? -6.031 6.758 32.159 1.00 88.75 749 ILE A CA 1
ATOM 5857 C C . ILE A 1 749 ? -5.462 5.377 32.516 1.00 88.75 749 ILE A C 1
ATOM 5859 O O . ILE A 1 749 ? -6.090 4.615 33.252 1.00 88.75 749 ILE A O 1
ATOM 5863 N N . LEU A 1 750 ? -4.261 5.056 32.026 1.00 90.94 750 LEU A N 1
ATOM 5864 C CA . LEU A 1 750 ? -3.586 3.789 32.304 1.00 90.94 750 LEU A CA 1
ATOM 5865 C C . LEU A 1 750 ? -3.132 3.675 33.764 1.00 90.94 750 LEU A C 1
ATOM 5867 O O . LEU A 1 750 ? -3.260 2.600 34.348 1.00 90.94 750 LEU A O 1
ATOM 5871 N N . GLU A 1 751 ? -2.661 4.762 34.375 1.00 90.50 751 GLU A N 1
ATOM 5872 C CA . GLU A 1 751 ? -2.378 4.812 35.814 1.00 90.50 751 GLU A CA 1
ATOM 5873 C C . GLU A 1 751 ? -3.647 4.556 36.643 1.00 90.50 751 GLU A C 1
ATOM 5875 O O . GLU A 1 751 ? -3.640 3.695 37.525 1.00 90.50 751 GLU A O 1
ATOM 5880 N N . ALA A 1 752 ? -4.758 5.227 36.315 1.00 88.31 752 ALA A N 1
ATOM 5881 C CA . ALA A 1 752 ? -6.047 5.019 36.979 1.00 88.31 752 ALA A CA 1
ATOM 5882 C C . ALA A 1 752 ? -6.571 3.582 36.801 1.00 88.31 752 ALA A C 1
ATOM 5884 O O . ALA A 1 752 ? -7.105 2.991 37.742 1.00 88.31 752 ALA A O 1
ATOM 5885 N N . ARG A 1 753 ? -6.369 2.988 35.617 1.00 91.56 753 ARG A N 1
ATOM 5886 C CA . ARG A 1 753 ? -6.661 1.572 35.350 1.00 91.56 753 ARG A CA 1
ATOM 5887 C C . ARG A 1 753 ? -5.843 0.645 36.252 1.00 91.56 753 ARG A C 1
ATOM 5889 O O . ARG A 1 753 ? -6.396 -0.302 36.795 1.00 91.56 753 ARG A O 1
ATOM 5896 N N . LEU A 1 754 ? -4.540 0.887 36.406 1.00 89.88 754 LEU A N 1
ATOM 5897 C CA . LEU A 1 754 ? -3.667 0.044 37.234 1.00 89.88 754 LEU A CA 1
ATOM 5898 C C . LEU A 1 754 ? -3.993 0.148 38.728 1.00 89.88 754 LEU A C 1
ATOM 5900 O O . LEU A 1 754 ? -3.923 -0.863 39.425 1.00 89.88 754 LEU A O 1
ATOM 5904 N N . ALA A 1 755 ? -4.385 1.333 39.207 1.00 90.12 755 ALA A N 1
ATOM 5905 C CA . ALA A 1 755 ? -4.788 1.537 40.599 1.00 90.12 755 ALA A CA 1
ATOM 5906 C C . ALA A 1 755 ? -5.965 0.629 41.003 1.00 90.12 755 ALA A C 1
ATOM 5908 O O . ALA A 1 755 ? -5.964 0.079 42.099 1.00 90.12 755 ALA A O 1
ATOM 5909 N N . LYS A 1 756 ? -6.909 0.369 40.087 1.00 89.12 756 LYS A N 1
ATOM 5910 C CA . LYS A 1 756 ? -8.063 -0.516 40.331 1.00 89.12 756 LYS A CA 1
ATOM 5911 C C . LYS A 1 756 ? -7.725 -1.980 40.606 1.00 89.12 756 LYS A C 1
ATOM 5913 O O . LYS A 1 756 ? -8.588 -2.686 41.106 1.00 89.12 756 LYS A O 1
ATOM 5918 N N . PHE A 1 757 ? -6.520 -2.433 40.270 1.00 87.19 757 PHE A N 1
ATOM 5919 C CA . PHE A 1 757 ? -6.070 -3.800 40.551 1.00 87.19 757 PHE A CA 1
ATOM 5920 C C . PHE A 1 757 ? -5.198 -3.899 41.808 1.00 87.19 757 PHE A C 1
ATOM 5922 O O . PHE A 1 757 ? -4.768 -4.993 42.170 1.00 87.19 757 PHE A O 1
ATOM 5929 N N . GLN A 1 758 ? -4.870 -2.760 42.425 1.00 85.75 758 GLN A N 1
ATOM 5930 C CA . GLN A 1 758 ? -4.123 -2.698 43.684 1.00 85.75 758 GLN A CA 1
ATOM 5931 C C . GLN A 1 758 ? -5.048 -2.593 44.904 1.00 85.75 758 GLN A C 1
ATOM 5933 O O . GLN A 1 758 ? -4.622 -2.968 45.999 1.00 85.75 758 GLN A O 1
ATOM 5938 N N . ASP A 1 759 ? -6.272 -2.103 44.694 1.00 70.00 759 ASP A N 1
ATOM 5939 C CA . ASP A 1 759 ? -7.385 -2.103 45.652 1.00 70.00 759 ASP A CA 1
ATOM 5940 C C . ASP A 1 759 ? -8.104 -3.460 45.664 1.00 70.00 759 ASP A C 1
ATOM 5942 O O . ASP A 1 759 ? -8.468 -3.919 46.775 1.00 70.00 759 ASP A O 1
#

pLDDT: mean 80.87, std 18.9, range [23.61, 98.62]

Secondary structure (DSSP, 8-state):
------EEEEEEEEEEPTTS-EEEEEEEEEE--SS--SSSTT--HHHHTHHHHT-TT--EEEEE---TT--HHHHHHHHHHH-TT-SEEEEE---TT-TTTTTTPPPP-EEGGGHHHHHHH-TT--EEEE-EE-SS-PPPPP----GGGTT--EEEEE-S--GGG--HHHHHHHHHHHHHHSTTTTEEEEEEEEE-TTS-EEEEETTS-HHHHHHHHHHHHHHTT-TT--------PPPPP-------HHHHHTT-HHHHHHHHHHHHHHH-HHHHHHHHHH-HHHHHHHHHHHHHEES-SHHHHHTSTTEEEES------TTS-------EEEEETT------TT-----------HHHHHHHHHHHTT--EEEGGGS-TTS--EEEPHHHHHHHHTTS-SSTT--EEE--HHHHHHTTTEEEEEEEE--TT-SSPEEEEEEEEEEETTEEEEEEEEEEGGG-SEEEEEPPTT-TTHHHHHT-TT--EEEEE-SSSS---S-S----S--TT--EEEEES-S-HHHHHHHHHHH-SSPB--SEEEEE----TT-BHHHHHHHHHHHHHHB-TTT--EEEEE--SBS---HHHHTTTTTT-TT-SEEEEE---TT--HHHHHHHHHHH-TT--EEEEEPPP----GGGS-----TT----BGGGHHHHHHH-TT--EEEEEEEE-SSPPPPP---GGG--TT--EEEEEEEEE--HHHHHHHHHHHHHHS-TTTEEEEEES-HHHHHHHHHHHHHTTT-

Radius of gyration: 31.56 Å; chains: 1; bounding box: 78×75×83 Å

Foldseek 3Di:
DDDDDWDWDWDWDQDQDPVRDGATEIETDTDDFDDDDPPPLPPQLCVVCVVVLQAQRHQYYAYEAQDQSHPLLSNLLSNLQSHLNHAEYHREHDCPPVVPPCPPRHRDFHEPVSVLSCLQRRLNHAEYEGAYDLVDADDQDPQDVPVSQPPAHHEYEHEPDPPVDDDPVSVVSSVSNCCSSRPDCRYQWYWYPDDDVVRDTPIDGPPDPPVVVVVVVVVVVVVVPPPPDDDDDDDDDDDDDPDPDDDDPVRVQLQDLVNLLVVLLVCCVPPNLVSLVVQLPVDPSSNLSSLLNSQQEAQDCLVLLVLQVQWDKAWFDQDDDPPPPRPRQGAIETDGPPDDPPCPVPDPDPPDQDADDPVRLVSSCSRLQSHAHHHNPPDDPPNGAYAYDPNSVLNNQVVDARRANHAADDDDDNHCSNLPQKFWAWDFDDDPPDPGTFIFTFIWHPPDPPDTDTSHGHYTQQRHQYDEGEADLLNPRQVSQQPRPNHAEYEYEPQPVDHSPPRPQAAAAGDQNHAYYHYPAHQELQSLLVVLLRNHPDADLYQYYAYDHDHDLPYAQVSLQSNLQSNLNRHDLARHAYYHDEGHADDEDQLCSSCVSVLSRQRHQYYAYAYNYQPYPLLRNLLSNLVSHQNHAEYEHDHDQPPPVCPPSDDDRPPRRANEELNSLQSVLQRHLNHAEYYTQHYELPDQDAADPDDPVSGSQVAAYEYEYADYDYDPVSLLSLLRNCCRSAPPRRDPYYHYPPVVSVVSSVVSVVVVVVD

Organism: NCBI:txid97359